Protein AF-A0A9C6X825-F1 (afdb_monomer_lite)

Structure (mmCIF, N/CA/C/O backbone):
data_AF-A0A9C6X825-F1
#
_entry.id   AF-A0A9C6X825-F1
#
loop_
_atom_site.group_PDB
_atom_site.id
_atom_site.type_symbol
_atom_site.label_atom_id
_atom_site.label_alt_id
_atom_site.label_comp_id
_atom_site.label_asym_id
_atom_site.label_entity_id
_atom_site.label_seq_id
_atom_site.pdbx_PDB_ins_code
_atom_site.Cartn_x
_atom_site.Cartn_y
_atom_site.Cartn_z
_atom_site.occupancy
_atom_site.B_iso_or_equiv
_atom_site.auth_seq_id
_atom_site.auth_comp_id
_atom_site.auth_asym_id
_atom_site.auth_atom_id
_atom_site.pdbx_PDB_model_num
ATOM 1 N N . MET A 1 1 ? 17.917 -20.019 -33.151 1.00 47.81 1 MET A N 1
ATOM 2 C CA . MET A 1 1 ? 18.958 -19.544 -34.090 1.00 47.81 1 MET A CA 1
ATOM 3 C C . MET A 1 1 ? 18.502 -20.026 -35.450 1.00 47.81 1 MET A C 1
ATOM 5 O O . MET A 1 1 ? 18.352 -21.228 -35.597 1.00 47.81 1 MET A O 1
ATOM 9 N N . ASP A 1 2 ? 18.180 -19.130 -36.381 1.00 60.66 2 ASP A N 1
ATOM 10 C CA . ASP A 1 2 ? 17.570 -19.527 -37.657 1.00 60.66 2 ASP A CA 1
ATOM 11 C C . ASP A 1 2 ? 18.625 -20.141 -38.591 1.00 60.66 2 ASP A C 1
ATOM 13 O O . ASP A 1 2 ? 19.490 -19.437 -39.111 1.00 60.66 2 ASP A O 1
ATOM 17 N N . LEU A 1 3 ? 18.571 -21.460 -38.795 1.00 85.44 3 LEU A N 1
ATOM 18 C CA . LEU A 1 3 ? 19.463 -22.204 -39.690 1.00 85.44 3 LEU A CA 1
ATOM 19 C C . LEU A 1 3 ? 18.946 -22.108 -41.137 1.00 85.44 3 LEU A C 1
ATOM 21 O O . LEU A 1 3 ? 18.219 -22.984 -41.602 1.00 85.44 3 LEU A O 1
ATOM 25 N N . LYS A 1 4 ? 19.302 -21.032 -41.848 1.00 89.62 4 LYS A N 1
ATOM 26 C CA . LYS A 1 4 ? 18.853 -20.745 -43.226 1.00 89.62 4 LYS A CA 1
ATOM 27 C C . LYS A 1 4 ? 20.009 -20.741 -44.221 1.00 89.62 4 LYS A C 1
ATOM 29 O O . LYS A 1 4 ? 21.140 -20.414 -43.876 1.00 89.62 4 LYS A O 1
ATOM 34 N N . CYS A 1 5 ? 19.717 -21.076 -45.475 1.00 89.50 5 CYS A N 1
ATOM 35 C CA . CYS A 1 5 ? 20.678 -20.963 -46.565 1.00 89.50 5 CYS A CA 1
ATOM 36 C C . CYS A 1 5 ? 20.791 -19.516 -47.060 1.00 89.50 5 CYS A C 1
ATOM 38 O O . CYS A 1 5 ? 19.801 -18.941 -47.495 1.00 89.50 5 CYS A O 1
ATOM 40 N N . ASP A 1 6 ? 22.005 -18.971 -47.129 1.00 84.56 6 ASP A N 1
ATOM 41 C CA . ASP A 1 6 ? 22.258 -17.586 -47.572 1.00 84.56 6 ASP A CA 1
ATOM 42 C C . ASP A 1 6 ? 21.994 -17.317 -49.069 1.00 84.56 6 ASP A C 1
ATOM 44 O O . ASP A 1 6 ? 22.172 -16.196 -49.542 1.00 84.56 6 ASP A O 1
ATOM 48 N N . ILE A 1 7 ? 21.614 -18.343 -49.840 1.00 88.38 7 ILE A N 1
ATOM 49 C CA . ILE A 1 7 ? 21.379 -18.240 -51.288 1.00 88.38 7 ILE A CA 1
ATOM 50 C C . ILE A 1 7 ? 19.889 -18.233 -51.612 1.00 88.38 7 ILE A C 1
ATOM 52 O O . ILE A 1 7 ? 19.418 -17.331 -52.298 1.00 88.38 7 ILE A O 1
ATOM 56 N N . CYS A 1 8 ? 19.141 -19.228 -51.128 1.00 88.62 8 CYS A N 1
ATOM 57 C CA . CYS A 1 8 ? 17.695 -19.309 -51.347 1.00 88.62 8 CYS A CA 1
ATOM 58 C C . CYS A 1 8 ? 16.859 -18.790 -50.170 1.00 88.62 8 CYS A C 1
ATOM 60 O O . CYS A 1 8 ? 15.643 -18.699 -50.302 1.00 88.62 8 CYS A O 1
ATOM 62 N N . PHE A 1 9 ? 17.484 -18.467 -49.032 1.00 86.56 9 PHE A N 1
ATOM 63 C CA . PHE A 1 9 ? 16.842 -18.024 -47.786 1.00 86.56 9 PHE A CA 1
ATOM 64 C C . PHE A 1 9 ? 15.852 -19.024 -47.166 1.00 86.56 9 PHE A C 1
ATOM 66 O O . PHE A 1 9 ? 15.134 -18.683 -46.225 1.00 86.56 9 PHE A O 1
ATOM 73 N N . LEU A 1 10 ? 15.837 -20.269 -47.650 1.00 88.31 10 LEU A N 1
ATOM 74 C CA . LEU A 1 10 ? 15.042 -21.357 -47.086 1.00 88.31 10 LEU A CA 1
ATOM 75 C C . LEU A 1 10 ? 15.768 -21.992 -45.895 1.00 88.31 10 LEU A C 1
ATOM 77 O O . LEU A 1 10 ? 17.003 -22.007 -45.844 1.00 88.31 10 LEU A O 1
ATOM 81 N N . ASN A 1 11 ? 14.990 -22.496 -44.934 1.00 89.00 11 ASN A N 1
ATOM 82 C CA . ASN A 1 11 ? 15.519 -23.237 -43.791 1.00 89.00 11 ASN A CA 1
ATOM 83 C C . ASN A 1 11 ? 16.260 -24.482 -44.287 1.00 89.00 11 ASN A C 1
ATOM 85 O O . ASN A 1 11 ? 15.823 -25.126 -45.240 1.00 89.00 11 ASN A O 1
ATOM 89 N N . PHE A 1 12 ? 17.374 -24.813 -43.641 1.00 89.62 12 PHE A N 1
ATOM 90 C CA . PHE A 1 12 ? 18.000 -26.106 -43.856 1.00 89.62 12 PHE A CA 1
ATOM 91 C C . PHE A 1 12 ? 17.072 -27.209 -43.339 1.00 89.62 12 PHE A C 1
ATOM 93 O O . PHE A 1 12 ? 16.458 -27.071 -42.284 1.00 89.62 12 PHE A O 1
ATOM 100 N N . ASP A 1 13 ? 16.999 -28.302 -44.083 1.00 86.56 13 ASP A N 1
ATOM 101 C CA . ASP A 1 13 ? 16.276 -29.516 -43.713 1.00 86.56 13 ASP A CA 1
ATOM 102 C C . ASP A 1 13 ? 17.196 -30.730 -43.934 1.00 86.56 13 ASP A C 1
ATOM 104 O O . ASP A 1 13 ? 18.362 -30.572 -44.305 1.00 86.56 13 ASP A O 1
ATOM 108 N N . LEU A 1 14 ? 16.730 -31.945 -43.640 1.00 86.31 14 LEU A N 1
ATOM 109 C CA . LEU A 1 14 ? 17.521 -33.163 -43.865 1.00 86.31 14 LEU A CA 1
ATOM 110 C C . LEU A 1 14 ? 17.358 -33.736 -45.282 1.00 86.31 14 LEU A C 1
ATOM 112 O O . LEU A 1 14 ? 18.083 -34.671 -45.632 1.00 86.31 14 LEU A O 1
ATOM 116 N N . ASP A 1 15 ? 16.486 -33.126 -46.087 1.00 85.25 15 ASP A N 1
ATOM 117 C CA . ASP A 1 15 ? 16.038 -33.584 -47.395 1.00 85.25 15 ASP A CA 1
ATOM 118 C C . ASP A 1 15 ? 16.579 -32.660 -48.510 1.00 85.25 15 ASP A C 1
ATOM 120 O O . ASP A 1 15 ? 17.765 -32.694 -48.847 1.00 85.25 15 ASP A O 1
ATOM 124 N N . ALA A 1 16 ? 15.726 -31.824 -49.111 1.00 83.50 16 ALA A N 1
ATOM 125 C CA . ALA A 1 16 ? 16.046 -31.015 -50.289 1.00 83.50 16 ALA A CA 1
ATOM 126 C C . ALA A 1 16 ? 16.975 -29.823 -49.987 1.00 83.50 16 ALA A C 1
ATOM 128 O O . ALA A 1 16 ? 17.787 -29.422 -50.829 1.00 83.50 16 ALA A O 1
ATOM 129 N N . HIS A 1 17 ? 16.897 -29.266 -48.779 1.00 90.69 17 HIS A N 1
ATOM 130 C CA . HIS A 1 17 ? 17.743 -28.173 -48.309 1.00 90.69 17 HIS A CA 1
ATOM 131 C C . HIS A 1 17 ? 18.813 -28.660 -47.335 1.00 90.69 17 HIS A C 1
ATOM 133 O O . HIS A 1 17 ? 19.224 -27.919 -46.444 1.00 90.69 17 HIS A O 1
ATOM 139 N N . ARG A 1 18 ? 19.339 -29.870 -47.534 1.00 90.56 18 ARG A N 1
ATOM 140 C CA . ARG A 1 18 ? 20.445 -30.400 -46.731 1.00 90.56 18 ARG A CA 1
ATOM 141 C C . ARG A 1 18 ? 21.693 -29.503 -46.794 1.00 90.56 18 ARG A C 1
ATOM 143 O O . ARG A 1 18 ? 22.139 -29.168 -47.892 1.00 90.56 18 ARG A O 1
ATOM 150 N N . PRO A 1 19 ? 22.292 -29.089 -45.662 1.00 93.06 19 PRO A N 1
ATOM 151 C CA . PRO A 1 19 ? 23.420 -28.156 -45.649 1.00 93.06 19 PRO A CA 1
ATOM 152 C C . PRO A 1 19 ? 24.726 -28.830 -46.105 1.00 93.06 19 PRO A C 1
ATOM 154 O O . PRO A 1 19 ? 25.185 -29.799 -45.500 1.00 93.06 19 PRO A O 1
ATOM 157 N N . LYS A 1 20 ? 25.371 -28.273 -47.134 1.00 91.06 20 LYS A N 1
ATOM 158 C CA . LYS A 1 20 ? 26.621 -28.749 -47.749 1.00 91.06 20 LYS A CA 1
ATOM 159 C C . LYS A 1 20 ? 27.761 -27.756 -47.534 1.00 91.06 20 LYS A C 1
ATOM 161 O O . LYS A 1 20 ? 27.599 -26.556 -47.756 1.00 91.06 20 LYS A O 1
ATOM 166 N N . ASN A 1 21 ? 28.934 -28.256 -47.155 1.00 91.56 21 ASN A N 1
ATOM 167 C CA . ASN A 1 21 ? 30.144 -27.465 -46.945 1.00 91.56 21 ASN A CA 1
ATOM 168 C C . ASN A 1 21 ? 30.982 -27.378 -48.220 1.00 91.56 21 ASN A C 1
ATOM 170 O O . ASN A 1 21 ? 31.564 -28.364 -48.672 1.00 91.56 21 ASN A O 1
ATOM 174 N N . LEU A 1 22 ? 31.110 -26.171 -48.766 1.00 88.75 22 LEU A N 1
ATOM 175 C CA . LEU A 1 22 ? 32.019 -25.892 -49.873 1.00 88.75 22 LEU A CA 1
ATOM 176 C C . LEU A 1 22 ? 33.487 -25.983 -49.414 1.00 88.75 22 LEU A C 1
ATOM 178 O O . LEU A 1 22 ? 33.782 -25.704 -48.252 1.00 88.75 22 LEU A O 1
ATOM 182 N N . PRO A 1 23 ? 34.461 -26.239 -50.314 1.00 86.44 23 PRO A N 1
ATOM 183 C CA . PRO A 1 23 ? 35.884 -26.338 -49.945 1.00 86.44 23 PRO A CA 1
ATOM 184 C C . PRO A 1 23 ? 36.498 -25.056 -49.367 1.00 86.44 23 PRO A C 1
ATOM 186 O O . PRO A 1 23 ? 37.621 -25.063 -48.872 1.00 86.44 23 PRO A O 1
ATOM 189 N N . CYS A 1 24 ? 35.791 -23.930 -49.468 1.00 88.31 24 CYS A N 1
ATOM 190 C CA . CYS A 1 24 ? 36.165 -22.674 -48.830 1.00 88.31 24 CYS A CA 1
ATOM 191 C C . CYS A 1 24 ? 35.651 -22.533 -47.386 1.00 88.31 24 CYS A C 1
ATOM 193 O O . CYS A 1 24 ? 35.966 -21.527 -46.763 1.00 88.31 24 CYS A O 1
ATOM 195 N N . GLY A 1 25 ? 34.858 -23.485 -46.887 1.00 86.75 25 GLY A N 1
ATOM 196 C CA . GLY A 1 25 ? 34.254 -23.475 -45.551 1.00 86.75 25 GLY A CA 1
ATOM 197 C C . GLY A 1 25 ? 32.850 -22.864 -45.470 1.00 86.75 25 GLY A C 1
ATOM 198 O O . GLY A 1 25 ? 32.238 -22.936 -44.415 1.00 86.75 25 GLY A O 1
ATOM 199 N N . HIS A 1 26 ? 32.316 -22.293 -46.555 1.00 90.94 26 HIS A N 1
ATOM 200 C CA . HIS A 1 26 ? 30.946 -21.763 -46.567 1.00 90.94 26 HIS A CA 1
ATOM 201 C C . HIS A 1 26 ? 29.923 -22.884 -46.737 1.00 90.94 26 HIS A C 1
ATOM 203 O O . HIS A 1 26 ? 30.148 -23.812 -47.518 1.00 90.94 26 HIS A O 1
ATOM 209 N N . THR A 1 27 ? 28.788 -22.753 -46.057 1.00 91.75 27 THR A N 1
ATOM 210 C CA . THR A 1 27 ? 27.688 -23.716 -46.104 1.00 91.75 27 THR A CA 1
ATOM 211 C C . THR A 1 27 ? 26.550 -23.178 -46.970 1.00 91.75 27 THR A C 1
ATOM 213 O O . THR A 1 27 ? 26.113 -22.047 -46.789 1.00 91.75 27 THR A O 1
ATOM 216 N N . ILE A 1 28 ? 26.056 -23.987 -47.906 1.00 91.44 28 ILE A N 1
ATOM 217 C CA . ILE A 1 28 ? 24.857 -23.702 -48.715 1.00 91.44 28 ILE A CA 1
ATOM 218 C C . ILE A 1 28 ? 24.001 -24.969 -48.822 1.00 91.44 28 ILE A C 1
ATOM 220 O O . ILE A 1 28 ? 24.492 -26.058 -48.542 1.00 91.44 28 ILE A O 1
ATOM 224 N N . CYS A 1 29 ? 22.724 -24.865 -49.186 1.00 92.25 29 CYS A N 1
ATOM 225 C CA . CYS A 1 29 ? 21.850 -26.039 -49.236 1.00 92.25 29 CYS A CA 1
ATOM 226 C C . CYS A 1 29 ? 22.080 -26.884 -50.500 1.00 92.25 29 CYS A C 1
ATOM 228 O O . CYS A 1 29 ? 22.556 -26.376 -51.521 1.00 92.25 29 CYS A O 1
ATOM 230 N N . GLN A 1 30 ? 21.716 -28.165 -50.439 1.00 90.19 30 GLN A N 1
ATOM 231 C CA . GLN A 1 30 ? 21.877 -29.126 -51.528 1.00 90.19 30 GLN A CA 1
ATOM 232 C C . GLN A 1 30 ? 21.168 -28.671 -52.811 1.00 90.19 30 GLN A C 1
ATOM 234 O O . GLN A 1 30 ? 21.804 -28.634 -53.861 1.00 90.19 30 GLN A O 1
ATOM 239 N N . ALA A 1 31 ? 19.925 -28.190 -52.719 1.00 89.38 31 ALA A N 1
ATOM 240 C CA . ALA A 1 31 ? 19.217 -27.620 -53.867 1.00 89.38 31 ALA A CA 1
ATOM 241 C C . ALA A 1 31 ? 19.979 -26.462 -54.551 1.00 89.38 31 ALA A C 1
ATOM 243 O O . ALA A 1 31 ? 19.971 -26.339 -55.775 1.00 89.38 31 ALA A O 1
ATOM 244 N N . CYS A 1 32 ? 20.679 -25.615 -53.785 1.00 88.50 32 CYS A N 1
ATOM 245 C CA . CYS A 1 32 ? 21.492 -24.535 -54.354 1.00 88.50 32 CYS A CA 1
ATOM 246 C C . CYS A 1 32 ? 22.798 -25.042 -54.969 1.00 88.50 32 CYS A C 1
ATOM 248 O O . CYS A 1 32 ? 23.255 -24.478 -55.960 1.00 88.50 32 CYS A O 1
ATOM 250 N N . VAL A 1 33 ? 23.394 -26.088 -54.394 1.00 86.50 33 VAL A N 1
ATOM 251 C CA . VAL A 1 33 ? 24.585 -26.763 -54.927 1.00 86.50 33 VAL A CA 1
ATOM 252 C C . VAL A 1 33 ? 24.295 -27.407 -56.279 1.00 86.50 33 VAL A C 1
ATOM 254 O O . VAL A 1 33 ? 25.096 -27.270 -57.198 1.00 86.50 33 VAL A O 1
ATOM 257 N N . GLU A 1 34 ? 23.158 -28.089 -56.396 1.00 85.19 34 GLU A N 1
ATOM 258 C CA . GLU A 1 34 ? 22.736 -28.811 -57.601 1.00 85.19 34 GLU A CA 1
ATOM 259 C C . GLU A 1 34 ? 22.253 -27.878 -58.719 1.00 85.19 34 GLU A C 1
ATOM 261 O O . GLU A 1 34 ? 22.140 -28.295 -59.871 1.00 85.19 34 GLU A O 1
ATOM 266 N N . ASN A 1 35 ? 22.017 -26.598 -58.413 1.00 83.12 35 ASN A N 1
ATOM 267 C CA . ASN A 1 35 ? 21.614 -25.614 -59.404 1.00 83.12 35 ASN A CA 1
ATOM 268 C C . ASN A 1 35 ? 22.735 -25.395 -60.448 1.00 83.12 35 ASN A C 1
ATOM 270 O O . ASN A 1 35 ? 23.801 -24.866 -60.105 1.00 83.12 35 ASN A O 1
ATOM 274 N N . PRO A 1 36 ? 22.497 -25.689 -61.745 1.00 77.69 36 PRO A N 1
ATOM 275 C CA . PRO A 1 36 ? 23.499 -25.517 -62.799 1.00 77.69 36 PRO A CA 1
ATOM 276 C C . PRO A 1 36 ? 24.044 -24.086 -62.918 1.00 77.69 36 PRO A C 1
ATOM 278 O O . PRO A 1 36 ? 25.169 -23.889 -63.382 1.00 77.69 36 PRO A O 1
ATOM 281 N N . ALA A 1 37 ? 23.273 -23.085 -62.477 1.00 77.62 37 ALA A N 1
ATOM 282 C CA . ALA A 1 37 ? 23.661 -21.677 -62.508 1.00 77.62 37 ALA A CA 1
ATOM 283 C C . ALA A 1 37 ? 24.755 -21.309 -61.487 1.00 77.62 37 ALA A C 1
ATOM 285 O O . ALA A 1 37 ? 25.433 -20.298 -61.673 1.00 77.62 37 ALA A O 1
ATOM 286 N N . LEU A 1 38 ? 24.966 -22.112 -60.434 1.00 76.00 38 LEU A N 1
ATOM 287 C CA . LEU A 1 38 ? 25.974 -21.839 -59.400 1.00 76.00 38 LEU A CA 1
ATOM 288 C C . LEU A 1 38 ? 27.407 -21.874 -59.967 1.00 76.00 38 LEU A C 1
ATOM 290 O O . LEU A 1 38 ? 28.293 -21.128 -59.541 1.00 76.00 38 LEU A O 1
ATOM 294 N N . GLY A 1 39 ? 27.641 -22.740 -60.956 1.00 77.69 39 GLY A N 1
ATOM 295 C CA . GLY A 1 39 ? 28.967 -22.995 -61.510 1.00 77.69 39 GLY A CA 1
ATOM 296 C C . GLY A 1 39 ? 29.954 -23.576 -60.483 1.00 77.69 39 GLY A C 1
ATOM 297 O O . GLY A 1 39 ? 29.593 -24.040 -59.407 1.00 77.69 39 GLY A O 1
ATOM 298 N N . LYS A 1 40 ? 31.254 -23.564 -60.813 1.00 81.50 40 LYS A N 1
ATOM 299 C CA . LYS A 1 40 ? 32.332 -24.129 -59.966 1.00 81.50 40 LYS A CA 1
ATOM 300 C C . LYS A 1 40 ? 32.962 -23.098 -59.018 1.00 81.50 40 LYS A C 1
ATOM 302 O O . LYS A 1 40 ? 34.181 -23.103 -58.823 1.00 81.50 40 LYS A O 1
ATOM 307 N N . LYS A 1 41 ? 32.171 -22.154 -58.495 1.00 85.19 41 LYS A N 1
ATOM 308 C CA . LYS A 1 41 ? 32.635 -21.072 -57.609 1.00 85.19 41 LYS A CA 1
ATOM 309 C C . LYS A 1 41 ? 31.689 -20.889 -56.433 1.00 85.19 41 LYS A C 1
ATOM 311 O O . LYS A 1 41 ? 30.480 -20.985 -56.578 1.00 85.19 41 LYS A O 1
ATOM 316 N N . CYS A 1 42 ? 32.252 -20.595 -55.265 1.00 86.75 42 CYS A N 1
ATOM 317 C CA . CYS A 1 42 ? 31.458 -20.251 -54.092 1.00 86.75 42 CYS A CA 1
ATOM 318 C C . CYS A 1 42 ? 30.713 -18.924 -54.338 1.00 86.75 42 CYS A C 1
ATOM 320 O O . CYS A 1 42 ? 31.368 -17.950 -54.708 1.00 86.75 42 CYS A O 1
ATOM 322 N N . PRO A 1 43 ? 29.397 -18.835 -54.108 1.00 85.75 43 PRO A N 1
ATOM 323 C CA . PRO A 1 43 ? 28.651 -17.588 -54.286 1.00 85.75 43 PRO A CA 1
ATOM 324 C C . PRO A 1 43 ? 29.049 -16.521 -53.253 1.00 85.75 43 PRO A C 1
ATOM 326 O O . PRO A 1 43 ? 29.095 -15.338 -53.580 1.00 85.75 43 PRO A O 1
ATOM 329 N N . THR A 1 44 ? 29.429 -16.941 -52.043 1.00 85.62 44 THR A N 1
ATOM 330 C CA . THR A 1 44 ? 29.788 -16.048 -50.934 1.00 85.62 44 THR A CA 1
ATOM 331 C C . THR A 1 44 ? 31.176 -15.430 -51.111 1.00 85.62 44 THR A C 1
ATOM 333 O O . THR A 1 44 ? 31.332 -14.216 -51.050 1.00 85.62 44 THR A O 1
ATOM 336 N N . CYS A 1 45 ? 32.206 -16.244 -51.374 1.00 89.00 45 CYS A N 1
ATOM 337 C CA . CYS A 1 45 ? 33.596 -15.765 -51.452 1.00 89.00 45 CYS A CA 1
ATOM 338 C C . CYS A 1 45 ? 34.238 -15.862 -52.838 1.00 89.00 45 CYS A C 1
ATOM 340 O O . CYS A 1 45 ? 35.423 -15.573 -52.990 1.00 89.00 45 CYS A O 1
ATOM 342 N N . ARG A 1 46 ? 33.486 -16.302 -53.856 1.00 86.38 46 ARG A N 1
ATOM 343 C CA . ARG A 1 46 ? 33.919 -16.429 -55.265 1.00 86.38 46 ARG A CA 1
ATOM 344 C C . ARG A 1 46 ? 35.099 -17.376 -55.505 1.00 86.38 46 ARG A C 1
ATOM 346 O O . ARG A 1 46 ? 35.557 -17.506 -56.643 1.00 86.38 46 ARG A O 1
ATOM 353 N N . LYS A 1 47 ? 35.566 -18.089 -54.473 1.00 85.44 47 LYS A N 1
ATOM 354 C CA . LYS A 1 47 ? 36.648 -19.072 -54.574 1.00 85.44 47 LYS A CA 1
ATOM 355 C C . LYS A 1 47 ? 36.194 -20.243 -55.441 1.00 85.44 47 LYS A C 1
ATOM 357 O O . LYS A 1 47 ? 35.163 -20.860 -55.171 1.00 85.44 47 LYS A O 1
ATOM 362 N N . ALA A 1 48 ? 36.955 -20.527 -56.494 1.00 83.88 48 ALA A N 1
ATOM 363 C CA . ALA A 1 48 ? 36.693 -21.667 -57.356 1.00 83.88 48 ALA A CA 1
ATOM 364 C C . ALA A 1 48 ? 36.994 -22.974 -56.619 1.00 83.88 48 ALA A C 1
ATOM 366 O O . ALA A 1 48 ? 37.978 -23.065 -55.882 1.00 83.88 48 ALA A O 1
ATOM 367 N N . PHE A 1 49 ? 36.173 -23.992 -56.849 1.00 79.56 49 PHE A N 1
ATOM 368 C CA . PHE A 1 49 ? 36.379 -25.322 -56.294 1.00 79.56 49 PHE A CA 1
ATOM 369 C C . PHE A 1 49 ? 36.380 -26.379 -57.396 1.00 79.56 49 PHE A C 1
ATOM 371 O O . PHE A 1 49 ? 35.662 -26.288 -58.390 1.00 79.56 49 PHE A O 1
ATOM 378 N N . LYS A 1 50 ? 37.239 -27.388 -57.232 1.00 75.25 50 LYS A N 1
ATOM 379 C CA . LYS A 1 50 ? 37.377 -28.508 -58.166 1.00 75.25 50 LYS A CA 1
ATOM 380 C C . LYS A 1 50 ? 36.760 -29.740 -57.526 1.00 75.25 50 LYS A C 1
ATOM 382 O O . LYS A 1 50 ? 37.415 -30.412 -56.740 1.00 75.25 50 LYS A O 1
ATOM 387 N N . ILE A 1 51 ? 35.508 -30.008 -57.863 1.00 71.19 51 ILE A N 1
ATOM 388 C CA . ILE A 1 51 ? 34.779 -31.186 -57.392 1.00 71.19 51 ILE A CA 1
ATOM 389 C C . ILE A 1 51 ? 34.343 -31.977 -58.624 1.00 71.19 51 ILE A C 1
ATOM 391 O O . ILE A 1 51 ? 34.056 -31.384 -59.670 1.00 71.19 51 ILE A O 1
ATOM 395 N N . ARG A 1 52 ? 34.406 -33.311 -58.534 1.00 67.62 52 ARG A N 1
ATOM 396 C CA . ARG A 1 52 ? 34.063 -34.209 -59.643 1.00 67.62 52 ARG A CA 1
ATOM 397 C C . ARG A 1 52 ? 32.552 -34.288 -59.829 1.00 67.62 52 ARG A C 1
ATOM 399 O O . ARG A 1 52 ? 32.101 -34.183 -60.967 1.00 67.62 52 ARG A O 1
ATOM 406 N N . ARG A 1 53 ? 31.805 -34.420 -58.732 1.00 70.12 53 ARG A N 1
ATOM 407 C CA . ARG A 1 53 ? 30.341 -34.439 -58.687 1.00 70.12 53 ARG A CA 1
ATOM 408 C C . ARG A 1 53 ? 29.853 -33.534 -57.555 1.00 70.12 53 ARG A C 1
ATOM 410 O O . ARG A 1 53 ? 30.481 -33.488 -56.504 1.00 70.12 53 ARG A O 1
ATOM 417 N N . LEU A 1 54 ? 28.802 -32.750 -57.774 1.00 69.50 54 LEU A N 1
ATOM 418 C CA . LEU A 1 54 ? 28.322 -31.773 -56.782 1.00 69.50 54 LEU A CA 1
ATOM 419 C C . LEU A 1 54 ? 27.821 -32.463 -55.497 1.00 69.50 54 LEU A C 1
ATOM 421 O O . LEU A 1 54 ? 27.905 -31.903 -54.408 1.00 69.50 54 LEU A O 1
ATOM 425 N N . GLU A 1 55 ? 27.420 -33.720 -55.632 1.00 67.94 55 GLU A N 1
ATOM 426 C CA . GLU A 1 55 ? 27.001 -34.647 -54.589 1.00 67.94 55 GLU A CA 1
ATOM 427 C C . GLU A 1 55 ? 28.161 -35.081 -53.669 1.00 67.94 55 GLU A C 1
ATOM 429 O O . GLU A 1 55 ? 27.914 -35.506 -52.543 1.00 67.94 55 GLU A O 1
ATOM 434 N N . ASP A 1 56 ? 29.422 -34.926 -54.102 1.00 77.12 56 ASP A N 1
ATOM 435 C CA . ASP A 1 56 ? 30.618 -35.259 -53.306 1.00 77.12 56 ASP A CA 1
ATOM 436 C C . ASP A 1 56 ? 30.914 -34.209 -52.214 1.00 77.12 56 ASP A C 1
ATOM 438 O O . ASP A 1 56 ? 31.875 -34.343 -51.449 1.00 77.12 56 ASP A O 1
ATOM 442 N N . LEU A 1 57 ? 30.144 -33.117 -52.164 1.00 84.31 57 LEU A N 1
ATOM 443 C CA . LEU A 1 57 ? 30.305 -32.083 -51.150 1.00 84.31 57 LEU A CA 1
ATOM 444 C C . LEU A 1 57 ? 29.942 -32.633 -49.763 1.00 84.31 57 LEU A C 1
ATOM 446 O O . LEU A 1 57 ? 28.837 -33.155 -49.583 1.00 84.31 57 LEU A O 1
ATOM 450 N N . PRO A 1 58 ? 30.834 -32.492 -48.764 1.00 88.31 58 PRO A N 1
ATOM 451 C CA . PRO A 1 58 ? 30.572 -33.001 -47.433 1.00 88.31 58 PRO A CA 1
ATOM 452 C C . PRO A 1 58 ? 29.414 -32.245 -46.792 1.00 88.31 58 PRO A C 1
ATOM 454 O O . PRO A 1 58 ? 29.286 -31.025 -46.908 1.00 88.31 58 PRO A O 1
ATOM 457 N N . ASP A 1 59 ? 28.595 -32.982 -46.063 1.00 89.25 59 ASP A N 1
ATOM 458 C CA . ASP A 1 59 ? 27.522 -32.417 -45.267 1.00 89.25 59 ASP A CA 1
ATOM 459 C C . ASP A 1 59 ? 28.056 -31.560 -44.113 1.00 89.25 59 ASP A C 1
ATOM 461 O O . ASP A 1 59 ? 29.100 -31.847 -43.515 1.00 89.25 59 ASP A O 1
ATOM 465 N N . SER A 1 60 ? 27.309 -30.520 -43.747 1.00 88.94 60 SER A N 1
ATOM 466 C CA . SER A 1 60 ? 27.562 -29.793 -42.507 1.00 88.94 60 SER A CA 1
ATOM 467 C C . SER A 1 60 ? 26.977 -30.553 -41.329 1.00 88.94 60 SER A C 1
ATOM 469 O O . SER A 1 60 ? 25.865 -30.293 -40.876 1.00 88.94 60 SER A O 1
ATOM 471 N N . PHE A 1 61 ? 27.750 -31.514 -40.823 1.00 85.31 61 PHE A N 1
ATOM 472 C CA . PHE A 1 61 ? 27.341 -32.377 -39.715 1.00 85.31 61 PHE A CA 1
ATOM 473 C C . PHE A 1 61 ? 26.959 -31.590 -38.451 1.00 85.31 61 PHE A C 1
ATOM 475 O O . PHE A 1 61 ? 26.099 -32.020 -37.693 1.00 85.31 61 PHE A O 1
ATOM 482 N N . VAL A 1 62 ? 27.555 -30.410 -38.237 1.00 83.56 62 VAL A N 1
ATOM 483 C CA . VAL A 1 62 ? 27.184 -29.515 -37.128 1.00 83.56 62 VAL A CA 1
ATOM 484 C C . VAL A 1 62 ? 25.757 -28.995 -37.299 1.00 83.56 62 VAL A C 1
ATOM 486 O O . VAL A 1 62 ? 24.985 -29.047 -36.350 1.00 83.56 62 VAL A O 1
ATOM 489 N N . VAL A 1 63 ? 25.392 -28.539 -38.501 1.00 85.56 63 VAL A N 1
ATOM 490 C CA . VAL A 1 63 ? 24.042 -28.029 -38.789 1.00 85.56 63 VAL A CA 1
ATOM 491 C C . VAL A 1 63 ? 23.027 -29.171 -38.776 1.00 85.56 63 VAL A C 1
ATOM 493 O O . VAL A 1 63 ? 21.975 -29.035 -38.168 1.00 85.56 63 VAL A O 1
ATOM 496 N N . ILE A 1 64 ? 23.368 -30.327 -39.349 1.00 86.19 64 ILE A N 1
ATOM 497 C CA . ILE A 1 64 ? 22.505 -31.519 -39.337 1.00 86.19 64 ILE A CA 1
ATOM 498 C C . ILE A 1 64 ? 22.211 -31.993 -37.916 1.00 86.19 64 ILE A C 1
ATOM 500 O O . ILE A 1 64 ? 21.055 -32.226 -37.594 1.00 86.19 64 ILE A O 1
ATOM 504 N N . ARG A 1 65 ? 23.213 -32.044 -37.032 1.00 83.19 65 ARG A N 1
ATOM 505 C CA . ARG A 1 65 ? 22.986 -32.405 -35.625 1.00 83.19 65 ARG A CA 1
ATOM 506 C C . ARG A 1 65 ? 22.095 -31.416 -34.882 1.00 83.19 65 ARG A C 1
ATOM 508 O O . ARG A 1 65 ? 21.450 -31.810 -33.917 1.00 83.19 65 ARG A O 1
ATOM 515 N N . LEU A 1 66 ? 22.102 -30.143 -35.276 1.00 83.44 66 LEU A N 1
ATOM 516 C CA . LEU A 1 66 ? 21.198 -29.146 -34.708 1.00 83.44 66 LEU A CA 1
ATOM 517 C C . LEU A 1 66 ? 19.763 -29.359 -35.206 1.00 83.44 66 LEU A C 1
ATOM 519 O O . LEU A 1 66 ? 18.853 -29.274 -34.393 1.00 83.44 66 LEU A O 1
ATOM 523 N N . LEU A 1 67 ? 19.578 -29.709 -36.485 1.00 82.50 67 LEU A N 1
ATOM 524 C CA . LEU A 1 67 ? 18.270 -30.060 -37.056 1.00 82.50 67 LEU A CA 1
ATOM 525 C C . LEU A 1 67 ? 17.700 -31.338 -36.414 1.00 82.50 67 LEU A C 1
ATOM 527 O O . LEU A 1 67 ? 16.584 -31.340 -35.912 1.00 82.50 67 LEU A O 1
ATOM 531 N N . GLU A 1 68 ? 18.507 -32.396 -36.311 1.00 78.69 68 GLU A N 1
ATOM 532 C CA . GLU A 1 68 ? 18.123 -33.663 -35.665 1.00 78.69 68 GLU A CA 1
ATOM 533 C C . GLU A 1 68 ? 17.820 -33.504 -34.161 1.00 78.69 68 GLU A C 1
ATOM 535 O O . GLU A 1 68 ? 17.068 -34.291 -33.586 1.00 78.69 68 GLU A O 1
ATOM 540 N N . ALA A 1 69 ? 18.398 -32.490 -33.503 1.00 67.88 69 ALA A N 1
ATOM 541 C CA . ALA A 1 69 ? 18.126 -32.177 -32.101 1.00 67.88 69 ALA A CA 1
ATOM 542 C C . ALA A 1 69 ? 16.806 -31.413 -31.885 1.00 67.88 69 ALA A C 1
ATOM 544 O O . ALA A 1 69 ? 16.329 -31.377 -30.746 1.00 67.88 69 ALA A O 1
ATOM 545 N N . GLU A 1 70 ? 16.225 -30.813 -32.930 1.00 61.38 70 GLU A N 1
ATOM 546 C CA . GLU A 1 70 ? 14.884 -30.216 -32.873 1.00 61.38 70 GLU A CA 1
ATOM 547 C C . GLU A 1 70 ? 13.770 -31.253 -33.119 1.00 61.38 70 GLU A C 1
ATOM 549 O O . GLU A 1 70 ? 12.708 -31.131 -32.513 1.00 61.38 70 GLU A O 1
ATOM 554 N N . ASP A 1 71 ? 14.038 -32.323 -33.883 1.00 52.66 71 ASP A N 1
ATOM 555 C CA . ASP A 1 71 ? 13.057 -33.370 -34.242 1.00 52.66 71 ASP A CA 1
ATOM 556 C C . ASP A 1 71 ? 12.993 -34.585 -33.281 1.00 52.66 71 ASP A C 1
ATOM 558 O O . ASP A 1 71 ? 12.190 -35.505 -33.470 1.00 52.66 71 ASP A O 1
ATOM 562 N N . ALA A 1 72 ? 13.808 -34.630 -32.222 1.00 44.81 72 ALA A N 1
ATOM 563 C CA . ALA A 1 72 ? 13.793 -35.731 -31.252 1.00 44.81 72 ALA A CA 1
ATOM 564 C C . ALA A 1 72 ? 12.720 -35.547 -30.145 1.00 44.81 72 ALA A C 1
ATOM 566 O O . ALA A 1 72 ? 12.597 -34.455 -29.583 1.00 44.81 72 ALA A O 1
ATOM 567 N N . PRO A 1 73 ? 11.995 -36.611 -29.720 1.00 48.94 73 PRO A N 1
ATOM 568 C CA . PRO A 1 73 ? 11.142 -36.555 -28.527 1.00 48.94 73 PRO A CA 1
ATOM 569 C C . PRO A 1 73 ? 12.006 -36.231 -27.294 1.00 48.94 73 PRO A C 1
ATOM 571 O O . PRO A 1 73 ? 13.167 -36.648 -27.243 1.00 48.94 73 PRO A O 1
ATOM 574 N N . PRO A 1 74 ? 11.497 -35.488 -26.290 1.00 44.75 74 PRO A N 1
ATOM 575 C CA . PRO A 1 74 ? 12.345 -34.750 -25.363 1.00 44.75 74 PRO A CA 1
ATOM 576 C C . PRO A 1 74 ? 13.056 -35.687 -24.379 1.00 44.75 74 PRO A C 1
ATOM 578 O O . PRO A 1 74 ? 12.605 -35.930 -23.259 1.00 44.75 74 PRO A O 1
ATOM 581 N N . CYS A 1 75 ? 14.229 -36.179 -24.765 1.00 41.19 75 CYS A N 1
ATOM 582 C CA . CYS A 1 75 ? 15.188 -36.770 -23.848 1.00 41.19 75 CYS A CA 1
ATOM 583 C C . CYS A 1 75 ? 15.903 -35.640 -23.100 1.00 41.19 75 CYS A C 1
ATOM 585 O O . CYS A 1 75 ? 16.849 -35.036 -23.593 1.00 41.19 75 CYS A O 1
ATOM 587 N N . LYS A 1 76 ? 15.369 -35.344 -21.907 1.00 48.41 76 LYS A N 1
ATOM 588 C CA . LYS A 1 76 ? 15.998 -34.693 -20.744 1.00 48.41 76 LYS A CA 1
ATOM 589 C C . LYS A 1 76 ? 17.268 -33.888 -21.061 1.00 48.41 76 LYS A C 1
ATOM 591 O O . LYS A 1 76 ? 18.384 -34.331 -20.798 1.00 48.41 76 LYS A O 1
ATOM 596 N N . LYS A 1 77 ? 17.078 -32.648 -21.519 1.00 40.91 77 LYS A N 1
ATOM 597 C CA . LYS A 1 77 ? 18.063 -31.585 -21.270 1.00 40.91 77 LYS A CA 1
ATOM 598 C C . LYS A 1 77 ? 18.252 -31.480 -19.743 1.00 40.91 77 LYS A C 1
ATOM 600 O O . LYS A 1 77 ? 17.264 -31.669 -19.021 1.00 40.91 77 LYS A O 1
ATOM 605 N N . PRO A 1 78 ? 19.459 -31.191 -19.218 1.00 41.03 78 PRO A N 1
ATOM 606 C CA . PRO A 1 78 ? 19.576 -30.744 -17.836 1.00 41.03 78 PRO A CA 1
ATOM 607 C C . PRO A 1 78 ? 18.628 -29.556 -17.712 1.00 41.03 78 PRO A C 1
ATOM 609 O O . PRO A 1 78 ? 18.730 -28.620 -18.507 1.00 41.03 78 PRO A O 1
ATOM 612 N N . LYS A 1 79 ? 17.639 -29.646 -16.817 1.00 49.31 79 LYS A N 1
ATOM 613 C CA . LYS A 1 79 ? 16.743 -28.527 -16.543 1.00 49.31 79 LYS A CA 1
ATOM 614 C C . LYS A 1 79 ? 17.637 -27.337 -16.199 1.00 49.31 79 LYS A C 1
ATOM 616 O O . LYS A 1 79 ? 18.217 -27.312 -15.120 1.00 49.31 79 LYS A O 1
ATOM 621 N N . LEU A 1 80 ? 17.728 -26.352 -17.093 1.00 53.81 80 LEU A N 1
ATOM 622 C CA . LEU A 1 80 ? 17.681 -24.990 -16.591 1.00 53.81 80 LEU A CA 1
ATOM 623 C C . LEU A 1 80 ? 16.335 -24.955 -15.878 1.00 53.81 80 LEU A C 1
ATOM 625 O O . LEU A 1 80 ? 15.299 -25.093 -16.529 1.00 53.81 80 LEU A O 1
ATOM 629 N N . GLU A 1 81 ? 16.374 -25.019 -14.551 1.00 53.47 81 GLU A N 1
ATOM 630 C CA . GLU A 1 81 ? 15.185 -24.962 -13.718 1.00 53.47 81 GLU A CA 1
ATOM 631 C C . GLU A 1 81 ? 14.415 -23.732 -14.163 1.00 53.47 81 GLU A C 1
ATOM 633 O O . GLU A 1 81 ? 14.913 -22.620 -14.023 1.00 53.47 81 GLU A O 1
ATOM 638 N N . ASP A 1 82 ? 13.263 -23.948 -14.797 1.00 67.19 82 ASP A N 1
ATOM 639 C CA . ASP A 1 82 ? 12.353 -22.868 -15.121 1.00 67.19 82 ASP A CA 1
ATOM 640 C C . ASP A 1 82 ? 11.973 -22.231 -13.776 1.00 67.19 82 ASP A C 1
ATOM 642 O O . ASP A 1 82 ? 11.297 -22.877 -12.959 1.00 67.19 82 ASP A O 1
ATOM 646 N N . PRO A 1 83 ? 12.485 -21.021 -13.488 1.00 70.19 83 PRO A N 1
ATOM 647 C CA . PRO A 1 83 ? 12.344 -20.423 -12.174 1.00 70.19 83 PRO A CA 1
ATOM 648 C C . PRO A 1 83 ? 10.871 -20.149 -11.859 1.00 70.19 83 PRO A C 1
ATOM 650 O O . PRO A 1 83 ? 10.488 -20.200 -10.688 1.00 70.19 83 PRO A O 1
ATOM 653 N N . GLU A 1 84 ? 10.040 -19.942 -12.886 1.00 68.88 84 GLU A N 1
ATOM 654 C CA . GLU A 1 84 ? 8.598 -19.749 -12.754 1.00 68.88 84 GLU A CA 1
ATOM 655 C C . GLU A 1 84 ? 7.907 -21.065 -12.394 1.00 68.88 84 GLU A C 1
ATOM 657 O O . GLU A 1 84 ? 7.095 -21.103 -11.470 1.00 68.88 84 GLU A O 1
ATOM 662 N N . LEU A 1 85 ? 8.280 -22.176 -13.037 1.00 75.75 85 LEU A N 1
ATOM 663 C CA . LEU A 1 85 ? 7.735 -23.495 -12.710 1.00 75.75 85 LEU A CA 1
ATOM 664 C C . LEU A 1 85 ? 8.106 -23.939 -11.287 1.00 75.75 85 LEU A C 1
ATOM 666 O O . LEU A 1 85 ? 7.269 -24.500 -10.575 1.00 75.75 85 LEU A O 1
ATOM 670 N N . GLU A 1 86 ? 9.340 -23.694 -10.848 1.00 75.19 86 GLU A N 1
ATOM 671 C CA . GLU A 1 86 ? 9.757 -24.005 -9.476 1.00 75.19 86 GLU A CA 1
ATOM 672 C C . GLU A 1 86 ? 9.100 -23.066 -8.452 1.00 75.19 86 GLU A C 1
ATOM 674 O O . GLU A 1 86 ? 8.707 -23.508 -7.370 1.00 75.19 86 GLU A O 1
ATOM 679 N N . GLN A 1 87 ? 8.892 -21.791 -8.792 1.00 73.56 87 GLN A N 1
ATOM 680 C CA . GLN A 1 87 ? 8.109 -20.875 -7.962 1.00 73.56 87 GLN A CA 1
ATOM 681 C C . GLN A 1 87 ? 6.644 -21.311 -7.849 1.00 73.56 87 GLN A C 1
ATOM 683 O O . GLN A 1 87 ? 6.102 -21.314 -6.744 1.00 73.56 87 GLN A O 1
ATOM 688 N N . LEU A 1 88 ? 6.017 -21.729 -8.951 1.00 75.88 88 LEU A N 1
ATOM 689 C CA . LEU A 1 88 ? 4.641 -22.227 -8.965 1.00 75.88 88 LEU A CA 1
ATOM 690 C C . LEU A 1 88 ? 4.490 -23.500 -8.133 1.00 75.88 88 LEU A C 1
ATOM 692 O O . LEU A 1 88 ? 3.521 -23.624 -7.388 1.00 75.88 88 LEU A O 1
ATOM 696 N N . LYS A 1 89 ? 5.454 -24.424 -8.194 1.00 75.50 89 LYS A N 1
ATOM 697 C CA . LYS A 1 89 ? 5.446 -25.622 -7.342 1.00 75.50 89 LYS A CA 1
ATOM 698 C C . LYS A 1 89 ? 5.549 -25.269 -5.868 1.00 75.50 89 LYS A C 1
ATOM 700 O O . LYS A 1 89 ? 4.691 -25.693 -5.098 1.00 75.50 89 LYS A O 1
ATOM 705 N N . ARG A 1 90 ? 6.523 -24.431 -5.491 1.00 79.81 90 ARG A N 1
ATOM 706 C CA . ARG A 1 90 ? 6.665 -23.961 -4.103 1.00 79.81 90 ARG A CA 1
ATOM 707 C C . ARG A 1 90 ? 5.408 -23.238 -3.624 1.00 79.81 90 ARG A C 1
ATOM 709 O O . ARG A 1 90 ? 4.966 -23.472 -2.503 1.00 79.81 90 ARG A O 1
ATOM 716 N N . GLY A 1 91 ? 4.807 -22.407 -4.475 1.00 73.69 91 GLY A N 1
ATOM 717 C CA . GLY A 1 91 ? 3.547 -21.722 -4.192 1.00 73.69 91 GLY A CA 1
ATOM 718 C C . GLY A 1 91 ? 2.380 -22.691 -4.000 1.00 73.69 91 GLY A C 1
ATOM 719 O O . GLY A 1 91 ? 1.625 -22.559 -3.042 1.00 73.69 91 GLY A O 1
ATOM 720 N N . ALA A 1 92 ? 2.260 -23.709 -4.854 1.00 79.81 92 ALA A N 1
ATOM 721 C CA . ALA A 1 92 ? 1.223 -24.730 -4.743 1.00 79.81 92 ALA A CA 1
ATOM 722 C C . ALA A 1 92 ? 1.397 -25.607 -3.490 1.00 79.81 92 ALA A C 1
ATOM 724 O O . ALA A 1 92 ? 0.410 -25.939 -2.836 1.00 79.81 92 ALA A O 1
ATOM 725 N N . ASP A 1 93 ? 2.634 -25.957 -3.132 1.00 80.31 93 ASP A N 1
ATOM 726 C CA . ASP A 1 93 ? 2.951 -26.678 -1.895 1.00 80.31 93 ASP A CA 1
ATOM 727 C C . ASP A 1 93 ? 2.632 -25.842 -0.652 1.00 80.31 93 ASP A C 1
ATOM 729 O O . ASP A 1 93 ? 1.982 -26.331 0.273 1.00 80.31 93 ASP A O 1
ATOM 733 N N . ALA A 1 94 ? 3.033 -24.567 -0.640 1.00 70.38 94 ALA A N 1
ATOM 734 C CA . ALA A 1 94 ? 2.696 -23.640 0.437 1.00 70.38 94 ALA A CA 1
ATOM 735 C C . ALA A 1 94 ? 1.175 -23.451 0.559 1.00 70.38 94 ALA A C 1
ATOM 737 O O . ALA A 1 94 ? 0.636 -23.491 1.664 1.00 70.38 94 ALA A O 1
ATOM 738 N N . GLY A 1 95 ? 0.474 -23.324 -0.571 1.00 69.69 95 GLY A N 1
ATOM 739 C CA . GLY A 1 95 ? -0.983 -23.233 -0.626 1.00 69.69 95 GLY A CA 1
ATOM 740 C C . GLY A 1 95 ? -1.672 -24.472 -0.056 1.00 69.69 95 GLY A C 1
ATOM 741 O O . GLY A 1 95 ? -2.586 -24.340 0.753 1.00 69.69 95 GLY A O 1
ATOM 742 N N . ARG A 1 96 ? -1.206 -25.681 -0.400 1.00 83.75 96 ARG A N 1
ATOM 743 C CA . ARG A 1 96 ? -1.733 -26.930 0.181 1.00 83.75 96 ARG A CA 1
ATOM 744 C C . ARG A 1 96 ? -1.572 -26.967 1.698 1.00 83.75 96 ARG A C 1
ATOM 746 O O . ARG A 1 96 ? -2.553 -27.208 2.394 1.00 83.75 96 ARG A O 1
ATOM 753 N N . LYS A 1 97 ? -0.376 -26.653 2.203 1.00 70.69 97 LYS A N 1
ATOM 754 C CA . LYS A 1 97 ? -0.095 -26.619 3.648 1.00 70.69 97 LYS A CA 1
ATOM 755 C C . LYS A 1 97 ? -0.943 -25.578 4.378 1.00 70.69 97 LYS A C 1
ATOM 757 O O . LYS A 1 97 ? -1.469 -25.851 5.452 1.00 70.69 97 LYS A O 1
ATOM 762 N N . MET A 1 98 ? -1.114 -24.396 3.785 1.00 76.31 98 MET A N 1
ATOM 763 C CA . MET A 1 98 ? -1.994 -23.357 4.324 1.00 76.31 98 MET A CA 1
ATOM 764 C C . MET A 1 98 ? -3.440 -23.856 4.416 1.00 76.31 98 MET A C 1
ATOM 766 O O . MET A 1 98 ? -4.074 -23.700 5.455 1.00 76.31 98 MET A O 1
ATOM 770 N N . VAL A 1 99 ? -3.956 -24.491 3.361 1.00 76.56 99 VAL A N 1
ATOM 771 C CA . VAL A 1 99 ? -5.318 -25.044 3.350 1.00 76.56 99 VAL A CA 1
ATOM 772 C C . VAL A 1 99 ? -5.481 -26.152 4.391 1.00 76.56 99 VAL A C 1
ATOM 774 O O . VAL A 1 99 ? -6.507 -26.194 5.067 1.00 76.56 99 VAL A O 1
ATOM 777 N N . GLU A 1 100 ? -4.493 -27.030 4.557 1.00 82.69 100 GLU A N 1
ATOM 778 C CA . GLU A 1 100 ? -4.495 -28.056 5.609 1.00 82.69 100 GLU A CA 1
ATOM 779 C C . GLU A 1 100 ? -4.544 -27.435 7.008 1.00 82.69 100 GLU A C 1
ATOM 781 O O . GLU A 1 100 ? -5.374 -27.835 7.824 1.00 82.69 100 GLU A O 1
ATOM 786 N N . MET A 1 101 ? -3.736 -26.403 7.260 1.00 64.69 101 MET A N 1
ATOM 787 C CA . MET A 1 101 ? -3.747 -25.689 8.536 1.00 64.69 101 MET A CA 1
ATOM 788 C C . MET A 1 101 ? -5.089 -24.989 8.789 1.00 64.69 101 MET A C 1
ATOM 790 O O . MET A 1 101 ? -5.651 -25.095 9.876 1.00 64.69 101 MET A O 1
ATOM 794 N N . LEU A 1 102 ? -5.651 -24.311 7.784 1.00 66.75 102 LEU A N 1
ATOM 795 C CA . LEU A 1 102 ? -6.956 -23.656 7.907 1.00 66.75 102 LEU A CA 1
ATOM 796 C C . LEU A 1 102 ? -8.073 -24.666 8.183 1.00 66.75 102 LEU A C 1
ATOM 798 O O . LEU A 1 102 ? -8.943 -24.401 9.009 1.00 66.75 102 LEU A O 1
ATOM 802 N N . ARG A 1 103 ? -8.033 -25.843 7.549 1.00 78.69 103 ARG A N 1
ATOM 803 C CA . ARG A 1 103 ? -8.984 -26.930 7.830 1.00 78.69 103 ARG A CA 1
ATOM 804 C C . ARG A 1 103 ? -8.910 -27.421 9.274 1.00 78.69 103 ARG A C 1
ATOM 806 O O . ARG A 1 103 ? -9.929 -27.875 9.783 1.00 78.69 103 ARG A O 1
ATOM 813 N N . LEU A 1 104 ? -7.749 -27.322 9.920 1.00 75.62 104 LEU A N 1
ATOM 814 C CA . LEU A 1 104 ? -7.573 -27.688 11.324 1.00 75.62 104 LEU A CA 1
ATOM 815 C C . LEU A 1 104 ? -8.024 -26.571 12.280 1.00 75.62 104 LEU A C 1
ATOM 817 O O . LEU A 1 104 ? -8.758 -26.835 13.229 1.00 75.62 104 LEU A O 1
ATOM 821 N N . VAL A 1 105 ? -7.603 -25.329 12.028 1.00 67.56 105 VAL A N 1
ATOM 822 C CA . VAL A 1 105 ? -7.781 -24.205 12.965 1.00 67.56 105 VAL A CA 1
ATOM 823 C C . VAL A 1 105 ? -9.179 -23.586 12.891 1.00 67.56 105 VAL A C 1
ATOM 825 O O . VAL A 1 105 ? -9.715 -23.163 13.914 1.00 67.56 105 VAL A O 1
ATOM 828 N N . VAL A 1 106 ? -9.806 -23.533 11.709 1.00 75.62 106 VAL A N 1
ATOM 829 C CA . VAL A 1 106 ? -11.129 -22.898 11.550 1.00 75.62 106 VAL A CA 1
ATOM 830 C C . VAL A 1 106 ? -12.206 -23.578 12.408 1.00 75.62 106 VAL A C 1
ATOM 832 O O . VAL A 1 106 ? -12.900 -22.856 13.124 1.00 75.62 106 VAL A O 1
ATOM 835 N N . PRO A 1 107 ? -12.348 -24.920 12.423 1.00 79.12 107 PRO A N 1
ATOM 836 C CA . PRO A 1 107 ? -13.322 -25.577 13.295 1.00 79.12 107 PRO A CA 1
ATOM 837 C C . PRO A 1 107 ? -13.103 -25.278 14.782 1.00 79.12 107 PRO A C 1
ATOM 839 O O . PRO A 1 107 ? -14.069 -25.029 15.496 1.00 79.12 107 PRO A O 1
ATOM 842 N N . GLN A 1 108 ? -11.846 -25.235 15.236 1.00 72.81 108 GLN A N 1
ATOM 843 C CA . GLN A 1 108 ? -11.506 -24.926 16.629 1.00 72.81 108 GLN A CA 1
ATOM 844 C C . GLN A 1 108 ? -11.911 -23.495 17.001 1.00 72.81 108 GLN A C 1
ATOM 846 O O . GLN A 1 108 ? -12.528 -23.274 18.038 1.00 72.81 108 GLN A O 1
ATOM 851 N N . ALA A 1 109 ? -11.631 -22.523 16.126 1.00 71.56 109 ALA A N 1
ATOM 852 C CA . ALA A 1 109 ? -12.047 -21.138 16.335 1.00 71.56 109 ALA A CA 1
ATOM 853 C C . ALA A 1 109 ? -13.579 -21.000 16.382 1.00 71.56 109 ALA A C 1
ATOM 855 O O . ALA A 1 109 ? -14.106 -20.278 17.227 1.00 71.56 109 ALA A O 1
ATOM 856 N N . VAL A 1 110 ? -14.297 -21.714 15.507 1.00 78.31 110 VAL A N 1
ATOM 857 C CA . VAL A 1 110 ? -15.769 -21.743 15.506 1.00 78.31 110 VAL A CA 1
ATOM 858 C C . VAL A 1 110 ? -16.309 -22.353 16.800 1.00 78.31 110 VAL A C 1
ATOM 860 O O . VAL A 1 110 ? -17.253 -21.808 17.371 1.00 78.31 110 VAL A O 1
ATOM 863 N N . GLU A 1 111 ? -15.716 -23.440 17.293 1.00 77.88 111 GLU A N 1
ATOM 864 C CA . GLU A 1 111 ? -16.122 -24.058 18.559 1.00 77.88 111 GLU A CA 1
ATOM 865 C C . GLU A 1 111 ? -15.898 -23.111 19.747 1.00 77.88 111 GLU A C 1
ATOM 867 O O . GLU A 1 111 ? -16.810 -22.905 20.550 1.00 77.88 111 GLU A O 1
ATOM 872 N N . SER A 1 112 ? -14.726 -22.472 19.834 1.00 72.62 112 SER A N 1
ATOM 873 C CA . SER A 1 112 ? -14.433 -21.482 20.877 1.00 72.62 112 SER A CA 1
ATOM 874 C C . SER A 1 112 ? -15.422 -20.315 20.854 1.00 72.62 112 SER A C 1
ATOM 876 O O . SER A 1 112 ? -15.937 -19.931 21.903 1.00 72.62 112 SER A O 1
ATOM 878 N N . LEU A 1 113 ? -15.736 -19.779 19.670 1.00 77.75 113 LEU A N 1
ATOM 879 C CA . LEU A 1 113 ? -16.718 -18.700 19.521 1.00 77.75 113 LEU A CA 1
ATOM 880 C C . LEU A 1 113 ? -18.136 -19.155 19.887 1.00 77.75 113 LEU A C 1
ATOM 882 O O . LEU A 1 113 ? -18.876 -18.399 20.514 1.00 77.75 113 LEU A O 1
ATOM 886 N N . SER A 1 114 ? -18.508 -20.389 19.543 1.00 79.94 114 SER A N 1
ATOM 887 C CA . SER A 1 114 ? -19.813 -20.960 19.905 1.00 79.94 114 SER A CA 1
ATOM 888 C C . SER A 1 114 ? -19.948 -21.091 21.422 1.00 79.94 114 SER A C 1
ATOM 890 O O . SER A 1 114 ? -20.942 -20.655 21.997 1.00 79.94 114 SER A O 1
ATOM 892 N N . ARG A 1 115 ? -18.901 -21.580 22.095 1.00 79.44 115 ARG A N 1
ATOM 893 C CA . ARG A 1 115 ? -18.850 -21.669 23.561 1.00 79.44 115 ARG A CA 1
ATOM 894 C C . ARG A 1 115 ? -18.901 -20.294 24.227 1.00 79.44 115 ARG A C 1
ATOM 896 O O . ARG A 1 115 ? -19.552 -20.128 25.257 1.00 79.44 115 ARG A O 1
ATOM 903 N N . GLN A 1 116 ? -18.226 -19.303 23.646 1.00 78.75 116 GLN A N 1
ATOM 904 C CA . GLN A 1 116 ? -18.280 -17.926 24.131 1.00 78.75 116 GLN A CA 1
ATOM 905 C C . GLN A 1 116 ? -19.696 -17.359 24.028 1.00 78.75 116 GLN A C 1
ATOM 907 O O . GLN A 1 116 ? -20.176 -16.756 24.984 1.00 78.75 116 GLN A O 1
ATOM 912 N N . LEU A 1 117 ? -20.370 -17.585 22.897 1.00 83.31 117 LEU A N 1
ATOM 913 C CA . LEU A 1 117 ? -21.751 -17.164 22.695 1.00 83.31 117 LEU A CA 1
ATOM 914 C C . LEU A 1 117 ? -22.679 -17.791 23.741 1.00 83.31 117 LEU A C 1
ATOM 916 O O . LEU A 1 117 ? -23.433 -17.070 24.390 1.00 83.31 117 LEU A O 1
ATOM 920 N N . GLU A 1 118 ? -22.591 -19.105 23.951 1.00 87.12 118 GLU A N 1
ATOM 921 C CA . GLU A 1 118 ? -23.379 -19.814 24.968 1.00 87.12 118 GLU A CA 1
ATOM 922 C C . GLU A 1 118 ? -23.129 -19.261 26.379 1.00 87.12 118 GLU A C 1
ATOM 924 O O . GLU A 1 118 ? -24.076 -19.018 27.129 1.00 87.12 118 GLU A O 1
ATOM 929 N N . SER A 1 119 ? -21.866 -18.996 26.724 1.00 85.00 119 SER A N 1
ATOM 930 C CA . SER A 1 119 ? -21.488 -18.387 28.003 1.00 85.00 119 SER A CA 1
ATOM 931 C C . SER A 1 119 ? -22.089 -16.988 28.169 1.00 85.00 119 SER A C 1
ATOM 933 O O . SER A 1 119 ? -22.718 -16.708 29.188 1.00 85.00 119 SER A O 1
ATOM 935 N N . SER A 1 120 ? -21.976 -16.120 27.158 1.00 84.00 120 SER A N 1
ATOM 936 C CA . SER A 1 120 ? -22.558 -14.773 27.198 1.00 84.00 120 SER A CA 1
ATOM 937 C C . SER A 1 120 ? -24.085 -14.795 27.301 1.00 84.00 120 SER A C 1
ATOM 939 O O . SER A 1 120 ? -24.653 -13.970 28.014 1.00 84.00 120 SER A O 1
ATOM 941 N N . VAL A 1 121 ? -24.756 -15.754 26.652 1.00 88.88 121 VAL A N 1
ATOM 942 C CA . VAL A 1 121 ? -26.207 -15.960 26.794 1.00 88.88 121 VAL A CA 1
ATOM 943 C C . VAL A 1 121 ? -26.560 -16.367 28.226 1.00 88.88 121 VAL A C 1
ATOM 945 O O . VAL A 1 121 ? -27.457 -15.775 28.824 1.00 88.88 121 VAL A O 1
ATOM 948 N N . ALA A 1 122 ? -25.832 -17.322 28.811 1.00 90.44 122 ALA A N 1
ATOM 949 C CA . ALA A 1 122 ? -26.061 -17.749 30.190 1.00 90.44 122 ALA A CA 1
ATOM 950 C C . ALA A 1 122 ? -25.830 -16.606 31.194 1.00 90.44 122 ALA A C 1
ATOM 952 O O . ALA A 1 122 ? -26.622 -16.426 32.121 1.00 90.44 122 ALA A O 1
ATOM 953 N N . GLN A 1 123 ? -24.779 -15.809 30.987 1.00 88.19 123 GLN A N 1
ATOM 954 C CA . GLN A 1 123 ? -24.491 -14.619 31.784 1.00 88.19 123 GLN A CA 1
ATOM 955 C C . GLN A 1 123 ? -25.628 -13.592 31.693 1.00 88.19 123 GLN A C 1
ATOM 957 O O . GLN A 1 123 ? -26.111 -13.114 32.719 1.00 88.19 123 GLN A O 1
ATOM 962 N N . LEU A 1 124 ? -26.113 -13.291 30.485 1.00 90.62 124 LEU A N 1
ATOM 963 C CA . LEU A 1 124 ? -27.242 -12.379 30.299 1.00 90.62 124 LEU A CA 1
ATOM 964 C C . LEU A 1 124 ? -28.484 -12.857 31.064 1.00 90.62 124 LEU A C 1
ATOM 966 O O . LEU A 1 124 ? -29.060 -12.083 31.826 1.00 90.62 124 LEU A O 1
ATOM 970 N N . SER A 1 125 ? -28.832 -14.143 30.959 1.00 91.25 125 SER A N 1
ATOM 971 C CA . SER A 1 125 ? -29.968 -14.711 31.696 1.00 91.25 125 SER A CA 1
ATOM 972 C C . SER A 1 125 ? -29.825 -14.577 33.219 1.00 91.25 125 SER A C 1
ATOM 974 O O . SER A 1 125 ? -30.821 -14.368 33.912 1.00 91.25 125 SER A O 1
ATOM 976 N N . GLN A 1 126 ? -28.608 -14.675 33.768 1.00 89.38 126 GLN A N 1
ATOM 977 C CA . GLN A 1 126 ? -28.373 -14.452 35.201 1.00 89.38 126 GLN A CA 1
ATOM 978 C C . GLN A 1 126 ? -28.628 -12.995 35.608 1.00 89.38 126 GLN A C 1
ATOM 980 O O . GLN A 1 126 ? -29.253 -12.750 36.643 1.00 89.38 126 GLN A O 1
ATOM 985 N N . VAL A 1 127 ? -28.177 -12.034 34.794 1.00 89.94 127 VAL A N 1
ATOM 986 C CA . VAL A 1 127 ? -28.398 -10.598 35.033 1.00 89.94 127 VAL A CA 1
ATOM 987 C C . VAL A 1 127 ? -29.885 -10.259 34.961 1.00 89.94 127 VAL A C 1
ATOM 989 O O . VAL A 1 127 ? -30.396 -9.579 35.851 1.00 89.94 127 VAL A O 1
ATOM 992 N N . GLU A 1 128 ? -30.594 -10.772 33.956 1.00 90.69 128 GLU A N 1
ATOM 993 C CA . GLU A 1 128 ? -32.036 -10.560 33.783 1.00 90.69 128 GLU A CA 1
ATOM 994 C C . GLU A 1 128 ? -32.834 -11.112 34.974 1.00 90.69 128 GLU A C 1
ATOM 996 O O . GLU A 1 128 ? -33.644 -10.395 35.562 1.00 90.69 128 GLU A O 1
ATOM 1001 N N . GLN A 1 129 ? -32.537 -12.335 35.428 1.00 90.38 129 GLN A N 1
ATOM 1002 C CA . GLN A 1 129 ? -33.182 -12.906 36.618 1.00 90.38 129 GLN A CA 1
ATOM 1003 C C . GLN A 1 129 ? -32.884 -12.111 37.896 1.00 90.38 129 GLN A C 1
ATOM 1005 O O . GLN A 1 129 ? -33.748 -11.970 38.765 1.00 90.38 129 GLN A O 1
ATOM 1010 N N . ALA A 1 130 ? -31.653 -11.617 38.059 1.00 87.88 130 ALA A N 1
ATOM 1011 C CA . ALA A 1 130 ? -31.293 -10.792 39.209 1.00 87.88 130 ALA A CA 1
ATOM 1012 C C . ALA A 1 130 ? -32.056 -9.458 39.202 1.00 87.88 130 ALA A C 1
ATOM 1014 O O . ALA A 1 130 ? -32.529 -9.018 40.255 1.00 87.88 130 ALA A O 1
ATOM 1015 N N . LEU A 1 131 ? -32.224 -8.854 38.022 1.00 86.00 131 LEU A N 1
ATOM 1016 C CA . LEU A 1 131 ? -33.008 -7.639 37.830 1.00 86.00 131 LEU A CA 1
ATOM 1017 C C . LEU A 1 131 ? -34.484 -7.865 38.181 1.00 86.00 131 LEU A C 1
ATOM 1019 O O . LEU A 1 131 ? -35.034 -7.111 38.983 1.00 86.00 131 LEU A O 1
ATOM 1023 N N . GLU A 1 132 ? -35.105 -8.929 37.664 1.00 87.56 132 GLU A N 1
ATOM 1024 C CA . GLU A 1 132 ? -36.501 -9.276 37.967 1.00 87.56 132 GLU A CA 1
ATOM 1025 C C . GLU A 1 132 ? -36.738 -9.456 39.471 1.00 87.56 132 GLU A C 1
ATOM 1027 O O . GLU A 1 132 ? -37.675 -8.882 40.032 1.00 87.56 132 GLU A O 1
ATOM 1032 N N . ARG A 1 133 ? -35.857 -10.199 40.156 1.00 85.56 133 ARG A N 1
ATOM 1033 C CA . ARG A 1 133 ? -35.946 -10.394 41.614 1.00 85.56 133 ARG A CA 1
ATOM 1034 C C . ARG A 1 133 ? -35.840 -9.075 42.376 1.00 85.56 133 ARG A C 1
ATOM 1036 O O . ARG A 1 133 ? -36.501 -8.918 43.402 1.00 85.56 133 ARG A O 1
ATOM 1043 N N . ARG A 1 134 ? -35.011 -8.136 41.909 1.00 81.69 134 ARG A N 1
ATOM 1044 C CA . ARG A 1 134 ? -34.841 -6.823 42.547 1.00 81.69 134 ARG A CA 1
ATOM 1045 C C . ARG A 1 134 ? -36.092 -5.962 42.387 1.00 81.69 134 ARG A C 1
ATOM 1047 O O . ARG A 1 134 ? -36.578 -5.438 43.383 1.00 81.69 134 ARG A O 1
ATOM 1054 N N . VAL A 1 135 ? -36.659 -5.917 41.182 1.00 83.38 135 VAL A N 1
ATOM 1055 C CA . VAL A 1 135 ? -37.920 -5.212 40.896 1.00 83.38 135 VAL A CA 1
ATOM 1056 C C . VAL A 1 135 ? -39.068 -5.764 41.752 1.00 83.38 135 VAL A C 1
ATOM 1058 O O . VAL A 1 135 ? -39.848 -4.999 42.314 1.00 83.38 135 VAL A O 1
ATOM 1061 N N . GLN A 1 136 ? -39.150 -7.089 41.920 1.00 83.88 136 GLN A N 1
ATOM 1062 C CA . GLN A 1 136 ? -40.169 -7.720 42.767 1.00 83.88 136 GLN A CA 1
ATOM 1063 C C . GLN A 1 136 ? -40.012 -7.384 44.260 1.00 83.88 136 GLN A C 1
ATOM 1065 O O . GLN A 1 136 ? -41.017 -7.172 44.937 1.00 83.88 136 GLN A O 1
ATOM 1070 N N . ARG A 1 137 ? -38.780 -7.302 44.789 1.00 79.25 137 ARG A N 1
ATOM 1071 C CA . ARG A 1 137 ? -38.540 -6.894 46.190 1.00 79.25 137 ARG A CA 1
ATOM 1072 C C . ARG A 1 137 ? -38.855 -5.422 46.435 1.00 79.25 137 ARG A C 1
ATOM 1074 O O . ARG A 1 137 ? -39.467 -5.102 47.450 1.00 79.25 137 ARG A O 1
ATOM 1081 N N . GLU A 1 138 ? -38.489 -4.549 45.498 1.00 77.06 138 GLU A N 1
ATOM 1082 C CA . GLU A 1 138 ? -38.829 -3.122 45.560 1.00 77.06 138 GLU A CA 1
ATOM 1083 C C . GLU A 1 138 ? -40.353 -2.921 45.575 1.00 77.06 138 GLU A C 1
ATOM 1085 O O . GLU A 1 138 ? -40.863 -2.139 46.377 1.00 77.06 138 GLU A O 1
ATOM 1090 N N . ALA A 1 139 ? -41.097 -3.696 44.778 1.00 79.00 139 ALA A N 1
ATOM 1091 C CA . ALA A 1 139 ? -42.561 -3.690 44.793 1.00 79.00 139 ALA A CA 1
ATOM 1092 C C . ALA A 1 139 ? -43.171 -4.217 46.111 1.00 79.00 139 ALA A C 1
ATOM 1094 O O . ALA A 1 139 ? -44.281 -3.826 46.469 1.00 79.00 139 ALA A O 1
ATOM 1095 N N . ALA A 1 140 ? -42.458 -5.082 46.840 1.00 80.69 140 ALA A N 1
ATOM 1096 C CA . ALA A 1 140 ? -42.880 -5.632 48.130 1.00 80.69 140 ALA A CA 1
ATOM 1097 C C . ALA A 1 140 ? -42.511 -4.745 49.341 1.00 80.69 140 ALA A C 1
ATOM 1099 O O . ALA A 1 140 ? -42.886 -5.074 50.467 1.00 80.69 140 ALA A O 1
ATOM 1100 N N . GLY A 1 141 ? -41.807 -3.624 49.130 1.00 71.31 141 GLY A N 1
ATOM 1101 C CA . GLY A 1 141 ? -41.440 -2.670 50.184 1.00 71.31 141 GLY A CA 1
ATOM 1102 C C . GLY A 1 141 ? -40.296 -3.121 51.102 1.00 71.31 141 GLY A C 1
ATOM 1103 O O . GLY A 1 141 ? -40.103 -2.529 52.164 1.00 71.31 141 GLY A O 1
ATOM 1104 N N . ASP A 1 142 ? -39.541 -4.153 50.716 1.00 66.38 142 ASP A N 1
ATOM 1105 C CA . ASP A 1 142 ? -38.408 -4.672 51.488 1.00 66.38 142 ASP A CA 1
ATOM 1106 C C . ASP A 1 142 ? -37.121 -3.891 51.164 1.00 66.38 142 ASP A C 1
ATOM 1108 O O . ASP A 1 142 ? -36.542 -4.024 50.085 1.00 66.38 142 ASP A O 1
ATOM 1112 N N . VAL A 1 143 ? -36.679 -3.053 52.109 1.00 59.28 143 VAL A N 1
ATOM 1113 C CA . VAL A 1 143 ? -35.447 -2.239 52.035 1.00 59.28 143 VAL A CA 1
ATOM 1114 C C . VAL A 1 143 ? -34.364 -2.853 52.943 1.00 59.28 143 VAL A C 1
ATOM 1116 O O . VAL A 1 143 ? -33.724 -2.170 53.741 1.00 59.28 143 VAL A O 1
ATOM 1119 N N . GLY A 1 144 ? -34.211 -4.180 52.894 1.00 57.78 144 GLY A N 1
ATOM 1120 C CA . GLY A 1 144 ? -33.235 -4.941 53.680 1.00 57.78 144 GLY A CA 1
ATOM 1121 C C . GLY A 1 144 ? -31.827 -5.000 53.066 1.00 57.78 144 GLY A C 1
ATOM 1122 O O . GLY A 1 144 ? -31.656 -5.118 51.854 1.00 57.78 144 GLY A O 1
ATOM 1123 N N . THR A 1 145 ? -30.817 -4.932 53.939 1.00 55.50 145 THR A N 1
ATOM 1124 C CA . THR A 1 145 ? -29.369 -4.790 53.701 1.00 55.50 145 THR A CA 1
ATOM 1125 C C . THR A 1 145 ? -28.803 -5.665 52.575 1.00 55.50 145 THR A C 1
ATOM 1127 O O . THR A 1 145 ? -28.822 -6.893 52.630 1.00 55.50 145 THR A O 1
ATOM 1130 N N . THR A 1 146 ? -28.222 -5.009 51.570 1.00 56.16 146 THR A N 1
ATOM 1131 C CA . THR A 1 146 ? -27.506 -5.619 50.447 1.00 56.16 146 THR A CA 1
ATOM 1132 C C . THR A 1 146 ? -26.160 -6.177 50.911 1.00 56.16 146 THR A C 1
ATOM 1134 O O . THR A 1 146 ? -25.218 -5.414 51.113 1.00 56.16 146 THR A O 1
ATOM 1137 N N . SER A 1 147 ? -26.051 -7.491 51.076 1.00 60.78 147 SER A N 1
ATOM 1138 C CA . SER A 1 147 ? -24.764 -8.169 51.262 1.00 60.78 147 SER A CA 1
ATOM 1139 C C . SER A 1 147 ? -24.635 -9.276 50.220 1.00 60.78 147 SER A C 1
ATOM 1141 O O . SER A 1 147 ? -25.552 -10.081 50.060 1.00 60.78 147 SER A O 1
ATOM 1143 N N . ASP A 1 148 ? -23.523 -9.217 49.484 1.00 52.22 148 ASP A N 1
ATOM 1144 C CA . ASP A 1 148 ? -22.906 -10.160 48.536 1.00 52.22 148 ASP A CA 1
ATOM 1145 C C . ASP A 1 148 ? -23.750 -10.675 47.353 1.00 52.22 148 ASP A C 1
ATOM 1147 O O . ASP A 1 148 ? -23.270 -10.701 46.222 1.00 52.22 148 ASP A O 1
ATOM 1151 N N . ALA A 1 149 ? -25.036 -10.984 47.535 1.00 59.12 149 ALA A N 1
ATOM 1152 C CA . ALA A 1 149 ? -25.898 -11.602 46.519 1.00 59.12 149 ALA A CA 1
ATOM 1153 C C . ALA A 1 149 ? -26.242 -10.701 45.311 1.00 59.12 149 ALA A C 1
ATOM 1155 O O . ALA A 1 149 ? -26.870 -11.162 44.357 1.00 59.12 149 ALA A O 1
ATOM 1156 N N . VAL A 1 150 ? -25.888 -9.412 45.360 1.00 64.00 150 VAL A N 1
ATOM 1157 C CA . VAL A 1 150 ? -26.127 -8.442 44.275 1.00 64.00 150 VAL A CA 1
ATOM 1158 C C . VAL A 1 150 ? -24.826 -8.048 43.574 1.00 64.00 150 VAL A C 1
ATOM 1160 O O . VAL A 1 150 ? -24.889 -7.601 42.434 1.00 64.00 150 VAL A O 1
ATOM 1163 N N . GLU A 1 151 ? -23.654 -8.233 44.192 1.00 73.25 151 GLU A N 1
ATOM 1164 C CA . GLU A 1 151 ? -22.382 -7.786 43.603 1.00 73.25 151 GLU A CA 1
ATOM 1165 C C . GLU A 1 151 ? -22.010 -8.572 42.345 1.00 73.25 151 GLU A C 1
ATOM 1167 O O . GLU A 1 151 ? -21.653 -7.965 41.335 1.00 73.25 151 GLU A O 1
ATOM 1172 N N . GLU A 1 152 ? -22.161 -9.897 42.371 1.00 77.94 152 GLU A N 1
ATOM 1173 C CA . GLU A 1 152 ? -21.808 -10.772 41.248 1.00 77.94 152 GLU A CA 1
ATOM 1174 C C . GLU A 1 152 ? -22.665 -10.496 39.990 1.00 77.94 152 GLU A C 1
ATOM 1176 O O . GLU A 1 152 ? -22.083 -10.226 38.934 1.00 77.94 152 GLU A O 1
ATOM 1181 N N . PRO A 1 153 ? -24.014 -10.410 40.059 1.00 82.19 153 PRO A N 1
ATOM 1182 C CA . PRO A 1 153 ? -24.826 -10.001 38.908 1.00 82.19 153 PRO A CA 1
ATOM 1183 C C . PRO A 1 153 ? -24.509 -8.592 38.395 1.00 82.19 153 PRO A C 1
ATOM 1185 O O . PRO A 1 153 ? -24.545 -8.344 37.190 1.00 82.19 153 PRO A O 1
ATOM 1188 N N . LEU A 1 154 ? -24.186 -7.653 39.290 1.00 83.75 154 LEU A N 1
ATOM 1189 C CA . LEU A 1 154 ? -23.868 -6.277 38.903 1.00 83.75 154 LEU A CA 1
ATOM 1190 C C . LEU A 1 154 ? -22.504 -6.190 38.205 1.00 83.75 154 LEU A C 1
ATOM 1192 O O . LEU A 1 154 ? -22.332 -5.409 37.269 1.00 83.75 154 LEU A O 1
ATOM 1196 N N . GLN A 1 155 ? -21.537 -7.002 38.636 1.00 85.50 155 GLN A N 1
ATOM 1197 C CA . GLN A 1 155 ? -20.247 -7.148 37.969 1.00 85.50 155 GLN A CA 1
ATOM 1198 C C . GLN A 1 155 ? -20.413 -7.762 36.576 1.00 85.50 155 GLN A C 1
ATOM 1200 O O . GLN A 1 155 ? -19.845 -7.243 35.613 1.00 85.50 155 GLN A O 1
ATOM 1205 N N . LEU A 1 156 ? -21.241 -8.801 36.455 1.00 84.31 156 LEU A N 1
ATOM 1206 C CA . LEU A 1 156 ? -21.564 -9.431 35.177 1.00 84.31 156 LEU A CA 1
ATOM 1207 C C . LEU A 1 156 ? -22.238 -8.442 34.210 1.00 84.31 156 LEU A C 1
ATOM 1209 O O . LEU A 1 156 ? -21.868 -8.363 33.041 1.00 84.31 156 LEU A O 1
ATOM 1213 N N . ALA A 1 157 ? -23.167 -7.621 34.710 1.00 86.62 157 ALA A N 1
ATOM 1214 C CA . ALA A 1 157 ? -23.815 -6.571 33.926 1.00 86.62 157 ALA A CA 1
ATOM 1215 C C . ALA A 1 157 ? -22.804 -5.537 33.398 1.00 86.62 157 ALA A C 1
ATOM 1217 O O . ALA A 1 157 ? -22.807 -5.222 32.208 1.00 86.62 157 ALA A O 1
ATOM 1218 N N . ARG A 1 158 ? -21.875 -5.065 34.246 1.00 85.31 158 ARG A N 1
ATOM 1219 C CA . ARG A 1 158 ? -20.790 -4.157 33.820 1.00 85.31 158 ARG A CA 1
ATOM 1220 C C . ARG A 1 158 ? -19.902 -4.789 32.748 1.00 85.31 158 ARG A C 1
ATOM 1222 O O . ARG A 1 158 ? -19.480 -4.095 31.824 1.00 85.31 158 ARG A O 1
ATOM 1229 N N . GLN A 1 159 ? -19.619 -6.087 32.863 1.00 82.88 159 GLN A N 1
ATOM 1230 C CA . GLN A 1 159 ? -18.844 -6.823 31.868 1.00 82.88 159 GLN A CA 1
ATOM 1231 C C . GLN A 1 159 ? -19.581 -6.892 30.524 1.00 82.88 159 GLN A C 1
ATOM 1233 O O . GLN A 1 159 ? -18.990 -6.552 29.500 1.00 82.88 159 GLN A O 1
ATOM 1238 N N . LEU A 1 160 ? -20.870 -7.251 30.519 1.00 84.25 160 LEU A N 1
ATOM 1239 C CA . LEU A 1 160 ? -21.691 -7.294 29.303 1.00 84.25 160 LEU A CA 1
ATOM 1240 C C . LEU A 1 160 ? -21.802 -5.914 28.638 1.00 84.25 160 LEU A C 1
ATOM 1242 O O . LEU A 1 160 ? -21.667 -5.806 27.420 1.00 84.25 160 LEU A O 1
ATOM 1246 N N . GLU A 1 161 ? -21.967 -4.844 29.420 1.00 84.19 161 GLU A N 1
ATOM 1247 C CA . GLU A 1 161 ? -21.950 -3.473 28.899 1.00 84.19 161 GLU A CA 1
ATOM 1248 C C . GLU A 1 161 ? -20.604 -3.101 28.268 1.00 84.19 161 GLU A C 1
ATOM 1250 O O . GLU A 1 161 ? -20.573 -2.456 27.218 1.00 84.19 161 GLU A O 1
ATOM 1255 N N . ALA A 1 162 ? -19.487 -3.475 28.898 1.00 79.69 162 ALA A N 1
ATOM 1256 C CA . ALA A 1 162 ? -18.156 -3.221 28.357 1.00 79.69 162 ALA A CA 1
ATOM 1257 C C . ALA A 1 162 ? -17.943 -3.973 27.034 1.00 79.69 162 ALA A C 1
ATOM 1259 O O . ALA A 1 162 ? -17.466 -3.380 26.063 1.00 79.69 162 ALA A O 1
ATOM 1260 N N . SER A 1 163 ? -18.364 -5.240 26.963 1.00 77.19 163 SER A N 1
ATOM 1261 C CA . SER A 1 163 ? -18.341 -6.037 25.734 1.00 77.19 163 SER A CA 1
ATOM 1262 C C . SER A 1 163 ? -19.220 -5.428 24.641 1.00 77.19 163 SER A C 1
ATOM 1264 O O . SER A 1 163 ? -18.764 -5.291 23.510 1.00 77.19 163 SER A O 1
ATOM 1266 N N . HIS A 1 164 ? -20.437 -4.985 24.966 1.00 79.56 164 HIS A N 1
ATOM 1267 C CA . HIS A 1 164 ? -21.314 -4.308 24.010 1.00 79.56 164 HIS A CA 1
ATOM 1268 C C . HIS A 1 164 ? -20.667 -3.030 23.464 1.00 79.56 164 HIS A C 1
ATOM 1270 O O . HIS A 1 164 ? -20.581 -2.863 22.251 1.00 79.56 164 HIS A O 1
ATOM 1276 N N . ARG A 1 165 ? -20.137 -2.161 24.340 1.00 78.81 165 ARG A N 1
ATOM 1277 C CA . ARG A 1 165 ? -19.438 -0.932 23.921 1.00 78.81 165 ARG A CA 1
ATOM 1278 C C . ARG A 1 165 ? -18.284 -1.235 22.973 1.00 78.81 165 ARG A C 1
ATOM 1280 O O . ARG A 1 165 ? -18.125 -0.521 21.991 1.00 78.81 165 ARG A O 1
ATOM 1287 N N . LEU A 1 166 ? -17.511 -2.286 23.248 1.00 71.44 166 LEU A N 1
ATOM 1288 C CA . LEU A 1 166 ? -16.404 -2.714 22.397 1.00 71.44 166 LEU A CA 1
ATOM 1289 C C . LEU A 1 166 ? -16.884 -3.184 21.013 1.00 71.44 166 LEU A C 1
ATOM 1291 O O . LEU A 1 166 ? -16.269 -2.835 20.010 1.00 71.44 166 LEU A O 1
ATOM 1295 N N . LEU A 1 167 ? -17.989 -3.933 20.951 1.00 68.75 167 LEU A N 1
ATOM 1296 C CA . LEU A 1 167 ? -18.562 -4.448 19.701 1.00 68.75 167 LEU A CA 1
ATOM 1297 C C . LEU A 1 167 ? -19.236 -3.361 18.853 1.00 68.75 167 LEU A C 1
ATOM 1299 O O . LEU A 1 167 ? -19.230 -3.451 17.628 1.00 68.75 167 LEU A O 1
ATOM 1303 N N . THR A 1 168 ? -19.814 -2.343 19.491 1.00 67.75 168 THR A N 1
ATOM 1304 C CA . THR A 1 168 ? -20.496 -1.231 18.809 1.00 67.75 168 THR A CA 1
ATOM 1305 C C . THR A 1 168 ? -19.602 -0.018 18.570 1.00 67.75 168 THR A C 1
ATOM 1307 O O . THR A 1 168 ? -20.043 0.953 17.956 1.00 67.75 168 THR A O 1
ATOM 1310 N N . SER A 1 169 ? -18.372 -0.020 19.091 1.00 65.81 169 SER A N 1
ATOM 1311 C CA . SER A 1 169 ? -17.481 1.121 18.930 1.00 65.81 169 SER A CA 1
ATOM 1312 C C . SER A 1 169 ? -17.018 1.232 17.484 1.00 65.81 169 SER A C 1
ATOM 1314 O O . SER A 1 169 ? -16.461 0.301 16.909 1.00 65.81 169 SER A O 1
ATOM 1316 N N . VAL A 1 170 ? -17.175 2.429 16.925 1.00 57.47 170 VAL A N 1
ATOM 1317 C CA . VAL A 1 170 ? -16.675 2.793 15.592 1.00 57.47 170 VAL A CA 1
ATOM 1318 C C . VAL A 1 170 ? -15.139 2.846 15.575 1.00 57.47 170 VAL A C 1
ATOM 1320 O O . VAL A 1 170 ? -14.521 2.810 14.517 1.00 57.47 170 VAL A O 1
ATOM 1323 N N . LYS A 1 171 ? -14.503 2.914 16.755 1.00 59.00 171 LYS A N 1
ATOM 1324 C CA . LYS A 1 171 ? -13.050 2.998 16.914 1.00 59.00 171 LYS A CA 1
ATOM 1325 C C . LYS A 1 171 ? -12.588 2.226 18.148 1.00 59.00 171 LYS A C 1
ATOM 1327 O O . LYS A 1 171 ? -12.982 2.544 19.269 1.00 59.00 171 LYS A O 1
ATOM 1332 N N . CYS A 1 172 ? -11.718 1.244 17.956 1.00 52.50 172 CYS A N 1
ATOM 1333 C CA . CYS A 1 172 ? -11.165 0.427 19.035 1.00 52.50 172 CYS A CA 1
ATOM 1334 C C . CYS A 1 172 ? -9.647 0.578 19.097 1.00 52.50 172 CYS A C 1
ATOM 1336 O O . CYS A 1 172 ? -8.974 0.554 18.071 1.00 52.50 172 CYS A O 1
ATOM 1338 N N . THR A 1 173 ? -9.096 0.715 20.301 1.00 53.12 173 THR A N 1
ATOM 1339 C CA . THR A 1 173 ? -7.648 0.696 20.534 1.00 53.12 173 THR A CA 1
ATOM 1340 C C . THR A 1 173 ? -7.241 -0.668 21.071 1.00 53.12 173 THR A C 1
ATOM 1342 O O . THR A 1 173 ? -7.624 -1.028 22.181 1.00 53.12 173 THR A O 1
ATOM 1345 N N . VAL A 1 174 ? -6.471 -1.427 20.296 1.00 55.03 174 VAL A N 1
ATOM 1346 C CA . VAL A 1 174 ? -5.911 -2.712 20.724 1.00 55.03 174 VAL A CA 1
ATOM 1347 C C . VAL A 1 174 ? -4.494 -2.473 21.224 1.00 55.03 174 VAL A C 1
ATOM 1349 O O . VAL A 1 174 ? -3.649 -2.012 20.461 1.00 55.03 174 VAL A O 1
ATOM 1352 N N . THR A 1 175 ? -4.243 -2.786 22.492 1.00 48.31 175 THR A N 1
ATOM 1353 C CA . THR A 1 175 ? -2.908 -2.807 23.098 1.00 48.31 175 THR A CA 1
ATOM 1354 C C . THR A 1 175 ? -2.397 -4.243 23.148 1.00 48.31 175 THR A C 1
ATOM 1356 O O . THR A 1 175 ? -2.993 -5.079 23.827 1.00 48.31 175 THR A O 1
ATOM 1359 N N . ALA A 1 176 ? -1.322 -4.546 22.427 1.00 49.34 176 ALA A N 1
ATOM 1360 C CA . ALA A 1 176 ? -0.611 -5.815 22.539 1.00 49.34 176 ALA A CA 1
ATOM 1361 C C . ALA A 1 176 ? 0.641 -5.607 23.394 1.00 49.34 176 ALA A C 1
ATOM 1363 O O . ALA A 1 176 ? 1.513 -4.827 23.020 1.00 49.34 176 ALA A O 1
ATOM 1364 N N . GLU A 1 177 ? 0.716 -6.291 24.531 1.00 49.19 177 GLU A N 1
ATOM 1365 C CA . GLU A 1 177 ? 1.895 -6.299 25.396 1.00 49.19 177 GLU A CA 1
ATOM 1366 C C . GLU A 1 177 ? 2.709 -7.561 25.116 1.00 49.19 177 GLU A C 1
ATOM 1368 O O . GLU A 1 177 ? 2.182 -8.675 25.141 1.00 49.19 177 GLU A O 1
ATOM 1373 N N . GLU A 1 178 ? 3.984 -7.381 24.787 1.00 43.03 178 GLU A N 1
ATOM 1374 C CA . GLU A 1 178 ? 4.926 -8.477 24.577 1.00 43.03 178 GLU A CA 1
ATOM 1375 C C . GLU A 1 178 ? 5.600 -8.857 25.905 1.00 43.03 178 GLU A C 1
ATOM 1377 O O . GLU A 1 178 ? 5.849 -7.992 26.754 1.00 43.03 178 GLU A O 1
ATOM 1382 N N . GLU A 1 179 ? 5.922 -10.144 26.089 1.00 39.62 179 GLU A N 1
ATOM 1383 C CA . GLU A 1 179 ? 6.786 -10.615 27.183 1.00 39.62 179 GLU A CA 1
ATOM 1384 C C . GLU A 1 179 ? 8.163 -9.942 27.043 1.00 39.62 179 GLU A C 1
ATOM 1386 O O . GLU A 1 179 ? 9.017 -10.367 26.272 1.00 39.62 179 GLU A O 1
ATOM 1391 N N . GLY A 1 180 ? 8.339 -8.818 27.736 1.00 42.78 180 GLY A N 1
ATOM 1392 C CA . GLY A 1 180 ? 9.447 -7.883 27.519 1.00 42.78 180 GLY A CA 1
ATOM 1393 C C . GLY A 1 180 ? 9.079 -6.414 27.753 1.00 42.78 180 GLY A C 1
ATOM 1394 O O . GLY A 1 180 ? 9.965 -5.564 27.767 1.00 42.78 180 GLY A O 1
ATOM 1395 N N . GLY A 1 181 ? 7.793 -6.102 27.971 1.00 40.91 181 GLY A N 1
ATOM 1396 C CA . GLY A 1 181 ? 7.333 -4.779 28.417 1.00 40.91 181 GLY A CA 1
ATOM 1397 C C . GLY A 1 181 ? 7.093 -3.764 27.296 1.00 40.91 181 GLY A C 1
ATOM 1398 O O . GLY A 1 181 ? 6.813 -2.600 27.576 1.00 40.91 181 GLY A O 1
ATOM 1399 N N . SER A 1 182 ? 7.174 -4.182 26.030 1.00 32.81 182 SER A N 1
ATOM 1400 C CA . SER A 1 182 ? 6.776 -3.340 24.897 1.00 32.81 182 SER A CA 1
ATOM 1401 C C . SER A 1 182 ? 5.267 -3.451 24.682 1.00 32.81 182 SER A C 1
ATOM 1403 O O . SER A 1 182 ? 4.759 -4.535 24.400 1.00 32.81 182 SER A O 1
ATOM 1405 N N . ALA A 1 183 ? 4.557 -2.330 24.827 1.00 39.12 183 ALA A N 1
ATOM 1406 C CA . ALA A 1 183 ? 3.121 -2.227 24.592 1.00 39.12 183 ALA A CA 1
ATOM 1407 C C . ALA A 1 183 ? 2.855 -1.502 23.265 1.00 39.12 183 ALA A C 1
ATOM 1409 O O . ALA A 1 183 ? 3.252 -0.350 23.082 1.00 39.12 183 ALA A O 1
ATOM 1410 N N . TRP A 1 184 ? 2.176 -2.171 22.336 1.00 37.47 184 TRP A N 1
ATOM 1411 C CA . TRP A 1 184 ? 1.838 -1.637 21.018 1.00 37.47 184 TRP A CA 1
ATOM 1412 C C . TRP A 1 184 ? 0.358 -1.291 20.951 1.00 37.47 184 TRP A C 1
ATOM 1414 O O . TRP A 1 184 ? -0.478 -2.182 21.074 1.00 37.47 184 TRP A O 1
ATOM 1424 N N . THR A 1 185 ? 0.030 -0.022 20.707 1.00 42.38 185 THR A N 1
ATOM 1425 C CA . THR A 1 185 ? -1.357 0.461 20.648 1.00 42.38 185 THR A CA 1
ATOM 1426 C C . THR A 1 185 ? -1.765 0.753 19.206 1.00 42.38 185 THR A C 1
ATOM 1428 O O . THR A 1 185 ? -1.215 1.652 18.574 1.00 42.38 185 THR A O 1
ATOM 1431 N N . ALA A 1 186 ? -2.752 0.029 18.678 1.00 40.41 186 ALA A N 1
ATOM 1432 C CA . ALA A 1 186 ? -3.299 0.253 17.340 1.00 40.41 186 ALA A CA 1
ATOM 1433 C C . ALA A 1 186 ? -4.754 0.730 17.425 1.00 40.41 186 ALA A C 1
ATOM 1435 O O . ALA A 1 186 ? -5.580 0.073 18.050 1.00 40.41 186 ALA A O 1
ATOM 1436 N N . SER A 1 187 ? -5.075 1.859 16.782 1.00 46.12 187 SER A N 1
ATOM 1437 C CA . SER A 1 187 ? -6.465 2.288 16.570 1.00 46.12 187 SER A CA 1
ATOM 1438 C C . SER A 1 187 ? -7.009 1.628 15.307 1.00 46.12 187 SER A C 1
ATOM 1440 O O . SER A 1 187 ? -6.454 1.829 14.230 1.00 46.12 187 SER A O 1
ATOM 1442 N N . VAL A 1 188 ? -8.081 0.856 15.437 1.00 55.38 188 VAL A N 1
ATOM 1443 C CA . VAL A 1 188 ? -8.750 0.157 14.338 1.00 55.38 188 VAL A CA 1
ATOM 1444 C C . VAL A 1 188 ? -10.177 0.680 14.236 1.00 55.38 188 VAL A C 1
ATOM 1446 O O . VAL A 1 188 ? -10.881 0.753 15.244 1.00 55.38 188 VAL A O 1
ATOM 1449 N N . GLU A 1 189 ? -10.590 1.050 13.027 1.00 55.53 189 GLU A N 1
ATOM 1450 C CA . GLU A 1 189 ? -11.994 1.288 12.690 1.00 55.53 189 GLU A CA 1
ATOM 1451 C C . GLU A 1 189 ? -12.565 -0.031 12.157 1.00 55.53 189 GLU A C 1
ATOM 1453 O O . GLU A 1 189 ? -12.092 -0.502 11.119 1.00 55.53 189 GLU A O 1
ATOM 1458 N N . PRO A 1 190 ? -13.502 -0.688 12.868 1.00 56.47 190 PRO A N 1
ATOM 1459 C CA . PRO A 1 190 ? -14.089 -1.937 12.402 1.00 56.47 190 PRO A CA 1
ATOM 1460 C C . PRO A 1 190 ? -14.935 -1.675 11.149 1.00 56.47 190 PRO A C 1
ATOM 1462 O O . PRO A 1 190 ? -15.984 -1.040 11.218 1.00 56.47 190 PRO A O 1
ATOM 1465 N N . GLY A 1 191 ? -14.478 -2.155 9.994 1.00 49.09 191 GLY A N 1
ATOM 1466 C CA . GLY A 1 191 ? -15.131 -1.982 8.695 1.00 49.09 191 GLY A CA 1
ATOM 1467 C C . GLY A 1 191 ? -16.189 -3.045 8.379 1.00 49.09 191 GLY A C 1
ATOM 1468 O O . GLY A 1 191 ? -16.832 -2.972 7.333 1.00 49.09 191 GLY A O 1
ATOM 1469 N N . GLY A 1 192 ? -16.389 -4.038 9.255 1.00 55.78 192 GLY A N 1
ATOM 1470 C CA . GLY A 1 192 ? -17.415 -5.074 9.100 1.00 55.78 192 GLY A CA 1
ATOM 1471 C C . GLY A 1 192 ? -17.274 -6.247 10.078 1.00 55.78 192 GLY A C 1
ATOM 1472 O O . GLY A 1 192 ? -16.461 -6.220 11.001 1.00 55.78 192 GLY A O 1
ATOM 1473 N N . CYS A 1 193 ? -18.051 -7.319 9.869 1.00 49.31 193 CYS A N 1
ATOM 1474 C CA . CYS A 1 193 ? -18.095 -8.489 10.764 1.00 49.31 193 CYS A CA 1
ATOM 1475 C C . CYS A 1 193 ? -16.723 -9.146 11.024 1.00 49.31 193 CYS A C 1
ATOM 1477 O O . CYS A 1 193 ? -16.512 -9.710 12.096 1.00 49.31 193 CYS A O 1
ATOM 1479 N N . GLY A 1 194 ? -15.781 -9.059 10.075 1.00 54.25 194 GLY A N 1
ATOM 1480 C CA . GLY A 1 194 ? -14.427 -9.605 10.227 1.00 54.25 194 GLY A CA 1
ATOM 1481 C C . GLY A 1 194 ? -13.603 -8.928 11.330 1.00 54.25 194 GLY A C 1
ATOM 1482 O O . GLY A 1 194 ? -12.859 -9.600 12.043 1.00 54.25 194 GLY A O 1
ATOM 1483 N N . ASP A 1 195 ? -13.784 -7.624 11.534 1.00 62.22 195 ASP A N 1
ATOM 1484 C CA . ASP A 1 195 ? -13.058 -6.870 12.562 1.00 62.22 195 ASP A CA 1
ATOM 1485 C C . ASP A 1 195 ? -13.636 -7.115 13.960 1.00 62.22 195 ASP A C 1
ATOM 1487 O O . ASP A 1 195 ? -12.898 -7.196 14.942 1.00 62.22 195 ASP A O 1
ATOM 1491 N N . ILE A 1 196 ? -14.949 -7.343 14.038 1.00 60.16 196 ILE A N 1
ATOM 1492 C CA . ILE A 1 196 ? -15.640 -7.769 15.261 1.00 60.16 196 ILE A CA 1
ATOM 1493 C C . ILE A 1 196 ? -15.155 -9.159 15.702 1.00 60.16 196 ILE A C 1
ATOM 1495 O O . ILE A 1 196 ? -14.802 -9.357 16.866 1.00 60.16 196 ILE A O 1
ATOM 1499 N N . LEU A 1 197 ? -15.060 -10.110 14.765 1.00 61.94 197 LEU A N 1
ATOM 1500 C CA . LEU A 1 197 ? -14.507 -11.448 15.016 1.00 61.94 197 LEU A CA 1
ATOM 1501 C C . LEU A 1 197 ? -13.065 -11.383 15.529 1.00 61.94 197 LEU A C 1
ATOM 1503 O O . LEU A 1 197 ? -12.700 -12.098 16.460 1.00 61.94 197 LEU A O 1
ATOM 1507 N N . ARG A 1 198 ? -12.248 -10.489 14.965 1.00 65.38 198 ARG A N 1
ATOM 1508 C CA . ARG A 1 198 ? -10.867 -10.280 15.408 1.00 65.38 198 ARG A CA 1
ATOM 1509 C C . ARG A 1 198 ? -10.789 -9.794 16.857 1.00 65.38 198 ARG A C 1
ATOM 1511 O O . ARG A 1 198 ? -9.945 -10.281 17.606 1.00 65.38 198 ARG A O 1
ATOM 1518 N N . LEU A 1 199 ? -11.655 -8.865 17.258 1.00 65.12 199 LEU A N 1
ATOM 1519 C CA . LEU A 1 199 ? -11.712 -8.370 18.637 1.00 65.12 199 LEU A CA 1
ATOM 1520 C C . LEU A 1 199 ? -12.142 -9.465 19.624 1.00 65.12 199 LEU A C 1
ATOM 1522 O O . LEU A 1 199 ? -11.532 -9.601 20.683 1.00 65.12 199 LEU A O 1
ATOM 1526 N N . LEU A 1 200 ? -13.125 -10.291 19.252 1.00 63.94 200 LEU A N 1
ATOM 1527 C CA . LEU A 1 200 ? -13.568 -11.430 20.064 1.00 63.94 200 LEU A CA 1
ATOM 1528 C C . LEU A 1 200 ? -12.461 -12.478 20.242 1.00 63.94 200 LEU A C 1
ATOM 1530 O O . LEU A 1 200 ? -12.215 -12.926 21.358 1.00 63.94 200 LEU A O 1
ATOM 1534 N N . LEU A 1 201 ? -11.731 -12.812 19.175 1.00 63.47 201 LEU A N 1
ATOM 1535 C CA . LEU A 1 201 ? -10.605 -13.750 19.243 1.00 63.47 201 LEU A CA 1
ATOM 1536 C C . LEU A 1 201 ? -9.453 -13.221 20.112 1.00 63.47 201 LEU A C 1
ATOM 1538 O O . LEU A 1 201 ? -8.828 -13.984 20.845 1.00 63.47 201 LEU A O 1
ATOM 1542 N N . LEU A 1 202 ? -9.174 -11.915 20.075 1.00 66.06 202 LEU A N 1
ATOM 1543 C CA . LEU A 1 202 ? -8.176 -11.302 20.958 1.00 66.06 202 LEU A CA 1
ATOM 1544 C C . LEU A 1 202 ? -8.598 -11.360 22.431 1.00 66.06 202 LEU A C 1
ATOM 1546 O O . LEU A 1 202 ? -7.762 -11.646 23.288 1.00 66.06 202 LEU A O 1
ATOM 1550 N N . GLN A 1 203 ? -9.883 -11.144 22.715 1.00 65.31 203 GLN A N 1
ATOM 1551 C CA . GLN A 1 203 ? -10.436 -11.278 24.061 1.00 65.31 203 GLN A CA 1
ATOM 1552 C C . GLN A 1 203 ? -10.351 -12.730 24.557 1.00 65.31 203 GLN A C 1
ATOM 1554 O O . GLN A 1 203 ? -9.833 -12.969 25.642 1.00 65.31 203 GLN A O 1
ATOM 1559 N N . LEU A 1 204 ? -10.733 -13.709 23.729 1.00 63.28 204 LEU A N 1
ATOM 1560 C CA . LEU A 1 204 ? -10.602 -15.135 24.054 1.00 63.28 204 LEU A CA 1
ATOM 1561 C C . LEU A 1 204 ? -9.154 -15.551 24.333 1.00 63.28 204 LEU A C 1
ATOM 1563 O O . LEU A 1 204 ? -8.898 -16.352 25.231 1.00 63.28 204 LEU A O 1
ATOM 1567 N N . ARG A 1 205 ? -8.191 -14.995 23.588 1.00 61.56 205 ARG A N 1
ATOM 1568 C CA . ARG A 1 205 ? -6.762 -15.217 23.843 1.00 61.56 205 ARG A CA 1
ATOM 1569 C C . ARG A 1 205 ? -6.336 -14.633 25.188 1.00 61.56 205 ARG A C 1
ATOM 1571 O O . ARG A 1 205 ? -5.622 -15.304 25.926 1.00 61.56 205 ARG A O 1
ATOM 1578 N N . LYS A 1 206 ? -6.761 -13.405 25.503 1.00 63.25 206 LYS A N 1
ATOM 1579 C CA . LYS A 1 206 ? -6.469 -12.752 26.789 1.00 63.25 206 LYS A CA 1
ATOM 1580 C C . LYS A 1 206 ? -7.044 -13.541 27.966 1.00 63.25 206 LYS A C 1
ATOM 1582 O O . LYS A 1 206 ? -6.373 -13.689 28.980 1.00 63.25 206 LYS A O 1
ATOM 1587 N N . ASP A 1 207 ? -8.239 -14.093 27.795 1.00 60.75 207 ASP A N 1
ATOM 1588 C CA . ASP A 1 207 ? -8.933 -14.877 28.818 1.00 60.75 207 ASP A CA 1
ATOM 1589 C C . ASP A 1 207 ? -8.407 -16.328 28.913 1.00 60.75 207 ASP A C 1
ATOM 1591 O O . ASP A 1 207 ? -8.972 -17.152 29.630 1.00 60.75 207 ASP A O 1
ATOM 1595 N N . GLY A 1 208 ? -7.327 -16.661 28.187 1.00 57.22 208 GLY A N 1
ATOM 1596 C CA . GLY A 1 208 ? -6.685 -17.980 28.202 1.00 57.22 208 GLY A CA 1
ATOM 1597 C C . GLY A 1 208 ? -7.504 -19.089 27.533 1.00 57.22 208 GLY A C 1
ATOM 1598 O O . GLY A 1 208 ? -7.183 -20.265 27.677 1.00 57.22 208 GLY A O 1
ATOM 1599 N N . GLN A 1 209 ? -8.560 -18.732 26.801 1.00 51.78 209 GLN A N 1
ATOM 1600 C CA . GLN A 1 209 ? -9.488 -19.672 26.164 1.00 51.78 209 GLN A CA 1
ATOM 1601 C C . GLN A 1 209 ? -9.037 -20.105 24.761 1.00 51.78 209 GLN A C 1
ATOM 1603 O O . GLN A 1 209 ? -9.638 -21.002 24.169 1.00 51.78 209 GLN A O 1
ATOM 1608 N N . LEU A 1 210 ? -7.967 -19.498 24.235 1.00 47.34 210 LEU A N 1
ATOM 1609 C CA . LEU A 1 210 ? -7.258 -19.950 23.037 1.00 47.34 210 LEU A CA 1
ATOM 1610 C C . LEU A 1 210 ? -5.871 -20.464 23.434 1.00 47.34 210 LEU A C 1
ATOM 1612 O O . LEU A 1 210 ? -5.024 -19.697 23.894 1.00 47.34 210 LEU A O 1
ATOM 1616 N N . GLY A 1 211 ? -5.645 -21.766 23.251 1.00 45.97 211 GLY A N 1
ATOM 1617 C CA . GLY A 1 211 ? -4.347 -22.399 23.473 1.00 45.97 211 GLY A CA 1
ATOM 1618 C C . GLY A 1 211 ? -3.336 -22.045 22.379 1.00 45.97 211 GLY A C 1
ATOM 1619 O O . GLY A 1 211 ? -3.696 -21.828 21.220 1.00 45.97 211 GLY A O 1
ATOM 1620 N N . LYS A 1 212 ? -2.052 -22.003 22.743 1.00 39.34 212 LYS A N 1
ATOM 1621 C CA . LYS A 1 212 ? -0.944 -21.958 21.782 1.00 39.34 212 LYS A CA 1
ATOM 1622 C C . LYS A 1 212 ? -0.890 -23.331 21.101 1.00 39.34 212 LYS A C 1
ATOM 1624 O O . LYS A 1 212 ? -0.864 -24.341 21.795 1.00 39.34 212 LYS A O 1
ATOM 1629 N N . VAL A 1 213 ? -0.929 -23.387 19.772 1.00 36.16 213 VAL A N 1
ATOM 1630 C CA . VAL A 1 213 ? -0.656 -24.647 19.066 1.00 36.16 213 VAL A CA 1
ATOM 1631 C C . VAL A 1 213 ? 0.832 -24.924 19.259 1.00 36.16 213 VAL A C 1
ATOM 1633 O O . VAL A 1 213 ? 1.651 -24.101 18.855 1.00 36.16 213 VAL A O 1
ATOM 1636 N N . ASP A 1 214 ? 1.173 -26.016 19.941 1.00 30.55 214 ASP A N 1
ATOM 1637 C CA . ASP A 1 214 ? 2.565 -26.388 20.185 1.00 30.55 214 ASP A CA 1
ATOM 1638 C C . ASP A 1 214 ? 3.317 -26.568 18.857 1.00 30.55 214 ASP A C 1
ATOM 1640 O O . ASP A 1 214 ? 2.836 -27.239 17.939 1.00 30.55 214 ASP A O 1
ATOM 1644 N N . ASP A 1 215 ? 4.536 -26.023 18.789 1.00 32.66 215 ASP A N 1
ATOM 1645 C CA . ASP A 1 215 ? 5.498 -26.127 17.679 1.00 32.66 215 ASP A CA 1
ATOM 1646 C C . ASP A 1 215 ? 6.045 -27.567 17.488 1.00 32.66 215 ASP A C 1
ATOM 1648 O O . ASP A 1 215 ? 7.191 -27.786 17.095 1.00 32.66 215 ASP A O 1
ATOM 1652 N N . ALA A 1 216 ? 5.244 -28.600 17.760 1.00 34.03 216 ALA A N 1
ATOM 1653 C CA . ALA A 1 216 ? 5.634 -30.006 17.644 1.00 34.03 216 ALA A CA 1
ATOM 1654 C C . ALA A 1 216 ? 5.732 -30.495 16.184 1.00 34.03 216 ALA A C 1
ATOM 1656 O O . ALA A 1 216 ? 6.025 -31.665 15.931 1.00 34.03 216 ALA A O 1
ATOM 1657 N N . HIS A 1 217 ? 5.511 -29.619 15.204 1.00 34.88 217 HIS A N 1
ATOM 1658 C CA . HIS A 1 217 ? 5.799 -29.869 13.792 1.00 34.88 217 HIS A CA 1
ATOM 1659 C C . HIS A 1 217 ? 6.886 -28.913 13.302 1.00 34.88 217 HIS A C 1
ATOM 1661 O O . HIS A 1 217 ? 6.713 -28.182 12.327 1.00 34.88 217 HIS A O 1
ATOM 1667 N N . ALA A 1 218 ? 8.028 -28.938 13.992 1.00 32.75 218 ALA A N 1
ATOM 1668 C CA . ALA A 1 218 ? 9.275 -28.401 13.479 1.00 32.75 218 ALA A CA 1
ATOM 1669 C C . ALA A 1 218 ? 9.602 -29.076 12.133 1.00 32.75 218 ALA A C 1
ATOM 1671 O O . ALA A 1 218 ? 10.041 -30.225 12.068 1.00 32.75 218 ALA A O 1
ATOM 1672 N N . VAL A 1 219 ? 9.353 -28.352 11.043 1.00 31.62 219 VAL A N 1
ATOM 1673 C CA . VAL A 1 219 ? 9.973 -28.622 9.745 1.00 31.62 219 VAL A CA 1
ATOM 1674 C C . VAL A 1 219 ? 11.469 -28.307 9.900 1.00 31.62 219 VAL A C 1
ATOM 1676 O O . VAL A 1 219 ? 11.790 -27.272 10.488 1.00 31.62 219 VAL A O 1
ATOM 1679 N N . PRO A 1 220 ? 12.387 -29.172 9.425 1.00 36.41 220 PRO A N 1
ATOM 1680 C CA . PRO A 1 220 ? 13.815 -28.947 9.598 1.00 36.41 220 PRO A CA 1
ATOM 1681 C C . PRO A 1 220 ? 14.276 -27.708 8.826 1.00 36.41 220 PRO A C 1
ATOM 1683 O O . PRO A 1 220 ? 13.722 -27.395 7.772 1.00 36.41 220 PRO A O 1
ATOM 1686 N N . ASP A 1 221 ? 15.296 -27.050 9.383 1.00 41.91 221 ASP A N 1
ATOM 1687 C CA . ASP A 1 221 ? 16.026 -25.885 8.875 1.00 41.91 221 ASP A CA 1
ATOM 1688 C C . ASP A 1 221 ? 15.854 -25.610 7.372 1.00 41.91 221 ASP A C 1
ATOM 1690 O O . ASP A 1 221 ? 16.432 -26.268 6.505 1.00 41.91 221 ASP A O 1
ATOM 1694 N N . GLY A 1 222 ? 15.069 -24.574 7.077 1.00 34.34 222 GLY A N 1
ATOM 1695 C CA . GLY A 1 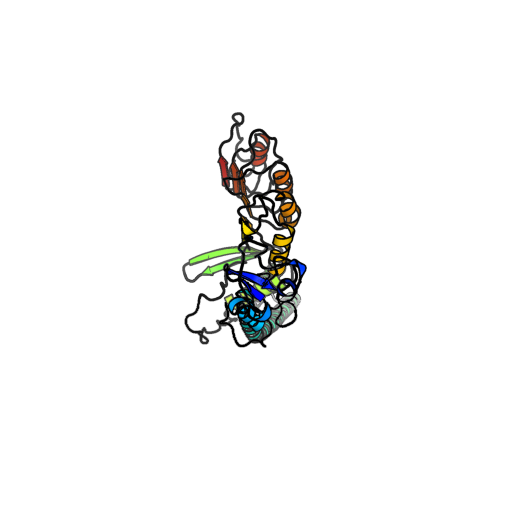222 ? 14.843 -24.055 5.736 1.00 34.34 222 GLY A CA 1
ATOM 1696 C C . GLY A 1 222 ? 14.081 -22.737 5.803 1.00 34.34 222 GLY A C 1
ATOM 1697 O O . GLY A 1 222 ? 12.863 -22.740 5.913 1.00 34.34 222 GLY A O 1
ATOM 1698 N N . THR A 1 223 ? 14.828 -21.627 5.777 1.00 37.59 223 THR A N 1
ATOM 1699 C CA . THR A 1 223 ? 14.394 -20.218 5.624 1.00 37.59 223 THR A CA 1
ATOM 1700 C C . THR A 1 223 ? 13.049 -19.829 6.254 1.00 37.59 223 THR A C 1
ATOM 1702 O O . THR A 1 223 ? 12.007 -19.991 5.632 1.00 37.59 223 THR A O 1
ATOM 1705 N N . ALA A 1 224 ? 13.147 -19.238 7.452 1.00 34.06 224 ALA A N 1
ATOM 1706 C CA . ALA A 1 224 ? 12.212 -18.340 8.146 1.00 34.06 224 ALA A CA 1
ATOM 1707 C C . ALA A 1 224 ? 10.702 -18.522 7.873 1.00 34.06 224 ALA A C 1
ATOM 1709 O O . ALA A 1 224 ? 10.190 -18.195 6.803 1.00 34.06 224 ALA A O 1
ATOM 1710 N N . ALA A 1 225 ? 9.987 -18.949 8.919 1.00 35.06 225 ALA A N 1
ATOM 1711 C CA . ALA A 1 225 ? 8.530 -18.976 9.010 1.00 35.06 225 ALA A CA 1
ATOM 1712 C C . ALA A 1 225 ? 7.862 -17.697 8.450 1.00 35.06 225 ALA A C 1
ATOM 1714 O O . ALA A 1 225 ? 8.419 -16.601 8.586 1.00 35.06 225 ALA A O 1
ATOM 1715 N N . PRO A 1 226 ? 6.660 -17.799 7.846 1.00 40.28 226 PRO A N 1
ATOM 1716 C CA . PRO A 1 226 ? 5.942 -16.636 7.350 1.00 40.28 226 PRO A CA 1
ATOM 1717 C C . PRO A 1 226 ? 5.626 -15.708 8.525 1.00 40.28 226 PRO A C 1
ATOM 1719 O O . PRO A 1 226 ? 4.942 -16.079 9.475 1.00 40.28 226 PRO A O 1
ATOM 1722 N N . TYR A 1 227 ? 6.176 -14.504 8.443 1.00 37.50 227 TYR A N 1
ATOM 1723 C CA . TYR A 1 227 ? 6.007 -13.407 9.385 1.00 37.50 227 TYR A CA 1
ATOM 1724 C C . TYR A 1 227 ? 4.534 -13.211 9.788 1.00 37.50 227 TYR A C 1
ATOM 1726 O O . TYR A 1 227 ? 3.717 -12.765 8.983 1.00 37.50 227 TYR A O 1
ATOM 1734 N N . VAL A 1 228 ? 4.202 -13.509 11.047 1.00 37.38 228 VAL A N 1
ATOM 1735 C CA . VAL A 1 228 ? 2.924 -13.149 11.683 1.00 37.38 228 VAL A CA 1
ATOM 1736 C C . VAL A 1 228 ? 3.122 -11.813 12.398 1.00 37.38 228 VAL A C 1
ATOM 1738 O O . VAL A 1 228 ? 3.212 -11.748 13.620 1.00 37.38 228 VAL A O 1
ATOM 1741 N N . GLY A 1 229 ? 3.291 -10.741 11.628 1.00 33.66 229 GLY A N 1
ATOM 1742 C CA . GLY A 1 229 ? 3.411 -9.385 12.164 1.00 33.66 229 GLY A CA 1
ATOM 1743 C C . GLY A 1 229 ? 2.261 -8.468 11.743 1.00 33.66 229 GLY A C 1
ATOM 1744 O O . GLY A 1 229 ? 1.269 -8.943 11.183 1.00 33.66 229 GLY A O 1
ATOM 1745 N N . PRO A 1 230 ? 2.362 -7.154 12.030 1.00 33.62 230 PRO A N 1
ATOM 1746 C CA . PRO A 1 230 ? 1.379 -6.138 11.646 1.00 33.62 230 PRO A CA 1
ATOM 1747 C C . PRO A 1 230 ? 1.011 -6.251 10.159 1.00 33.62 230 PRO A C 1
ATOM 1749 O O . PRO A 1 230 ? 1.829 -6.771 9.392 1.00 33.62 230 PRO A O 1
ATOM 1752 N N . PRO A 1 231 ? -0.184 -5.777 9.731 1.00 42.28 231 PRO A N 1
ATOM 1753 C CA . PRO A 1 231 ? -0.614 -5.869 8.337 1.00 42.28 231 PRO A CA 1
ATOM 1754 C C . PRO A 1 231 ? 0.543 -5.471 7.427 1.00 42.28 231 PRO A C 1
ATOM 1756 O O . 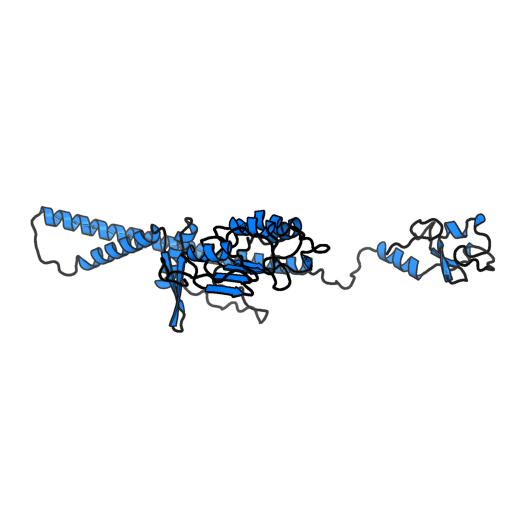PRO A 1 231 ? 1.104 -4.387 7.588 1.00 42.28 231 PRO A O 1
ATOM 1759 N N . LEU A 1 232 ? 0.946 -6.391 6.543 1.00 48.69 232 LEU A N 1
ATOM 1760 C CA . LEU A 1 232 ? 2.031 -6.166 5.600 1.00 48.69 232 LEU A CA 1
ATOM 1761 C C . LEU A 1 232 ? 1.643 -4.944 4.778 1.00 48.69 232 LEU A C 1
ATOM 1763 O O . LEU A 1 232 ? 0.826 -5.026 3.865 1.00 48.69 232 LEU A O 1
ATOM 1767 N N . VAL A 1 233 ? 2.185 -3.785 5.137 1.00 57.59 233 VAL A N 1
ATOM 1768 C CA . VAL A 1 233 ? 2.033 -2.582 4.339 1.00 57.59 233 VAL A CA 1
ATOM 1769 C C . VAL A 1 233 ? 2.851 -2.853 3.078 1.00 57.59 233 VAL A C 1
ATOM 1771 O O . VAL A 1 233 ? 4.081 -2.729 3.070 1.00 57.59 233 VAL A O 1
ATOM 1774 N N . CYS A 1 234 ? 2.162 -3.356 2.054 1.00 74.94 234 CYS A N 1
ATOM 1775 C CA . CYS A 1 234 ? 2.759 -3.776 0.801 1.00 74.94 234 CYS A CA 1
ATOM 1776 C C . CYS A 1 234 ? 3.420 -2.573 0.136 1.00 74.94 234 CYS A C 1
ATOM 1778 O O . CYS A 1 234 ? 2.785 -1.539 -0.086 1.00 74.94 234 CYS A O 1
ATOM 1780 N N . THR A 1 235 ? 4.709 -2.727 -0.151 1.00 85.88 235 THR A N 1
ATOM 1781 C CA . THR A 1 235 ? 5.535 -1.702 -0.780 1.00 85.88 235 THR A CA 1
ATOM 1782 C C . THR A 1 235 ? 5.804 -2.101 -2.220 1.00 85.88 235 THR A C 1
ATOM 1784 O O . THR A 1 235 ? 6.440 -3.126 -2.471 1.00 85.88 235 THR A O 1
ATOM 1787 N N . LEU A 1 236 ? 5.353 -1.278 -3.160 1.00 88.94 236 LEU A N 1
ATOM 1788 C CA . LEU A 1 236 ? 5.781 -1.336 -4.549 1.00 88.94 236 LEU A CA 1
ATOM 1789 C C . LEU A 1 236 ? 6.999 -0.428 -4.708 1.00 88.94 236 LEU A C 1
ATOM 1791 O O . LEU A 1 236 ? 6.973 0.733 -4.310 1.00 88.94 236 LEU A O 1
ATOM 1795 N N . LYS A 1 237 ? 8.082 -0.965 -5.268 1.00 91.75 237 LYS A N 1
ATOM 1796 C CA . LYS A 1 237 ? 9.292 -0.199 -5.567 1.00 91.75 237 LYS A CA 1
ATOM 1797 C C . LYS A 1 237 ? 9.522 -0.204 -7.069 1.00 91.75 237 LYS A C 1
ATOM 1799 O O . LYS A 1 237 ? 9.686 -1.272 -7.660 1.00 91.75 237 LYS A O 1
ATOM 1804 N N . ILE A 1 238 ? 9.552 0.976 -7.675 1.00 92.12 238 ILE A N 1
ATOM 1805 C CA . ILE A 1 238 ? 9.867 1.114 -9.094 1.00 92.12 238 ILE A CA 1
ATOM 1806 C C . ILE A 1 238 ? 11.379 0.932 -9.294 1.00 92.12 238 ILE A C 1
ATOM 1808 O O . ILE A 1 238 ? 12.202 1.353 -8.480 1.00 92.12 238 ILE A O 1
ATOM 1812 N N . THR A 1 239 ? 11.739 0.217 -10.357 1.00 90.69 239 THR A N 1
ATOM 1813 C CA . THR A 1 239 ? 13.112 -0.158 -10.721 1.00 90.69 239 THR A CA 1
ATOM 1814 C C . THR A 1 239 ? 13.216 -0.125 -12.239 1.00 90.69 239 THR A C 1
ATOM 1816 O O . THR A 1 239 ? 12.183 -0.145 -12.907 1.00 90.69 239 THR A O 1
ATOM 1819 N N . ASP A 1 240 ? 14.429 -0.184 -12.780 1.00 88.06 240 ASP A N 1
ATOM 1820 C CA . ASP A 1 240 ? 14.673 -0.141 -14.229 1.00 88.06 240 ASP A CA 1
ATOM 1821 C C . ASP A 1 240 ? 13.901 -1.210 -15.022 1.00 88.06 240 ASP A C 1
ATOM 1823 O O . ASP A 1 240 ? 13.573 -1.011 -16.185 1.00 88.06 240 ASP A O 1
ATOM 1827 N N . LYS A 1 241 ? 13.530 -2.334 -14.392 1.00 89.94 241 LYS A N 1
ATOM 1828 C CA . LYS A 1 241 ? 12.715 -3.391 -15.022 1.00 89.94 241 LYS A CA 1
ATOM 1829 C C . LYS A 1 241 ? 11.297 -2.933 -15.374 1.00 89.94 241 LYS A C 1
ATOM 1831 O O . LYS A 1 241 ? 10.692 -3.455 -16.311 1.00 89.94 241 LYS A O 1
ATOM 1836 N N . HIS A 1 242 ? 10.774 -1.981 -14.606 1.00 91.19 242 HIS A N 1
ATOM 1837 C CA . HIS A 1 242 ? 9.443 -1.403 -14.778 1.00 91.19 242 HIS A CA 1
ATOM 1838 C C . HIS A 1 242 ? 9.427 -0.280 -15.823 1.00 91.19 242 HIS A C 1
ATOM 1840 O O . HIS A 1 242 ? 8.357 0.242 -16.135 1.00 91.19 242 HIS A O 1
ATOM 1846 N N . LEU A 1 243 ? 10.595 0.076 -16.362 1.00 90.19 243 LEU A N 1
ATOM 1847 C CA . LEU A 1 243 ? 10.749 1.095 -17.384 1.00 90.19 243 LEU A CA 1
ATOM 1848 C C . LEU A 1 243 ? 10.989 0.466 -18.760 1.00 90.19 243 LEU A C 1
ATOM 1850 O O . LEU A 1 243 ? 11.584 -0.606 -18.895 1.00 90.19 243 LEU A O 1
ATOM 1854 N N . ASP A 1 244 ? 10.516 1.151 -19.792 1.00 91.62 244 ASP A N 1
ATOM 1855 C CA . ASP A 1 244 ? 10.906 0.969 -21.185 1.00 91.62 244 ASP A CA 1
ATOM 1856 C C . ASP A 1 244 ? 11.418 2.306 -21.714 1.00 91.62 244 ASP A C 1
ATOM 1858 O O . ASP A 1 244 ? 10.654 3.263 -21.815 1.00 91.62 244 ASP A O 1
ATOM 1862 N N . ASN A 1 245 ? 12.721 2.409 -21.985 1.00 89.00 245 ASN A N 1
ATOM 1863 C CA . ASN A 1 245 ? 13.357 3.651 -22.447 1.00 89.00 245 ASN A CA 1
ATOM 1864 C C . ASN A 1 245 ? 13.002 4.895 -21.599 1.00 89.00 245 ASN A C 1
ATOM 1866 O O . ASN A 1 245 ? 12.809 5.982 -22.133 1.00 89.00 245 ASN A O 1
ATOM 1870 N N . GLY A 1 246 ? 12.897 4.734 -20.274 1.00 85.50 246 GLY A N 1
ATOM 1871 C CA . GLY A 1 246 ? 12.558 5.820 -19.342 1.00 85.50 246 GLY A CA 1
ATOM 1872 C C . GLY A 1 246 ? 11.058 6.066 -19.136 1.00 85.50 246 GLY A C 1
ATOM 1873 O O . GLY A 1 246 ? 10.699 6.875 -18.283 1.00 85.50 246 GLY A O 1
ATOM 1874 N N . ARG A 1 247 ? 10.180 5.347 -19.843 1.00 91.50 247 ARG A N 1
ATOM 1875 C CA . ARG A 1 247 ? 8.724 5.374 -19.646 1.00 91.50 247 ARG A CA 1
ATOM 1876 C C . ARG A 1 247 ? 8.254 4.217 -18.776 1.00 91.50 247 ARG A C 1
ATOM 1878 O O . ARG A 1 247 ? 8.706 3.089 -18.951 1.00 91.50 247 ARG A O 1
ATOM 1885 N N . LEU A 1 248 ? 7.315 4.466 -17.870 1.00 92.06 248 LEU A N 1
ATOM 1886 C CA . LEU A 1 248 ? 6.723 3.426 -17.034 1.00 92.06 248 LEU A CA 1
ATOM 1887 C C . LEU A 1 248 ? 5.841 2.478 -17.843 1.00 92.06 248 LEU A C 1
ATOM 1889 O O . LEU A 1 248 ? 4.933 2.887 -18.566 1.00 92.06 248 LEU A O 1
ATOM 1893 N N . LYS A 1 249 ? 6.046 1.175 -17.642 1.00 92.31 249 LYS A N 1
ATOM 1894 C CA . LYS A 1 249 ? 5.161 0.118 -18.143 1.00 92.31 249 LYS A CA 1
ATOM 1895 C C . LYS A 1 249 ? 3.930 -0.010 -17.242 1.00 92.31 249 LYS A C 1
ATOM 1897 O O . LYS A 1 249 ? 3.719 -1.046 -16.616 1.00 92.31 249 LYS A O 1
ATOM 1902 N N . VAL A 1 250 ? 3.126 1.052 -17.144 1.00 87.31 250 VAL A N 1
ATOM 1903 C CA . VAL A 1 250 ? 1.993 1.163 -16.200 1.00 87.31 250 VAL A CA 1
ATOM 1904 C C . VAL A 1 250 ? 1.072 -0.057 -16.265 1.00 87.31 250 VAL A C 1
ATOM 1906 O O . VAL A 1 250 ? 0.760 -0.649 -15.235 1.00 87.31 250 VAL A O 1
ATOM 1909 N N . ALA A 1 251 ? 0.710 -0.507 -17.468 1.00 83.62 251 ALA A N 1
ATOM 1910 C CA . ALA A 1 251 ? -0.149 -1.676 -17.652 1.00 83.62 251 ALA A CA 1
ATOM 1911 C C . ALA A 1 251 ? 0.456 -2.976 -17.088 1.00 83.62 251 ALA A C 1
ATOM 1913 O O . ALA A 1 251 ? -0.268 -3.786 -16.509 1.00 83.62 251 ALA A O 1
ATOM 1914 N N . ASP A 1 252 ? 1.768 -3.178 -17.227 1.00 86.06 252 ASP A N 1
ATOM 1915 C CA . ASP A 1 252 ? 2.445 -4.370 -16.708 1.00 86.06 252 ASP A CA 1
ATOM 1916 C C . ASP A 1 252 ? 2.608 -4.300 -15.186 1.00 86.06 252 ASP A C 1
ATOM 1918 O O . ASP A 1 252 ? 2.410 -5.303 -14.504 1.00 86.06 252 ASP A O 1
ATOM 1922 N N . ILE A 1 253 ? 2.889 -3.108 -14.647 1.00 84.00 253 ILE A N 1
ATOM 1923 C CA . ILE A 1 253 ? 2.957 -2.858 -13.200 1.00 84.00 253 ILE A CA 1
ATOM 1924 C C . ILE A 1 253 ? 1.601 -3.160 -12.552 1.00 84.00 253 ILE A C 1
ATOM 1926 O O . ILE A 1 253 ? 1.534 -3.904 -11.575 1.00 84.00 253 ILE A O 1
ATOM 1930 N N . LEU A 1 254 ? 0.510 -2.628 -13.111 1.00 80.6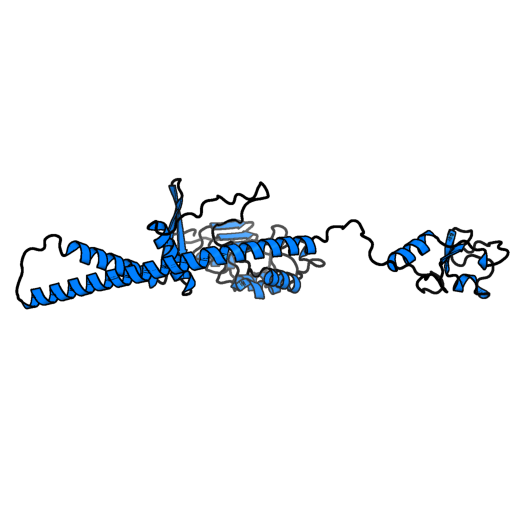2 254 LEU A N 1
ATOM 1931 C CA . LEU A 1 254 ? -0.841 -2.880 -12.608 1.00 80.62 254 LEU A CA 1
ATOM 1932 C C . LEU A 1 254 ? -1.217 -4.362 -12.719 1.00 80.62 254 LEU A C 1
ATOM 1934 O O . LEU A 1 254 ? -1.842 -4.906 -11.809 1.00 80.62 254 LEU A O 1
ATOM 1938 N N . ARG A 1 255 ? -0.798 -5.040 -13.795 1.00 76.44 255 ARG A N 1
ATOM 1939 C CA . ARG A 1 255 ? -1.014 -6.481 -13.965 1.00 76.44 255 ARG A CA 1
ATOM 1940 C C . ARG A 1 255 ? -0.293 -7.289 -12.880 1.00 76.44 255 ARG A C 1
ATOM 1942 O O . ARG A 1 255 ? -0.916 -8.167 -12.291 1.00 76.44 255 ARG A O 1
ATOM 1949 N N . ASP A 1 256 ? 0.965 -6.973 -12.565 1.00 74.88 256 ASP A N 1
ATOM 1950 C CA . ASP A 1 256 ? 1.709 -7.627 -11.472 1.00 74.88 256 ASP A CA 1
ATOM 1951 C C . ASP A 1 256 ? 1.051 -7.384 -10.106 1.00 74.88 256 ASP A C 1
ATOM 1953 O O . ASP A 1 256 ? 0.845 -8.318 -9.330 1.00 74.88 256 ASP A O 1
ATOM 1957 N N . VAL A 1 257 ? 0.635 -6.145 -9.831 1.00 71.38 257 VAL A N 1
ATOM 1958 C CA . VAL A 1 257 ? -0.072 -5.789 -8.591 1.00 71.38 257 VAL A CA 1
ATOM 1959 C C . VAL A 1 257 ? -1.364 -6.600 -8.431 1.00 71.38 257 VAL A C 1
ATOM 1961 O O . VAL A 1 257 ? -1.609 -7.168 -7.363 1.00 71.38 257 VAL A O 1
ATOM 1964 N N . LEU A 1 258 ? -2.161 -6.714 -9.498 1.00 63.34 258 LEU A N 1
ATOM 1965 C CA . LEU A 1 258 ? -3.374 -7.534 -9.512 1.00 63.34 258 LEU A CA 1
ATOM 1966 C C . LEU A 1 258 ? -3.059 -9.024 -9.321 1.00 63.34 258 LEU A C 1
ATOM 1968 O O . LEU A 1 258 ? -3.740 -9.699 -8.550 1.00 63.34 258 LEU A O 1
ATOM 1972 N N . HIS A 1 259 ? -2.001 -9.540 -9.953 1.00 58.31 259 HIS A N 1
ATOM 1973 C CA . HIS A 1 259 ? -1.567 -10.931 -9.785 1.00 58.31 259 HIS A CA 1
ATOM 1974 C C . HIS A 1 259 ? -1.098 -11.258 -8.368 1.00 58.31 259 HIS A C 1
ATOM 1976 O O . HIS A 1 259 ? -1.207 -12.407 -7.937 1.00 58.31 259 HIS A O 1
ATOM 1982 N N . ARG A 1 260 ? -0.609 -10.264 -7.626 1.00 63.50 260 ARG A N 1
ATOM 1983 C CA . ARG A 1 260 ? -0.170 -10.418 -6.235 1.00 63.50 260 ARG A CA 1
ATOM 1984 C C . ARG A 1 260 ? -1.303 -10.232 -5.223 1.00 63.50 260 ARG A C 1
ATOM 1986 O O . ARG A 1 260 ? -1.052 -10.405 -4.033 1.00 63.50 260 ARG A O 1
ATOM 1993 N N . TRP A 1 261 ? -2.524 -9.918 -5.681 1.00 53.59 261 TRP A N 1
ATOM 1994 C CA . TRP A 1 261 ? -3.7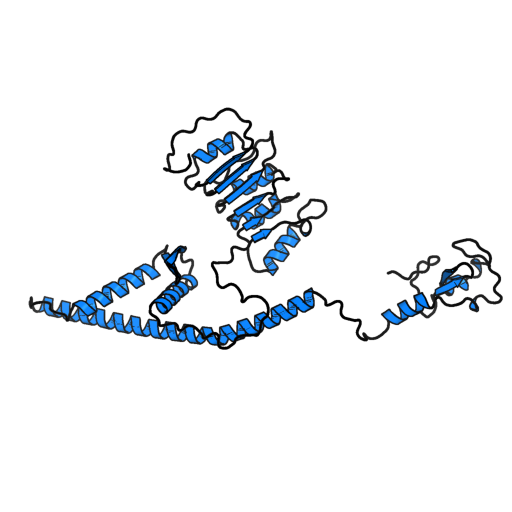28 -9.705 -4.858 1.00 53.59 261 TRP A CA 1
ATOM 1995 C C . TRP A 1 261 ? -3.499 -8.743 -3.681 1.00 53.59 261 TRP A C 1
ATOM 1997 O O . TRP A 1 261 ? -4.106 -8.874 -2.619 1.00 53.59 261 TRP A O 1
ATOM 2007 N N . ALA A 1 262 ? -2.600 -7.774 -3.857 1.00 68.69 262 ALA A N 1
ATOM 2008 C CA . ALA A 1 262 ? -2.183 -6.867 -2.802 1.00 68.69 262 ALA A CA 1
ATOM 2009 C C . ALA A 1 262 ? -2.060 -5.457 -3.369 1.00 68.69 262 ALA A C 1
ATOM 2011 O O . ALA A 1 262 ? -1.127 -5.172 -4.115 1.00 68.69 262 ALA A O 1
ATOM 2012 N N . ILE A 1 263 ? -2.991 -4.575 -2.999 1.00 72.06 263 ILE A N 1
ATOM 2013 C CA . ILE A 1 263 ? -2.902 -3.154 -3.338 1.00 72.06 263 ILE A CA 1
ATOM 2014 C C . ILE A 1 263 ? -1.799 -2.537 -2.461 1.00 72.06 263 ILE A C 1
ATOM 2016 O O . ILE A 1 263 ? -1.930 -2.541 -1.231 1.00 72.06 263 ILE A O 1
ATOM 2020 N N . PRO A 1 264 ? -0.693 -2.041 -3.045 1.00 82.00 264 PRO A N 1
ATOM 2021 C CA . PRO A 1 264 ? 0.381 -1.423 -2.287 1.00 82.00 264 PRO A CA 1
ATOM 2022 C C . PRO A 1 264 ? -0.122 -0.167 -1.585 1.00 82.00 264 PRO A C 1
ATOM 2024 O O . PRO A 1 264 ? -0.779 0.665 -2.202 1.00 82.00 264 PRO A O 1
ATOM 2027 N N . ARG A 1 265 ? 0.228 -0.015 -0.307 1.00 87.31 265 ARG A N 1
ATOM 2028 C CA . ARG A 1 265 ? 0.008 1.230 0.449 1.00 87.31 265 ARG A CA 1
ATOM 2029 C C . ARG A 1 265 ? 1.233 2.141 0.423 1.00 87.31 265 ARG A C 1
ATOM 2031 O O . ARG A 1 265 ? 1.147 3.291 0.838 1.00 87.31 265 ARG A O 1
ATOM 2038 N N . ARG A 1 266 ? 2.375 1.630 -0.049 1.00 89.69 266 ARG A N 1
ATOM 2039 C CA . ARG A 1 266 ? 3.628 2.378 -0.185 1.00 89.69 266 ARG A CA 1
ATOM 2040 C C . ARG A 1 266 ? 4.154 2.259 -1.599 1.00 89.69 266 ARG A C 1
ATOM 2042 O O . ARG A 1 266 ? 4.310 1.142 -2.097 1.00 89.69 266 ARG A O 1
ATOM 2049 N N . LEU A 1 267 ? 4.475 3.393 -2.204 1.00 93.19 267 LEU A N 1
ATOM 2050 C CA . LEU A 1 267 ? 5.119 3.464 -3.505 1.00 93.19 267 LEU A CA 1
ATOM 2051 C C . LEU A 1 267 ? 6.467 4.163 -3.353 1.00 93.19 267 LEU A C 1
ATOM 2053 O O . LEU A 1 267 ? 6.531 5.324 -2.964 1.00 93.19 267 LEU A O 1
ATOM 2057 N N . LYS A 1 268 ? 7.547 3.434 -3.634 1.00 94.56 268 LYS A N 1
ATOM 2058 C CA . LYS A 1 268 ? 8.922 3.929 -3.526 1.00 94.56 268 LYS A CA 1
ATOM 2059 C C . LYS A 1 268 ? 9.593 4.042 -4.881 1.00 94.56 268 LYS A C 1
ATOM 2061 O O . LYS A 1 268 ? 9.381 3.201 -5.760 1.00 94.56 268 LYS A O 1
ATOM 2066 N N . ASN A 1 269 ? 10.498 5.008 -4.975 1.00 93.62 269 ASN A N 1
ATOM 2067 C CA . ASN A 1 269 ? 11.278 5.320 -6.161 1.00 93.62 269 ASN A CA 1
ATOM 2068 C C . ASN A 1 269 ? 10.407 5.598 -7.392 1.00 93.62 269 ASN A C 1
ATOM 2070 O O . ASN A 1 269 ? 10.800 5.192 -8.479 1.00 93.62 269 ASN A O 1
ATOM 2074 N N . LEU A 1 270 ? 9.235 6.227 -7.274 1.00 95.25 270 LEU A N 1
ATOM 2075 C CA . LEU A 1 270 ? 8.442 6.542 -8.468 1.00 95.25 270 LEU A CA 1
ATOM 2076 C C . LEU A 1 270 ? 9.247 7.464 -9.401 1.00 95.25 270 LEU A C 1
ATOM 2078 O O . LEU A 1 270 ? 9.746 8.489 -8.958 1.00 95.25 270 LEU A O 1
ATOM 2082 N N . HIS A 1 271 ? 9.438 7.071 -10.660 1.00 93.88 271 HIS A N 1
ATOM 2083 C CA . HIS A 1 271 ? 10.128 7.871 -11.675 1.00 93.88 271 HIS A CA 1
ATOM 2084 C C . HIS A 1 271 ? 9.799 7.359 -13.079 1.00 93.88 271 HIS A C 1
ATOM 2086 O O . HIS A 1 271 ? 9.384 6.211 -13.247 1.00 93.88 271 HIS A O 1
ATOM 2092 N N . GLY A 1 272 ? 10.068 8.201 -14.076 1.00 92.44 272 GLY A N 1
ATOM 2093 C CA . GLY A 1 272 ? 9.856 7.909 -15.493 1.00 92.44 272 GLY A CA 1
ATOM 2094 C C . GLY A 1 272 ? 8.610 8.585 -16.064 1.00 92.44 272 GLY A C 1
ATOM 2095 O O . GLY A 1 272 ? 7.746 9.055 -15.323 1.00 92.44 272 GLY A O 1
ATOM 2096 N N . GLU A 1 273 ? 8.533 8.657 -17.393 1.00 89.62 273 GLU A N 1
ATOM 2097 C CA . GLU A 1 273 ? 7.352 9.189 -18.089 1.00 89.62 273 GLU A CA 1
ATOM 2098 C C . GLU A 1 273 ? 6.110 8.330 -17.802 1.00 89.62 273 GLU A C 1
ATOM 2100 O O . GLU A 1 273 ? 6.218 7.101 -17.745 1.00 89.62 273 GLU A O 1
ATOM 2105 N N . GLY A 1 274 ? 4.937 8.959 -17.665 1.00 88.88 274 GLY A N 1
ATOM 2106 C CA . GLY A 1 274 ? 3.682 8.272 -17.329 1.00 88.88 274 GLY A CA 1
ATOM 2107 C C . GLY A 1 274 ? 3.549 7.933 -15.840 1.00 88.88 274 GLY A C 1
ATOM 2108 O O . GLY A 1 274 ? 2.818 7.014 -15.471 1.00 88.88 274 GLY A O 1
ATOM 2109 N N . SER A 1 275 ? 4.278 8.637 -14.967 1.00 92.81 275 SER A N 1
ATOM 2110 C CA . SER A 1 275 ? 4.146 8.484 -13.509 1.00 92.81 275 SER A CA 1
ATOM 2111 C C . SER A 1 275 ? 2.772 8.949 -13.023 1.00 92.81 275 SER A C 1
ATOM 2113 O O . SER A 1 275 ? 2.187 8.328 -12.139 1.00 92.81 275 SER A O 1
ATOM 2115 N N . GLU A 1 276 ? 2.243 10.002 -13.639 1.00 93.44 276 GLU A N 1
ATOM 2116 C CA . GLU A 1 276 ? 0.897 10.535 -13.450 1.00 93.44 276 GLU A CA 1
ATOM 2117 C C . GLU A 1 276 ? -0.185 9.484 -13.742 1.00 93.44 276 GLU A C 1
ATOM 2119 O O . GLU A 1 276 ? -1.081 9.298 -12.924 1.00 93.44 276 GLU A O 1
ATOM 2124 N N . ASP A 1 277 ? -0.043 8.698 -14.816 1.00 91.69 277 ASP A N 1
ATOM 2125 C CA . ASP A 1 277 ? -1.000 7.643 -15.178 1.00 91.69 277 ASP A CA 1
ATOM 2126 C C . ASP A 1 277 ? -1.063 6.547 -14.101 1.00 91.69 277 ASP A C 1
ATOM 2128 O O . ASP A 1 277 ? -2.126 6.009 -13.784 1.00 91.69 277 ASP A O 1
ATOM 2132 N N . LEU A 1 278 ? 0.088 6.210 -13.506 1.00 89.88 278 LEU A N 1
ATOM 2133 C CA . LEU A 1 278 ? 0.147 5.243 -12.412 1.00 89.88 278 LEU A CA 1
ATOM 2134 C C . LEU A 1 278 ? -0.484 5.807 -11.133 1.00 89.88 278 LEU A C 1
ATOM 2136 O O . LEU A 1 278 ? -1.218 5.091 -10.445 1.00 89.88 278 LEU A O 1
ATOM 2140 N N . LEU A 1 279 ? -0.215 7.078 -10.813 1.00 91.81 279 LEU A N 1
ATOM 2141 C CA . LEU A 1 279 ? -0.802 7.754 -9.655 1.00 91.81 279 LEU A CA 1
ATOM 2142 C C . LEU A 1 279 ? -2.313 7.943 -9.798 1.00 91.81 279 LEU A C 1
ATOM 2144 O O . LEU A 1 279 ? -3.020 7.783 -8.809 1.00 91.81 279 LEU A O 1
ATOM 2148 N N . GLN A 1 280 ? -2.830 8.168 -11.004 1.00 88.81 280 GLN A N 1
ATOM 2149 C CA . GLN A 1 280 ? -4.270 8.276 -11.236 1.00 88.81 280 GLN A CA 1
ATOM 2150 C C . GLN A 1 280 ? -5.018 6.996 -10.824 1.00 88.81 280 GLN A C 1
ATOM 2152 O O . GLN A 1 280 ? -6.138 7.048 -10.316 1.00 88.81 280 GLN A O 1
ATOM 2157 N N . VAL A 1 281 ? -4.391 5.830 -11.017 1.00 85.06 281 VAL A N 1
ATOM 2158 C CA . VAL A 1 281 ? -4.979 4.528 -10.667 1.00 85.06 281 VAL A CA 1
ATOM 2159 C C . VAL A 1 281 ? -4.691 4.146 -9.215 1.00 85.06 281 VAL A C 1
ATOM 2161 O O . VAL A 1 281 ? -5.575 3.659 -8.512 1.00 85.06 281 VAL A O 1
ATOM 2164 N N . MET A 1 282 ? -3.452 4.325 -8.755 1.00 83.94 282 MET A N 1
ATOM 2165 C CA . MET A 1 282 ? -3.009 3.827 -7.446 1.00 83.94 282 MET A CA 1
ATOM 2166 C C . MET A 1 282 ? -3.131 4.849 -6.315 1.00 83.94 282 MET A C 1
ATOM 2168 O O . MET A 1 282 ? -3.218 4.460 -5.151 1.00 83.94 282 MET A O 1
ATOM 2172 N N . GLY A 1 283 ? -3.148 6.139 -6.640 1.00 85.12 283 GLY A N 1
ATOM 2173 C CA . GLY A 1 283 ? -3.126 7.263 -5.706 1.00 85.12 283 GLY A CA 1
ATOM 2174 C C . GLY A 1 283 ? -4.151 7.176 -4.571 1.00 85.12 283 GLY A C 1
ATOM 2175 O O . GLY A 1 283 ? -3.757 7.349 -3.417 1.00 85.12 283 GLY A O 1
ATOM 2176 N N . PRO A 1 284 ? -5.425 6.813 -4.828 1.00 85.88 284 PRO A N 1
ATOM 2177 C CA . PRO A 1 284 ? -6.442 6.678 -3.779 1.00 85.88 284 PRO A CA 1
ATOM 2178 C C . PRO A 1 284 ? -6.118 5.651 -2.682 1.00 85.88 284 PRO A C 1
ATOM 2180 O O . PRO A 1 284 ? -6.747 5.661 -1.625 1.00 85.88 284 PRO A O 1
ATOM 2183 N N . HIS A 1 285 ? -5.166 4.747 -2.923 1.00 83.25 285 HIS A N 1
ATOM 2184 C CA . HIS A 1 285 ? -4.817 3.653 -2.018 1.00 83.25 285 HIS A CA 1
ATOM 2185 C C . HIS A 1 285 ? -3.466 3.831 -1.314 1.00 83.25 285 HIS A C 1
ATOM 2187 O O . HIS A 1 285 ? -3.126 3.032 -0.436 1.00 83.25 285 HIS A O 1
ATOM 2193 N N . LEU A 1 286 ? -2.685 4.843 -1.697 1.00 88.50 286 LEU A N 1
ATOM 2194 C CA . LEU A 1 286 ? -1.342 5.063 -1.170 1.00 88.50 286 LEU A CA 1
ATOM 2195 C C . LEU A 1 286 ? -1.372 5.910 0.106 1.00 88.50 286 LEU A C 1
ATOM 2197 O O . LEU A 1 286 ? -2.008 6.958 0.171 1.00 88.50 286 LEU A O 1
ATOM 2201 N N . GLU A 1 287 ? -0.617 5.460 1.106 1.00 92.44 287 GLU A N 1
ATOM 2202 C CA . GLU A 1 287 ? -0.348 6.187 2.350 1.00 92.44 287 GLU A CA 1
ATOM 2203 C C . GLU A 1 287 ? 1.067 6.781 2.375 1.00 92.44 287 GLU A C 1
ATOM 2205 O O . GLU A 1 287 ? 1.289 7.789 3.044 1.00 92.44 287 GLU A O 1
ATOM 2210 N N . GLU A 1 288 ? 2.018 6.193 1.640 1.00 94.19 288 GLU A N 1
ATOM 2211 C CA . GLU A 1 288 ? 3.377 6.729 1.500 1.00 94.19 288 GLU A CA 1
ATOM 2212 C C . GLU A 1 288 ? 3.812 6.759 0.031 1.00 94.19 288 GLU A C 1
ATOM 2214 O O . GLU A 1 288 ? 3.677 5.761 -0.689 1.00 94.19 288 GLU A O 1
ATOM 2219 N N . LEU A 1 289 ? 4.387 7.888 -0.382 1.00 96.25 289 LEU A N 1
ATOM 2220 C CA . LEU A 1 289 ? 4.919 8.115 -1.719 1.00 96.25 289 LEU A CA 1
ATOM 2221 C C . LEU A 1 289 ? 6.330 8.703 -1.629 1.00 96.25 289 LEU A C 1
ATOM 2223 O O . LEU A 1 289 ? 6.557 9.702 -0.950 1.00 96.25 289 LEU A O 1
ATOM 2227 N N . GLU A 1 290 ? 7.271 8.068 -2.320 1.00 96.38 290 GLU A N 1
ATOM 2228 C CA . GLU A 1 290 ? 8.681 8.451 -2.340 1.00 96.38 290 GLU A CA 1
ATOM 2229 C C . GLU A 1 290 ? 9.205 8.458 -3.779 1.00 96.38 290 GLU A C 1
ATOM 2231 O O . GLU A 1 290 ? 9.095 7.463 -4.510 1.00 96.38 290 GLU A O 1
ATOM 2236 N N . PHE A 1 291 ? 9.814 9.576 -4.160 1.00 94.62 291 PHE A N 1
ATOM 2237 C CA . PHE A 1 291 ? 10.515 9.773 -5.424 1.00 94.62 291 PHE A CA 1
ATOM 2238 C C . PHE A 1 291 ? 12.033 9.661 -5.207 1.00 94.62 291 PHE A C 1
ATOM 2240 O O . PHE A 1 291 ? 12.529 9.986 -4.129 1.00 94.62 291 PHE A O 1
ATOM 2247 N N . PRO A 1 292 ? 12.814 9.188 -6.193 1.00 91.12 292 PRO A N 1
ATOM 2248 C CA . PRO A 1 292 ? 14.254 9.074 -6.028 1.00 91.12 292 PRO A CA 1
ATOM 2249 C C . PRO A 1 292 ? 14.929 10.452 -6.144 1.00 91.12 292 PRO A C 1
ATOM 2251 O O . PRO A 1 292 ? 14.560 11.267 -6.983 1.00 91.12 292 PRO A O 1
ATOM 2254 N N . TYR A 1 293 ? 15.977 10.698 -5.350 1.00 85.25 293 TYR A N 1
ATOM 2255 C CA . TYR A 1 293 ? 16.665 12.003 -5.273 1.00 85.25 293 TYR A CA 1
ATOM 2256 C C . TYR A 1 293 ? 17.233 12.536 -6.601 1.00 85.25 293 TYR A C 1
ATOM 2258 O O . TYR A 1 293 ? 17.479 13.735 -6.747 1.00 85.25 293 TYR A O 1
ATOM 2266 N N . ASN A 1 294 ? 17.503 11.648 -7.558 1.00 87.94 294 ASN A N 1
ATOM 2267 C CA . ASN A 1 294 ? 18.040 11.987 -8.874 1.00 87.94 294 ASN A CA 1
ATOM 2268 C C . ASN A 1 294 ? 16.954 12.286 -9.920 1.00 87.94 294 ASN A C 1
ATOM 2270 O O . ASN A 1 294 ? 17.294 12.521 -11.077 1.00 87.94 294 ASN A O 1
ATOM 2274 N N . TRP A 1 295 ? 15.680 12.267 -9.533 1.00 91.31 295 TRP A N 1
ATOM 2275 C CA . TRP A 1 295 ? 14.550 12.542 -10.409 1.00 91.31 295 TRP A CA 1
ATOM 2276 C C . TRP A 1 295 ? 13.730 13.712 -9.871 1.00 91.31 295 TRP A C 1
ATOM 2278 O O . TRP A 1 295 ? 13.657 13.925 -8.664 1.00 91.31 295 TRP A O 1
ATOM 2288 N N . GLU A 1 296 ? 13.135 14.481 -10.777 1.00 92.38 296 GLU A N 1
ATOM 2289 C CA . GLU A 1 296 ? 12.373 15.682 -10.446 1.00 92.38 296 GLU A CA 1
ATOM 2290 C C . GLU A 1 296 ? 10.924 15.526 -10.907 1.00 92.38 296 GLU A C 1
ATOM 2292 O O . GLU A 1 296 ? 10.656 15.265 -12.083 1.00 92.38 296 GLU A O 1
ATOM 2297 N N . ALA A 1 297 ? 9.999 15.687 -9.964 1.00 92.88 297 ALA A N 1
ATOM 2298 C CA . ALA A 1 297 ? 8.568 15.617 -10.180 1.00 92.88 297 ALA A CA 1
ATOM 2299 C C . ALA A 1 297 ? 8.093 16.808 -11.007 1.00 92.88 297 ALA A C 1
ATOM 2301 O O . ALA A 1 297 ? 8.254 17.970 -10.623 1.00 92.88 297 ALA A O 1
ATOM 2302 N N . GLN A 1 298 ? 7.505 16.483 -12.156 1.00 94.19 298 GLN A N 1
ATOM 2303 C CA . GLN A 1 298 ? 6.853 17.445 -13.034 1.00 94.19 298 GLN A CA 1
ATOM 2304 C C . GLN A 1 298 ? 5.529 17.924 -12.415 1.00 94.19 298 GLN A C 1
ATOM 2306 O O . GLN A 1 298 ? 4.912 17.169 -11.655 1.00 94.19 298 GLN A O 1
ATOM 2311 N N . PRO A 1 299 ? 5.035 19.121 -12.783 1.00 94.19 299 PRO A N 1
ATOM 2312 C CA . PRO A 1 299 ? 3.761 19.636 -12.280 1.00 94.19 299 PRO A CA 1
ATOM 2313 C C . PRO A 1 299 ? 2.584 18.675 -12.485 1.00 94.19 299 PRO A C 1
ATOM 2315 O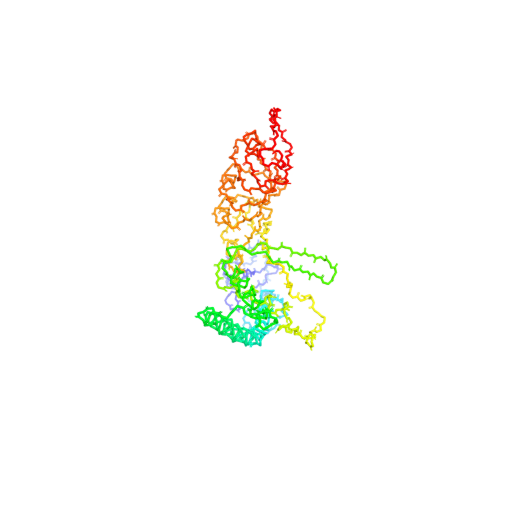 O . PRO A 1 299 ? 1.799 18.488 -11.565 1.00 94.19 299 PRO A O 1
ATOM 2318 N N . SER A 1 300 ? 2.515 17.982 -13.629 1.00 94.56 300 SER A N 1
ATOM 2319 C CA . SER A 1 300 ? 1.466 16.987 -13.917 1.00 94.56 300 SER A CA 1
ATOM 2320 C C . SER A 1 300 ? 1.427 15.838 -12.905 1.00 94.56 300 SER A C 1
ATOM 2322 O O . SER A 1 300 ? 0.363 15.338 -12.558 1.00 94.56 300 SER A O 1
ATOM 2324 N N . VAL A 1 301 ? 2.586 15.427 -12.389 1.00 95.19 301 VAL A N 1
ATOM 2325 C CA . VAL A 1 301 ? 2.682 14.403 -11.343 1.00 95.19 301 VAL A CA 1
ATOM 2326 C C . VAL A 1 301 ? 2.218 14.980 -10.009 1.00 95.19 301 VAL A C 1
ATOM 2328 O O . VAL A 1 301 ? 1.495 14.317 -9.269 1.00 95.19 301 VAL A O 1
ATOM 2331 N N . MET A 1 302 ? 2.592 16.226 -9.713 1.00 95.62 302 MET A N 1
ATOM 2332 C CA . MET A 1 302 ? 2.176 16.913 -8.491 1.00 95.62 302 MET A CA 1
ATOM 2333 C C . MET A 1 302 ? 0.669 17.209 -8.458 1.00 95.62 302 MET A C 1
ATOM 2335 O O . MET A 1 302 ? 0.089 17.185 -7.375 1.00 95.62 302 MET A O 1
ATOM 2339 N N . GLU A 1 303 ? 0.016 17.403 -9.608 1.00 95.69 303 GLU A N 1
ATOM 2340 C CA . GLU A 1 303 ? -1.450 17.524 -9.706 1.00 95.69 303 GLU A CA 1
ATOM 2341 C C . GLU A 1 303 ? -2.156 16.245 -9.245 1.00 95.69 303 GLU A C 1
ATOM 2343 O O . GLU A 1 303 ? -3.198 16.303 -8.592 1.00 95.69 303 GLU A O 1
ATOM 2348 N N . GLU A 1 304 ? -1.594 15.074 -9.551 1.00 96.56 304 GLU A N 1
ATOM 2349 C CA . GLU A 1 304 ? -2.117 13.812 -9.026 1.00 96.56 304 GLU A CA 1
ATOM 2350 C C . GLU A 1 304 ? -1.826 13.667 -7.532 1.00 96.56 304 GLU A C 1
ATOM 2352 O O . GLU A 1 304 ? -2.701 13.227 -6.787 1.00 96.56 304 GLU A O 1
ATOM 2357 N N . VAL A 1 305 ? -0.647 14.097 -7.066 1.00 95.62 305 VAL A N 1
ATOM 2358 C CA . VAL A 1 305 ? -0.296 14.079 -5.636 1.00 95.62 305 VAL A CA 1
ATOM 2359 C C . VAL A 1 305 ? -1.252 14.937 -4.810 1.00 95.62 305 VAL A C 1
ATOM 2361 O O . VAL A 1 305 ? -1.711 14.469 -3.772 1.00 95.62 305 VAL A O 1
ATOM 2364 N N . GLU A 1 306 ? -1.604 16.143 -5.265 1.00 94.75 306 GLU A N 1
ATOM 2365 C CA . GLU A 1 306 ? -2.550 17.046 -4.588 1.00 94.75 306 GLU A CA 1
ATOM 2366 C C . GLU A 1 306 ? -3.900 16.364 -4.291 1.00 94.75 306 GLU A C 1
ATOM 2368 O O . GLU A 1 306 ? -4.487 16.553 -3.221 1.00 94.75 306 GLU A O 1
ATOM 2373 N N . LYS A 1 307 ? -4.371 15.503 -5.203 1.00 93.44 307 LYS A N 1
ATOM 2374 C CA . LYS A 1 307 ? -5.657 14.790 -5.098 1.00 93.44 307 LYS A CA 1
ATOM 2375 C C . LYS A 1 307 ? -5.636 13.648 -4.071 1.00 93.44 307 LYS A C 1
ATOM 2377 O O . LYS A 1 307 ? -6.694 13.121 -3.716 1.00 93.44 307 LYS A O 1
ATOM 2382 N N . MET A 1 308 ? -4.466 13.239 -3.576 1.00 92.81 308 MET A N 1
ATOM 2383 C CA . MET A 1 308 ? -4.304 12.060 -2.716 1.00 92.81 308 MET A CA 1
ATOM 2384 C C . MET A 1 308 ? -4.636 12.355 -1.244 1.00 92.81 308 MET A C 1
ATOM 2386 O O . MET A 1 308 ? -3.757 12.502 -0.396 1.00 92.81 308 MET A O 1
ATOM 2390 N N . SER A 1 309 ? -5.925 12.361 -0.896 1.00 86.81 309 SER A N 1
ATOM 2391 C CA . SER A 1 309 ? -6.389 12.643 0.476 1.00 86.81 309 SER A CA 1
ATOM 2392 C C . SER A 1 309 ? -5.961 11.611 1.532 1.00 86.81 309 SER A C 1
ATOM 2394 O O . SER A 1 309 ? -6.023 11.894 2.727 1.00 86.81 309 SER A O 1
ATOM 2396 N N . GLY A 1 310 ? -5.572 10.402 1.115 1.00 87.00 310 GLY A N 1
ATOM 2397 C CA . GLY A 1 310 ? -5.098 9.331 2.000 1.00 87.00 310 GLY A CA 1
ATOM 2398 C C . GLY A 1 310 ? -3.595 9.367 2.297 1.00 87.00 310 GLY A C 1
ATOM 2399 O O . GLY A 1 310 ? -3.131 8.600 3.145 1.00 87.00 310 GLY A O 1
ATOM 2400 N N . LEU A 1 311 ? -2.841 10.240 1.621 1.00 93.75 311 LEU A N 1
ATOM 2401 C CA . LEU A 1 311 ? -1.387 10.278 1.709 1.00 93.75 311 LEU A CA 1
ATOM 2402 C C . LEU A 1 311 ? -0.939 10.858 3.057 1.00 93.75 311 LEU A C 1
ATOM 2404 O O . LEU A 1 311 ? -1.304 11.973 3.428 1.00 93.75 311 LEU A O 1
ATOM 2408 N N . LYS A 1 312 ? -0.126 10.093 3.789 1.00 93.19 312 LYS A N 1
ATOM 2409 C CA . LYS A 1 312 ? 0.425 10.470 5.100 1.00 93.19 312 LYS A CA 1
ATOM 2410 C C . LYS A 1 312 ? 1.887 10.875 5.009 1.00 93.19 312 LYS A C 1
ATOM 2412 O O . LYS A 1 312 ? 2.318 11.731 5.776 1.00 93.19 312 LYS A O 1
ATOM 2417 N N . ARG A 1 313 ? 2.648 10.263 4.101 1.00 95.44 313 ARG A N 1
ATOM 2418 C CA . ARG A 1 313 ? 4.071 10.550 3.917 1.00 95.44 313 ARG A CA 1
ATOM 2419 C C . ARG A 1 313 ? 4.392 10.848 2.464 1.00 95.44 313 ARG A C 1
ATOM 2421 O O . ARG A 1 313 ? 4.081 10.039 1.591 1.00 95.44 313 ARG A O 1
ATOM 2428 N N . LEU A 1 314 ? 5.073 11.963 2.239 1.00 96.62 314 LEU A N 1
ATOM 2429 C CA . LEU A 1 314 ? 5.550 12.377 0.926 1.00 96.62 314 LEU A CA 1
ATOM 2430 C C . LEU A 1 314 ? 7.035 12.741 1.003 1.00 96.62 314 LEU A C 1
ATOM 2432 O O . LEU A 1 314 ? 7.419 13.582 1.812 1.00 96.62 314 LEU A O 1
ATOM 2436 N N . ASP A 1 315 ? 7.851 12.114 0.158 1.00 96.44 315 ASP A N 1
ATOM 2437 C CA . ASP A 1 315 ? 9.245 12.495 -0.092 1.00 96.44 315 ASP A CA 1
ATOM 2438 C C . ASP A 1 315 ? 9.416 12.766 -1.586 1.00 96.44 315 ASP A C 1
ATOM 2440 O O . ASP A 1 315 ? 9.330 11.842 -2.400 1.00 96.44 315 ASP A O 1
ATOM 2444 N N . VAL A 1 316 ? 9.573 14.038 -1.950 1.00 95.44 316 VAL A N 1
ATOM 2445 C CA . VAL A 1 316 ? 9.558 14.484 -3.343 1.00 95.44 316 VAL A CA 1
ATOM 2446 C C . VAL A 1 316 ? 10.613 15.546 -3.617 1.00 95.44 316 VAL A C 1
ATOM 2448 O O . VAL A 1 316 ? 10.899 16.420 -2.799 1.00 95.44 316 VAL A O 1
ATOM 2451 N N . LYS A 1 317 ? 11.173 15.498 -4.824 1.00 93.75 317 LYS A N 1
ATOM 2452 C CA . LYS A 1 317 ? 11.970 16.579 -5.390 1.00 93.75 317 LYS A CA 1
ATOM 2453 C C . LYS A 1 317 ? 11.200 17.202 -6.538 1.00 93.75 317 LYS A C 1
ATOM 2455 O O . LYS A 1 317 ? 10.946 16.520 -7.521 1.00 93.75 317 LYS A O 1
ATOM 2460 N N . CYS A 1 318 ? 10.834 18.469 -6.415 1.00 92.50 318 CYS A N 1
ATOM 2461 C CA . CYS A 1 318 ? 10.122 19.196 -7.458 1.00 92.50 318 CYS A CA 1
ATOM 2462 C C . CYS A 1 318 ? 11.109 19.801 -8.466 1.00 92.50 318 CYS A C 1
ATOM 2464 O O . CYS A 1 318 ? 12.249 20.128 -8.121 1.00 92.50 318 CYS A O 1
ATOM 2466 N N . VAL A 1 319 ? 10.663 19.955 -9.713 1.00 92.12 319 VAL A N 1
ATOM 2467 C CA . VAL A 1 319 ? 11.396 20.717 -10.738 1.00 92.12 319 VAL A CA 1
ATOM 2468 C C . VAL A 1 319 ? 11.515 22.181 -10.302 1.00 92.12 319 VAL A C 1
ATOM 2470 O O . VAL A 1 319 ? 10.542 22.764 -9.822 1.00 92.12 319 VAL A O 1
ATOM 2473 N N . GLN A 1 320 ? 12.696 22.777 -10.463 1.00 87.38 320 GLN A N 1
ATOM 2474 C CA . GLN A 1 320 ? 12.933 24.191 -10.138 1.00 87.38 320 GLN A CA 1
ATOM 2475 C C . GLN A 1 320 ? 12.268 25.133 -11.146 1.00 87.38 320 GLN A C 1
ATOM 2477 O O . GLN A 1 320 ? 12.060 24.763 -12.296 1.00 87.38 320 GLN A O 1
ATOM 2482 N N . ASP A 1 321 ? 11.994 26.367 -10.719 1.00 83.75 321 ASP A N 1
ATOM 2483 C CA . ASP A 1 321 ? 11.516 27.465 -11.574 1.00 83.75 321 ASP A CA 1
ATOM 2484 C C . ASP A 1 321 ? 10.197 27.187 -12.322 1.00 83.75 321 ASP A C 1
ATOM 2486 O O . ASP A 1 321 ? 9.904 27.807 -13.345 1.00 83.75 321 ASP A O 1
ATOM 2490 N N . VAL A 1 322 ? 9.381 26.267 -11.801 1.00 87.62 322 VAL A N 1
ATOM 2491 C CA . VAL A 1 322 ? 8.040 25.962 -12.310 1.00 87.62 322 VAL A CA 1
ATOM 2492 C C . VAL A 1 322 ? 7.040 26.032 -11.161 1.00 87.62 322 VAL A C 1
ATOM 2494 O O . VAL A 1 322 ? 7.346 25.644 -10.032 1.00 87.62 322 VAL A O 1
ATOM 2497 N N . ASP A 1 323 ? 5.840 26.530 -11.450 1.00 86.94 323 ASP A N 1
ATOM 2498 C CA . ASP A 1 323 ? 4.744 26.522 -10.490 1.00 86.94 323 ASP A CA 1
ATOM 2499 C C . ASP A 1 323 ? 4.222 25.098 -10.294 1.00 86.94 323 ASP A C 1
ATOM 2501 O O . ASP A 1 323 ? 3.900 24.388 -11.249 1.00 86.94 323 ASP A O 1
ATOM 2505 N N . HIS A 1 324 ? 4.123 24.698 -9.029 1.00 89.56 324 HIS A N 1
ATOM 2506 C CA . HIS A 1 324 ? 3.574 23.410 -8.618 1.00 89.56 324 HIS A CA 1
ATOM 2507 C C . HIS A 1 324 ? 2.265 23.617 -7.856 1.00 89.56 324 HIS A C 1
ATOM 2509 O O . HIS A 1 324 ? 2.141 24.619 -7.140 1.00 89.56 324 HIS A O 1
ATOM 2515 N N . PRO A 1 325 ? 1.313 22.674 -7.964 1.00 92.94 325 PRO A N 1
ATOM 2516 C CA . PRO A 1 325 ? 0.090 22.698 -7.171 1.00 92.94 325 PRO A CA 1
ATOM 2517 C C . PRO A 1 325 ? 0.374 22.578 -5.668 1.00 92.94 325 PRO A C 1
ATOM 2519 O O . PRO A 1 325 ? 1.490 22.249 -5.234 1.00 92.94 325 PRO A O 1
ATOM 2522 N N . ASP A 1 326 ? -0.657 22.855 -4.870 1.00 93.25 326 ASP A N 1
ATOM 2523 C CA . ASP A 1 326 ? -0.598 22.718 -3.418 1.00 93.25 326 ASP A CA 1
ATOM 2524 C C . ASP A 1 326 ? -0.439 21.240 -3.006 1.00 93.25 326 ASP A C 1
ATOM 2526 O O . ASP A 1 326 ? -0.556 20.302 -3.794 1.00 93.25 326 ASP A O 1
ATOM 2530 N N . LEU A 1 327 ? -0.111 21.027 -1.732 1.00 93.88 327 LEU A N 1
ATOM 2531 C CA . LEU A 1 327 ? 0.109 19.699 -1.166 1.00 93.88 327 LEU A CA 1
ATOM 2532 C C . LEU A 1 327 ? -1.127 19.189 -0.404 1.00 93.88 327 LEU A C 1
ATOM 2534 O O . LEU A 1 327 ? -1.867 19.997 0.168 1.00 93.88 327 LEU A O 1
ATOM 2538 N N . PRO A 1 328 ? -1.321 17.860 -0.293 1.00 92.94 328 PRO A N 1
ATOM 2539 C CA . PRO A 1 328 ? -2.407 17.291 0.501 1.00 92.94 328 PRO A CA 1
ATOM 2540 C C . PRO A 1 328 ? -2.363 17.734 1.968 1.00 92.94 328 PRO A C 1
ATOM 2542 O O . PRO A 1 328 ? -1.361 17.568 2.663 1.00 92.94 328 PRO A O 1
ATOM 2545 N N . LEU A 1 329 ? -3.488 18.237 2.482 1.00 91.00 329 LEU A N 1
ATOM 2546 C CA . LEU A 1 329 ? -3.561 18.827 3.829 1.00 91.00 329 LEU A CA 1
ATOM 2547 C C . LEU A 1 329 ? -3.409 17.816 4.979 1.00 91.00 329 LEU A C 1
ATOM 2549 O O . LEU A 1 329 ? -3.171 18.204 6.123 1.00 91.00 329 LEU A O 1
ATOM 2553 N N . LEU A 1 330 ? -3.594 16.522 4.706 1.00 90.38 330 LEU A N 1
ATOM 2554 C CA . LEU A 1 330 ? -3.588 15.460 5.718 1.00 90.38 330 LEU A CA 1
ATOM 2555 C C . LEU A 1 330 ? -2.222 14.782 5.896 1.00 90.38 330 LEU A C 1
ATOM 2557 O O . LEU A 1 330 ? -2.140 13.803 6.642 1.00 90.38 330 LEU A O 1
ATOM 2561 N N . LEU A 1 331 ? -1.171 15.319 5.269 1.00 91.62 331 LEU A N 1
ATOM 2562 C CA . LEU A 1 331 ? 0.194 14.833 5.428 1.00 91.62 331 LEU A CA 1
ATOM 2563 C C . LEU A 1 331 ? 0.651 14.894 6.892 1.00 91.62 331 LEU A C 1
ATOM 2565 O O . LEU A 1 331 ? 0.397 15.843 7.636 1.00 91.62 331 LEU A O 1
ATOM 2569 N N . GLU A 1 332 ? 1.354 13.845 7.294 1.00 92.62 332 GLU A N 1
ATOM 2570 C CA . GLU A 1 332 ? 1.952 13.681 8.612 1.00 92.62 332 GLU A CA 1
ATOM 2571 C C . GLU A 1 332 ? 3.474 13.874 8.558 1.00 92.62 332 GLU A C 1
ATOM 2573 O O . GLU A 1 332 ? 4.061 14.433 9.487 1.00 92.62 332 GLU A O 1
ATOM 2578 N N . GLU A 1 333 ? 4.104 13.438 7.466 1.00 93.44 333 GLU A N 1
ATOM 2579 C CA . GLU A 1 333 ? 5.541 13.545 7.207 1.00 93.44 333 GLU A CA 1
ATOM 2580 C C . GLU A 1 333 ? 5.771 14.086 5.793 1.00 93.44 333 GLU A C 1
ATOM 2582 O O . GLU A 1 333 ? 5.287 13.510 4.816 1.00 93.44 333 GLU A O 1
ATOM 2587 N N . LEU A 1 334 ? 6.518 15.183 5.685 1.00 94.38 334 LEU A N 1
ATOM 2588 C CA . LEU A 1 334 ? 6.786 15.847 4.416 1.00 94.38 334 LEU A CA 1
ATOM 2589 C C . LEU A 1 334 ? 8.277 16.145 4.255 1.00 94.38 334 LEU A C 1
ATOM 2591 O O . LEU A 1 334 ? 8.840 16.922 5.026 1.00 94.38 334 LEU A O 1
ATOM 2595 N N . THR A 1 335 ? 8.877 15.588 3.209 1.00 94.75 335 THR A N 1
ATOM 2596 C CA . THR A 1 335 ? 10.201 15.965 2.712 1.00 94.75 335 THR A CA 1
ATOM 2597 C C . THR A 1 335 ? 10.047 16.517 1.301 1.00 94.75 335 THR A C 1
ATOM 2599 O O . THR A 1 335 ? 9.562 15.820 0.411 1.00 94.75 335 THR A O 1
ATOM 2602 N N . VAL A 1 336 ? 10.440 17.774 1.092 1.00 93.38 336 VAL A N 1
ATOM 2603 C CA . VAL A 1 336 ? 10.374 18.421 -0.226 1.00 93.38 336 VAL A CA 1
ATOM 2604 C C . VAL A 1 336 ? 11.692 19.098 -0.548 1.00 93.38 336 VAL A C 1
ATOM 2606 O O . VAL A 1 336 ? 12.194 19.922 0.222 1.00 93.38 336 VAL A O 1
ATOM 2609 N N . TYR A 1 337 ? 12.222 18.794 -1.727 1.00 92.81 337 TYR A N 1
ATOM 2610 C CA . TYR A 1 337 ? 13.297 19.555 -2.350 1.00 92.81 337 TYR A CA 1
ATOM 2611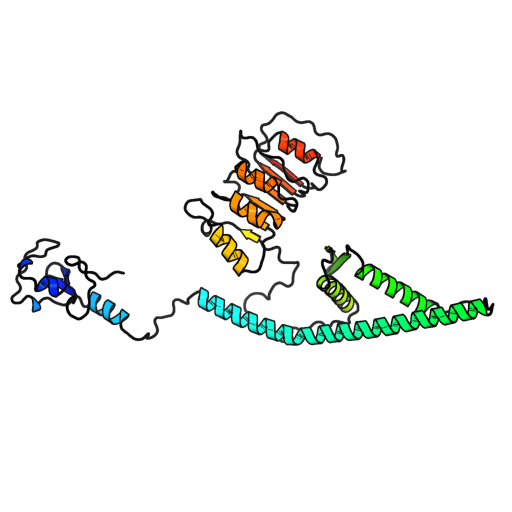 C C . TYR A 1 337 ? 12.701 20.530 -3.362 1.00 92.81 337 TYR A C 1
ATOM 2613 O O . TYR A 1 337 ? 11.872 20.128 -4.177 1.00 92.81 337 TYR A O 1
ATOM 2621 N N . HIS A 1 338 ? 13.165 21.780 -3.340 1.00 90.62 338 HIS A N 1
ATOM 2622 C CA . HIS A 1 338 ? 12.696 22.848 -4.236 1.00 90.62 338 HIS A CA 1
ATOM 2623 C C . HIS A 1 338 ? 11.200 23.160 -4.077 1.00 90.62 338 HIS A C 1
ATOM 2625 O O . HIS A 1 338 ? 10.439 23.190 -5.037 1.00 90.62 338 HIS A O 1
ATOM 2631 N N . MET A 1 339 ? 10.785 23.392 -2.833 1.00 89.81 339 MET A N 1
ATOM 2632 C CA . MET A 1 339 ? 9.417 23.786 -2.498 1.00 89.81 339 MET A CA 1
ATOM 2633 C C . MET A 1 339 ? 9.104 25.210 -2.984 1.00 89.81 339 MET A C 1
ATOM 2635 O O . MET A 1 339 ? 9.948 26.101 -2.855 1.00 89.81 339 MET A O 1
ATOM 2639 N N . THR A 1 340 ? 7.891 25.439 -3.494 1.00 89.44 340 THR A N 1
ATOM 2640 C CA . THR A 1 340 ? 7.424 26.789 -3.864 1.00 89.44 340 THR A CA 1
ATOM 2641 C C . THR A 1 340 ? 6.935 27.571 -2.641 1.00 89.44 340 THR A C 1
ATOM 2643 O O . THR A 1 340 ? 6.624 26.990 -1.598 1.00 89.44 340 THR A O 1
ATOM 2646 N N . GLU A 1 341 ? 6.828 28.901 -2.756 1.00 88.88 341 GLU A N 1
ATOM 2647 C CA . GLU A 1 341 ? 6.248 29.737 -1.692 1.00 88.88 341 GLU A CA 1
ATOM 2648 C C . GLU A 1 341 ? 4.811 29.301 -1.350 1.00 88.88 341 GLU A C 1
ATOM 2650 O O . GLU A 1 341 ? 4.478 29.164 -0.174 1.00 88.88 341 GLU A O 1
ATOM 2655 N N . ASN A 1 342 ? 3.981 29.018 -2.360 1.00 87.69 342 ASN A N 1
ATOM 2656 C CA . ASN A 1 342 ? 2.588 28.596 -2.171 1.00 87.69 342 ASN A CA 1
ATOM 2657 C C . ASN A 1 342 ? 2.489 27.270 -1.406 1.00 87.69 342 ASN A C 1
ATOM 2659 O O . ASN A 1 342 ? 1.779 27.187 -0.403 1.00 87.69 342 ASN A O 1
ATOM 2663 N N . GLN A 1 343 ? 3.280 26.268 -1.802 1.00 89.62 343 GLN A N 1
ATOM 2664 C CA . GLN A 1 343 ? 3.337 24.991 -1.092 1.00 89.62 343 GLN A CA 1
ATOM 2665 C C . GLN A 1 343 ? 3.792 25.186 0.354 1.00 89.62 343 GLN A C 1
ATOM 2667 O O . GLN A 1 343 ? 3.241 24.573 1.268 1.00 89.62 343 GLN A O 1
ATOM 2672 N N . LEU A 1 344 ? 4.776 26.059 0.577 1.00 89.00 344 LEU A N 1
ATOM 2673 C CA . LEU A 1 344 ? 5.304 26.340 1.905 1.00 89.00 344 LEU A CA 1
ATOM 2674 C C . LEU A 1 344 ? 4.279 27.074 2.791 1.00 89.00 344 LEU A C 1
ATOM 2676 O O . LEU A 1 344 ? 4.174 26.773 3.977 1.00 89.00 344 LEU A O 1
ATOM 2680 N N . ARG A 1 345 ? 3.447 27.955 2.223 1.00 87.62 345 ARG A N 1
ATOM 2681 C CA . ARG A 1 345 ? 2.261 28.519 2.898 1.00 87.62 345 ARG A CA 1
ATOM 2682 C C . ARG A 1 345 ? 1.186 27.466 3.157 1.00 87.62 345 ARG A C 1
ATOM 2684 O O . ARG A 1 345 ? 0.481 27.542 4.159 1.00 87.62 345 ARG A O 1
ATOM 2691 N N . CYS A 1 346 ? 1.057 26.465 2.287 1.00 88.88 346 CYS A N 1
ATOM 2692 C CA . CYS A 1 346 ? 0.109 25.372 2.477 1.00 88.88 346 CYS A CA 1
ATOM 2693 C C . CYS A 1 346 ? 0.417 24.548 3.741 1.00 88.88 346 CYS A C 1
ATOM 2695 O O . CYS A 1 346 ? -0.515 24.132 4.430 1.00 88.88 346 CYS A O 1
ATOM 2697 N N . VAL A 1 347 ? 1.697 24.409 4.106 1.00 88.50 347 VAL A N 1
ATOM 2698 C CA . VAL A 1 347 ? 2.153 23.736 5.339 1.00 88.50 347 VAL A CA 1
ATOM 2699 C C . VAL A 1 347 ? 1.519 24.326 6.603 1.00 88.50 347 VAL A C 1
ATOM 2701 O O . VAL A 1 347 ? 1.144 23.568 7.495 1.00 88.50 347 VAL A O 1
ATOM 2704 N N . GLU A 1 348 ? 1.315 25.648 6.665 1.00 83.56 348 GLU A N 1
ATOM 2705 C CA . GLU A 1 348 ? 0.672 26.328 7.810 1.00 83.56 348 GLU A CA 1
ATOM 2706 C C . GLU A 1 348 ? -0.748 25.804 8.089 1.00 83.56 348 GLU A C 1
ATOM 2708 O O . GLU A 1 348 ? -1.266 25.930 9.198 1.00 83.56 348 GLU A O 1
ATOM 2713 N N . ARG A 1 349 ? -1.389 25.211 7.076 1.00 85.81 349 ARG A N 1
ATOM 2714 C CA . ARG A 1 349 ? -2.765 24.707 7.122 1.00 85.81 349 ARG A CA 1
ATOM 2715 C C . ARG A 1 349 ? -2.834 23.189 7.317 1.00 85.81 349 ARG A C 1
ATOM 2717 O O . ARG A 1 349 ? -3.918 22.627 7.167 1.00 85.81 349 ARG A O 1
ATOM 2724 N N . MET A 1 350 ? -1.719 22.510 7.609 1.00 88.56 350 MET A N 1
ATOM 2725 C CA . MET A 1 350 ? -1.661 21.048 7.747 1.00 88.56 350 MET A CA 1
ATOM 2726 C C . MET A 1 350 ? -1.797 20.603 9.215 1.00 88.56 350 MET A C 1
ATOM 2728 O O . MET A 1 350 ? -0.805 20.541 9.943 1.00 88.56 350 MET A O 1
ATOM 2732 N N . PRO A 1 351 ? -2.994 20.203 9.686 1.00 85.12 351 PRO A N 1
ATOM 2733 C CA . PRO A 1 351 ? -3.234 19.939 11.109 1.00 85.12 351 PRO A CA 1
ATOM 2734 C C . PRO A 1 351 ? -2.543 18.678 11.651 1.00 85.12 351 PRO A C 1
ATOM 2736 O O . PRO A 1 351 ? -2.492 18.471 12.866 1.00 85.12 351 PRO A O 1
ATOM 2739 N N . ARG A 1 352 ? -2.064 17.785 10.775 1.00 87.38 352 ARG A N 1
ATOM 2740 C CA . ARG A 1 352 ? -1.480 16.487 11.161 1.00 87.38 352 ARG A CA 1
ATOM 2741 C C . ARG A 1 352 ? 0.038 16.437 11.051 1.00 87.38 352 ARG A C 1
ATOM 2743 O O . ARG A 1 352 ? 0.628 15.475 11.554 1.00 87.38 352 ARG A O 1
ATOM 2750 N N . LEU A 1 353 ? 0.653 17.459 10.461 1.00 89.00 353 LEU A N 1
ATOM 2751 C CA . LEU A 1 353 ? 2.072 17.457 10.162 1.00 89.00 353 LEU A CA 1
ATOM 2752 C C . LEU A 1 353 ? 2.895 17.392 11.456 1.00 89.00 353 LEU A C 1
ATOM 2754 O O . LEU A 1 353 ? 2.729 18.184 12.386 1.00 89.00 353 LEU A O 1
ATOM 2758 N N . ARG A 1 354 ? 3.758 16.380 11.538 1.00 88.12 354 ARG A N 1
ATOM 2759 C CA . ARG A 1 354 ? 4.639 16.108 12.686 1.00 88.12 354 ARG A CA 1
ATOM 2760 C C . ARG A 1 354 ? 6.109 16.011 12.295 1.00 88.12 354 ARG A C 1
ATOM 2762 O O . ARG A 1 354 ? 6.954 15.856 13.170 1.00 88.12 354 ARG A O 1
ATOM 2769 N N . SER A 1 355 ? 6.413 16.037 11.004 1.00 89.31 355 SER A N 1
ATOM 2770 C CA . SER A 1 355 ? 7.772 16.063 10.482 1.00 89.31 355 SER A CA 1
ATOM 2771 C C . SER A 1 355 ? 7.773 16.841 9.177 1.00 89.31 355 SER A C 1
ATOM 2773 O O . SER A 1 355 ? 6.983 16.545 8.281 1.00 89.31 355 SER A O 1
ATOM 2775 N N . LEU A 1 356 ? 8.643 17.841 9.097 1.00 91.44 356 LEU A N 1
ATOM 2776 C CA . LEU A 1 356 ? 8.822 18.677 7.923 1.00 91.44 356 LEU A CA 1
ATOM 2777 C C . LEU A 1 356 ? 10.314 18.820 7.649 1.00 91.44 356 LEU A C 1
ATOM 2779 O O . LEU A 1 356 ? 11.070 19.258 8.518 1.00 91.44 356 LEU A O 1
ATOM 2783 N N . GLN A 1 357 ? 10.717 18.498 6.428 1.00 92.31 357 GLN A N 1
ATOM 2784 C CA . GLN A 1 357 ? 12.054 18.741 5.921 1.00 92.31 357 GLN A CA 1
ATOM 2785 C C . GLN A 1 357 ? 11.951 19.467 4.580 1.00 92.31 357 GLN A C 1
ATOM 2787 O O . GLN A 1 357 ? 11.539 18.897 3.574 1.00 92.31 357 GLN A O 1
ATOM 2792 N N . VAL A 1 358 ? 12.340 20.740 4.572 1.00 91.19 358 VAL A N 1
ATOM 2793 C CA . VAL A 1 358 ? 12.403 21.552 3.353 1.00 91.19 358 VAL A CA 1
ATOM 2794 C C . VAL A 1 358 ? 13.863 21.742 2.979 1.00 91.19 358 VAL A C 1
ATOM 2796 O O . VAL A 1 358 ? 14.671 22.183 3.798 1.00 91.19 358 VAL A O 1
ATOM 2799 N N . LEU A 1 359 ? 14.210 21.390 1.745 1.00 90.44 359 LEU A N 1
ATOM 2800 C CA . LEU A 1 359 ? 15.580 21.422 1.246 1.00 90.44 359 LEU A CA 1
ATOM 2801 C C . LEU A 1 359 ? 15.653 22.296 -0.003 1.00 90.44 359 LEU A C 1
ATOM 2803 O O . LEU A 1 359 ? 14.800 22.219 -0.887 1.00 90.44 359 LEU A O 1
ATOM 2807 N N . ASN A 1 360 ? 16.696 23.123 -0.084 1.00 89.56 360 ASN A N 1
ATOM 2808 C CA . ASN A 1 360 ? 16.948 24.015 -1.219 1.00 89.56 360 ASN A CA 1
ATOM 2809 C C . ASN A 1 360 ? 15.747 24.912 -1.585 1.00 89.56 360 ASN A C 1
ATOM 2811 O O . ASN A 1 360 ? 15.411 25.050 -2.762 1.00 89.56 360 ASN A O 1
ATOM 2815 N N . TYR A 1 361 ? 15.096 25.504 -0.580 1.00 88.31 361 TYR A N 1
ATOM 2816 C CA . TYR A 1 361 ? 14.129 26.581 -0.796 1.00 88.31 361 TYR A CA 1
ATOM 2817 C C . TYR A 1 361 ? 14.866 27.840 -1.268 1.00 88.31 361 TYR A C 1
ATOM 2819 O O . TYR A 1 361 ? 15.796 28.299 -0.605 1.00 88.31 361 TYR A O 1
ATOM 2827 N N . LEU A 1 362 ? 14.455 28.371 -2.420 1.00 86.38 362 LEU A N 1
ATOM 2828 C CA . LEU A 1 362 ? 15.067 29.541 -3.065 1.00 86.38 362 LEU A CA 1
ATOM 2829 C C . LEU A 1 362 ? 14.125 30.757 -3.107 1.00 86.38 362 LEU A C 1
ATOM 2831 O O . LEU A 1 362 ? 14.467 31.776 -3.702 1.00 86.38 362 LEU A O 1
ATOM 2835 N N . GLY A 1 363 ? 12.939 30.650 -2.502 1.00 84.00 363 GLY A N 1
ATOM 2836 C CA . GLY A 1 363 ? 11.955 31.727 -2.467 1.00 84.00 363 GLY A CA 1
ATOM 2837 C C . GLY A 1 363 ? 12.283 32.826 -1.444 1.00 84.00 363 GLY A C 1
ATOM 2838 O O . GLY A 1 363 ? 13.297 32.763 -0.740 1.00 84.00 363 GLY A O 1
ATOM 2839 N N . PRO A 1 364 ? 11.423 33.852 -1.335 1.00 85.94 364 PRO A N 1
ATOM 2840 C CA . PRO A 1 364 ? 11.606 34.933 -0.373 1.00 85.94 364 PRO A CA 1
ATOM 2841 C C . PRO A 1 364 ? 11.531 34.425 1.072 1.00 85.94 364 PRO A C 1
ATOM 2843 O O . PRO A 1 364 ? 10.899 33.408 1.361 1.00 85.94 364 PRO A O 1
ATOM 2846 N N . ASN A 1 365 ? 12.146 35.163 2.000 1.00 85.62 365 ASN A N 1
ATOM 2847 C CA . ASN A 1 365 ? 12.046 34.865 3.429 1.00 85.62 365 ASN A CA 1
ATOM 2848 C C . ASN A 1 365 ? 10.580 34.905 3.885 1.00 85.62 365 ASN A C 1
ATOM 2850 O O . ASN A 1 365 ? 9.903 35.918 3.701 1.00 85.62 365 ASN A O 1
ATOM 2854 N N . LEU A 1 366 ? 10.122 33.830 4.527 1.00 81.56 366 LEU A N 1
ATOM 2855 C CA . LEU A 1 366 ? 8.776 33.730 5.084 1.00 81.56 366 LEU A CA 1
ATOM 2856 C C . LEU A 1 366 ? 8.811 33.788 6.608 1.00 81.56 366 LEU A C 1
ATOM 2858 O O . LEU A 1 366 ? 9.688 33.217 7.256 1.00 81.56 366 LEU A O 1
ATOM 2862 N N . THR A 1 367 ? 7.812 34.459 7.172 1.00 80.75 367 THR A N 1
ATOM 2863 C CA . THR A 1 367 ? 7.548 34.464 8.610 1.00 80.75 367 THR A CA 1
ATOM 2864 C C . THR A 1 367 ? 6.353 33.567 8.875 1.00 80.75 367 THR A C 1
ATOM 2866 O O . THR A 1 367 ? 5.260 33.847 8.376 1.00 80.75 367 THR A O 1
ATOM 2869 N N . PHE A 1 368 ? 6.558 32.527 9.679 1.00 75.31 368 PHE A N 1
ATOM 2870 C CA . PHE A 1 368 ? 5.488 31.641 10.120 1.00 75.31 368 PHE A CA 1
ATOM 2871 C C . PHE A 1 368 ? 4.926 32.121 11.460 1.00 75.31 368 PHE A C 1
ATOM 2873 O O . PHE A 1 368 ? 5.703 32.347 12.397 1.00 75.31 368 PHE A O 1
ATOM 2880 N N . PRO A 1 369 ? 3.603 32.308 11.581 1.00 71.06 369 PRO A N 1
ATOM 2881 C CA . PRO A 1 369 ? 2.982 32.525 12.878 1.00 71.06 369 PRO A CA 1
ATOM 2882 C C . PRO A 1 369 ? 3.081 31.248 13.738 1.00 71.06 369 PRO A C 1
ATOM 2884 O O . PRO A 1 369 ? 3.255 30.160 13.194 1.00 71.06 369 PRO A O 1
ATOM 2887 N N . PRO A 1 370 ? 2.953 31.354 15.073 1.00 68.56 370 PRO A N 1
ATOM 2888 C CA . PRO A 1 370 ? 2.896 30.187 15.948 1.00 68.56 370 PRO A CA 1
ATOM 2889 C C . PRO A 1 370 ? 1.709 29.277 15.619 1.00 68.56 370 PRO A C 1
ATOM 2891 O O . PRO A 1 370 ? 0.635 29.760 15.249 1.00 68.56 370 PRO A O 1
ATOM 2894 N N . SER A 1 371 ? 1.894 27.981 15.851 1.00 66.00 371 SER A N 1
ATOM 2895 C CA . SER A 1 371 ? 0.964 26.929 15.451 1.00 66.00 371 SER A CA 1
ATOM 2896 C C . SER A 1 371 ? -0.440 27.190 15.920 1.00 66.00 371 SER A C 1
ATOM 2898 O O . SER A 1 371 ? -0.697 27.264 17.122 1.00 66.00 371 SER A O 1
ATOM 2900 N N . GLN A 1 372 ? -1.381 27.199 14.981 1.00 64.25 372 GLN A N 1
ATOM 2901 C CA . GLN A 1 372 ? -2.800 27.152 15.324 1.00 64.25 372 GLN A CA 1
ATOM 2902 C C . GLN A 1 372 ? -3.217 25.759 15.828 1.00 64.25 372 GLN A C 1
ATOM 2904 O O . GLN A 1 372 ? -4.295 25.602 16.400 1.00 64.25 372 GLN A O 1
ATOM 2909 N N . HIS A 1 373 ? -2.362 24.745 15.645 1.00 65.50 373 HIS A N 1
ATOM 2910 C CA . HIS A 1 373 ? -2.659 23.337 15.920 1.00 65.50 373 HIS A CA 1
ATOM 2911 C C . HIS A 1 373 ? -1.782 22.721 17.027 1.00 65.50 373 HIS A C 1
ATOM 2913 O O . HIS A 1 373 ? -1.921 21.536 17.332 1.00 65.50 373 HIS A O 1
ATOM 2919 N N . GLY A 1 374 ? -0.901 23.511 17.654 1.00 58.25 374 GLY A N 1
ATOM 2920 C CA . GLY A 1 374 ? -0.019 23.067 18.739 1.00 58.25 374 GLY A CA 1
ATOM 2921 C C . GLY A 1 374 ? 1.058 22.056 18.316 1.00 58.25 374 GLY A C 1
ATOM 2922 O O . GLY A 1 374 ? 1.470 21.237 19.139 1.00 58.25 374 GLY A O 1
ATOM 2923 N N . ARG A 1 375 ? 1.481 22.064 17.042 1.00 63.62 375 ARG A N 1
ATOM 2924 C CA . ARG A 1 375 ? 2.479 21.140 16.457 1.00 63.62 375 ARG A CA 1
ATOM 2925 C C . ARG A 1 375 ? 3.557 21.896 15.657 1.00 63.62 375 ARG A C 1
ATOM 2927 O O . ARG A 1 375 ? 3.771 23.076 15.908 1.00 63.62 375 ARG A O 1
ATOM 2934 N N . LEU A 1 376 ? 4.312 21.188 14.802 1.00 60.84 376 LEU A N 1
ATOM 2935 C CA . LEU A 1 376 ? 5.376 21.744 13.958 1.00 60.84 376 LEU A CA 1
ATOM 2936 C C . LEU A 1 376 ? 4.787 22.808 13.029 1.00 60.84 376 LEU A C 1
ATOM 2938 O O . LEU A 1 376 ? 4.076 22.467 12.089 1.00 60.84 376 LEU A O 1
ATOM 2942 N N . LEU A 1 377 ? 5.155 24.053 13.328 1.00 55.12 377 LEU A N 1
ATOM 2943 C CA . LEU A 1 377 ? 4.608 25.313 12.830 1.00 55.12 377 LEU A CA 1
ATOM 2944 C C . LEU A 1 377 ? 3.303 25.711 13.462 1.00 55.12 377 LEU A C 1
ATOM 2946 O O . LEU A 1 377 ? 2.231 25.100 13.228 1.00 55.12 377 LEU A O 1
#

pLDDT: mean 76.14, std 17.4, range [30.55, 96.62]

InterPro domains:
  IPR001841 Zinc finger, RING-type [PF14634] (4-47)
  IPR001841 Zinc finger, RING-type [PS50089] (5-46)
  IPR001841 Zinc finger, RING-type [SM00184] (5-45)
  IPR013083 Zinc finger, RING/FYVE/PHD-type [G3DSA:3.30.40.10] (1-76)
  IPR017907 Zinc finger, RING-type, conserved site [PS00518] (24-33)
  IPR051435 RING finger E3 ubiquitin-protein ligases [PTHR22791] (2-125)

Organism: Frankliniella occidentalis (NCBI:txid133901)

Sequence (377 aa):
MDLKCDICFLNFDLDAHRPKNLPCGHTICQACVENPALGKKCPTCRKAFKIRRLEDLPDSFVVIRLLEAEDAPPCKKPKLEDPELEQLKRGADAGRKMVEMLRLVVPQAVESLSRQLESSVAQLSQVEQALERRVQREAAGDVGTTSDAVEEPLQLARQLEASHRLLTSVKCTVTAEEEGGSAWTASVEPGGCGDILRLLLLQLRKDGQLGKVDDAHAVPDGTAAPYVGPPLVCTLKITDKHLDNGRLKVADILRDVLHRWAIPRRLKNLHGEGSEDLLQVMGPHLEELEFPYNWEAQPSVMEEVEKMSGLKRLDVKCVQDVDHPDLPLLLEELTVYHMTENQLRCVERMPRLRSLQVLNYLGPNLTFPPSQHGRLL

Radius of gyration: 37.42 Å; chains: 1; bounding box: 80×72×116 Å

Secondary structure (DSSP, 8-state):
---B-TTT-PBP-SSTT-EEE-TTS-EEEHHHHH-GGGTTB-TTT--B---SSGGGSPB-HHHHHHHHHHSS----------HHHHHHHHHHHHHHHHHHHHHHHHHHHHHHHHHHHHHHHHHHHHHHHHHHHHHHHHHTT------STTHHHHHHHHHHHHHHHHHH-S-EEEEEEPTTS-EEEEEE---SHHHHHHHHHHHHHHTT-SPPPP------S-S------S----EEE--GGGEETTEE-HHHHHHHHHHTT---SEEES--SBTHHHHHHHHGGG-SEEE--TT--B-HHHHHHHHT-TT--EEEEEBPTTS--PPPPTT-SEEEEES--HHHHHHHTT-TT--EEEEES--S----PPPPSSSS--

Foldseek 3Di:
DQQAFPPPRHGQDVPQQFWFADPVRDIGGPVCLPPPVCPQADPVPRHGDDDPDSVPTDTPVVSVVVNVVVPDDDDDDPDPPPVVVVVVVVVVVVVVVVVVVCVVVVVVLVVLVVVVVVVLVVLVVVLVVLVVVVVVCVVVVDPDDDDDPNPVSVVSVVVNVVLVCQLPDQWDWDWDADPPGDTDIDIDGPPDPVVSSVVVVVVCVVVVVDDDPDVPPPDPDDDDDDDPDDDPQAEDEDDCVQDDVQAGPLVVSVVVCVVVVHQHQHYEQQGGHCSLVNLVVNLQRHQEYYHDPVHADEQSNLVSQQVRLNHAYYAHEHDEPDDHDEHHLAYQEDHYEADDPRNVVSPLNRLRHAYYHYHPHPDDDDDRDPHPNNHDD